Protein AF-L1JYY9-F1 (afdb_monomer_lite)

Organism: Guillardia theta (strain CCMP2712) (NCBI:txid905079)

Sequence (507 aa):
MNDFANEARKKISSIRTRRPNCAYSSVQPINVDEEREKFLKKAKEYECGSRKRRPEDPIFEYADSAECEMACPAVPCSCSRAKMWEEFGPADDRYIEQALKILNLYKDASTLDQIDVVADAQRLSPTSDPSGRCSDVHKIEEWVRKYLEEIGVEKSVEIVWMDKSKCRSASMISTIVNGEVKGKLHLVKDTIRCFFNFIFTSDVPGNQWTRLRFQSLMDHEIGTHFVRAHNNQKIVNMMGKWTREAKSPIVDLITEEGLASLNTLLKSRNKLMWSPALSYYSQCRARELGFTDLFLELKQYVSSPEARWSYCLRCKRGLRNSALPGSLGKDRAYLEGAIKILQRLNDLDFVLLHSMKVSLEDYNDAKIVLLRNSSLTRQLHIPSFLSNIADYKESLKEIARVNLIDVKEKKRARSFFSLTSVGAMRRSFEMRRSELMEKNLDKISSLARKHADLLLSSAKQNRKKTRQAVIARCVGSSKREENRNAILDECFKQRQKSNKLVNAKNT

InterPro domains:
  IPR012548 Microtubule-associated tyrosine carboxypeptidase [PTHR31817] (15-412)
  IPR012548 Microtubule-associated tyrosine carboxypeptidase [SM01154] (36-406)

Foldseek 3Di:
DVVVVVVVVVLLVVLVVQQFPAPPSQLDFSCLVVQLVQQLVQCVCCVVVVDVDFRAFGFGHGSCPVVQCVVDPDDPDPPPLVCLFPPVDAADVVLLVLLVLLLVLLLVVVVVHPPDPVCLVPVPDPPPDPAFFDLDPVVLVVLLCVQCVVLVNNVQEDEAEDECSNDVAWAWDWDADPLAIHIYTYDYNVDPHHPCCLQPDDPDPPHGDTPLQSQLVCCQHPQQPVLQARLASLVCVVVNPPPDPDDPPLLLLLQRLQSSLLSSCLSPPDLRSNRLSLLLNLLNVQQPAALRVSLVVCCSRYVHSVSSNSSSCQFQRSDSRRRDGGGSNSSNSHSSNNLVCQQALVVDDVLLNSSYSDGPVCRVVSVVVCVVVVVSSVVGGHRPCCVPVPSSSVSSVVSCVSSVRDHDDDPPPPPPPPVVVVVVVVVVVVVVVVVVVVVVVVVVVVVVVVVVVVVVVVVVVVVVVVVVVVVVVVVVVVVVVVVVVVVVVVVVVVVVVVVVVVVVVVD

pLDDT: mean 74.74, std 19.15, range [29.61, 97.81]

Structure (mmCIF, N/CA/C/O backbone):
data_AF-L1JYY9-F1
#
_entry.id   AF-L1JYY9-F1
#
loop_
_atom_site.group_PDB
_atom_site.id
_atom_site.type_symbol
_atom_site.label_atom_id
_atom_site.label_alt_id
_atom_site.label_comp_id
_atom_site.label_asym_id
_atom_site.label_entity_id
_atom_site.label_seq_id
_atom_site.pdbx_PDB_ins_code
_atom_site.Cartn_x
_atom_site.Cartn_y
_atom_site.Cartn_z
_atom_site.occupancy
_atom_site.B_iso_or_equiv
_atom_site.auth_seq_id
_atom_site.auth_comp_id
_atom_site.auth_asym_id
_atom_site.auth_atom_id
_atom_site.pdbx_PDB_model_num
ATOM 1 N N . MET A 1 1 ? 42.007 21.935 7.717 1.00 45.69 1 MET A N 1
ATOM 2 C CA . MET A 1 1 ? 40.946 21.103 8.343 1.00 45.69 1 MET A CA 1
ATOM 3 C C . MET A 1 1 ? 39.591 21.813 8.400 1.00 45.69 1 MET A C 1
ATOM 5 O O . MET A 1 1 ? 38.601 21.177 8.065 1.00 45.69 1 MET A O 1
ATOM 9 N N . ASN A 1 2 ? 39.521 23.107 8.751 1.00 50.12 2 ASN A N 1
ATOM 10 C CA . ASN A 1 2 ? 38.248 23.849 8.804 1.00 50.12 2 ASN A CA 1
ATOM 11 C C . ASN A 1 2 ? 37.576 24.075 7.435 1.00 50.12 2 ASN A C 1
ATOM 13 O O . ASN A 1 2 ? 36.351 24.015 7.361 1.00 50.12 2 ASN A O 1
ATOM 17 N N . ASP A 1 3 ? 38.338 24.244 6.349 1.00 50.03 3 ASP A N 1
ATOM 18 C CA . ASP A 1 3 ? 37.752 24.453 5.012 1.00 50.03 3 ASP A CA 1
ATOM 19 C C . ASP A 1 3 ? 37.089 23.196 4.446 1.00 50.03 3 ASP A C 1
ATOM 21 O O . ASP A 1 3 ? 35.960 23.259 3.970 1.00 50.03 3 ASP A O 1
ATOM 25 N N . PHE A 1 4 ? 37.711 22.028 4.628 1.00 47.16 4 PHE A N 1
ATOM 26 C CA . PHE A 1 4 ? 37.134 20.737 4.235 1.00 47.16 4 PHE A CA 1
ATOM 27 C C . PHE A 1 4 ? 35.829 20.435 4.989 1.00 47.16 4 PHE A C 1
ATOM 29 O O . PHE A 1 4 ? 34.857 19.957 4.408 1.00 47.16 4 PHE A O 1
ATOM 36 N N . ALA A 1 5 ? 35.776 20.758 6.287 1.00 48.47 5 ALA A N 1
ATOM 37 C CA . ALA A 1 5 ? 34.574 20.595 7.101 1.00 48.47 5 ALA A CA 1
ATOM 38 C C . ALA A 1 5 ? 33.461 21.581 6.702 1.00 48.47 5 ALA A C 1
ATOM 40 O O . ALA A 1 5 ? 32.282 21.224 6.715 1.00 48.47 5 ALA A O 1
ATOM 41 N N . ASN A 1 6 ? 33.814 22.810 6.318 1.00 50.88 6 ASN A N 1
ATOM 42 C CA . ASN A 1 6 ? 32.860 23.814 5.848 1.00 50.88 6 ASN A CA 1
ATOM 43 C C . ASN A 1 6 ? 32.315 23.492 4.453 1.00 50.88 6 ASN A C 1
ATOM 45 O O . ASN A 1 6 ? 31.120 23.665 4.207 1.00 50.88 6 ASN A O 1
ATOM 49 N N . GLU A 1 7 ? 33.150 22.972 3.559 1.00 51.84 7 GLU A N 1
ATOM 50 C CA . GLU A 1 7 ? 32.742 22.515 2.234 1.00 51.84 7 GLU A CA 1
ATOM 51 C C . GLU A 1 7 ? 31.863 21.260 2.320 1.00 51.84 7 GLU A C 1
ATOM 53 O O . GLU A 1 7 ? 30.788 21.215 1.717 1.00 51.84 7 GLU A O 1
ATOM 58 N N . ALA A 1 8 ? 32.221 20.304 3.185 1.00 50.00 8 ALA A N 1
ATOM 59 C CA . ALA A 1 8 ? 31.374 19.159 3.506 1.00 50.00 8 ALA A CA 1
ATOM 60 C C . ALA A 1 8 ? 30.020 19.591 4.094 1.00 50.00 8 ALA A C 1
ATOM 62 O O . ALA A 1 8 ? 28.984 19.088 3.669 1.00 50.00 8 ALA A O 1
ATOM 63 N N . ARG A 1 9 ? 29.982 20.571 5.009 1.00 53.88 9 ARG A N 1
ATOM 64 C CA . ARG A 1 9 ? 28.728 21.109 5.575 1.00 53.88 9 ARG A CA 1
ATOM 65 C C . ARG A 1 9 ? 27.867 21.834 4.542 1.00 53.88 9 ARG A C 1
ATOM 67 O O . ARG A 1 9 ? 26.653 21.644 4.542 1.00 53.88 9 ARG A O 1
ATOM 74 N N . LYS A 1 10 ? 28.462 22.628 3.645 1.00 56.88 10 LYS A N 1
ATOM 75 C CA . LYS A 1 10 ? 27.740 23.268 2.530 1.00 56.88 10 LYS A CA 1
ATOM 76 C C . LYS A 1 10 ? 27.163 22.223 1.574 1.00 56.88 10 LYS A C 1
ATOM 78 O O . LYS A 1 10 ? 26.005 22.343 1.179 1.00 56.88 10 LYS A O 1
ATOM 83 N N . LYS A 1 11 ? 27.926 21.168 1.276 1.00 54.75 11 LYS A N 1
ATOM 84 C CA . LYS A 1 11 ? 27.483 20.028 0.463 1.00 54.75 11 LYS A CA 1
ATOM 85 C C . LYS A 1 11 ? 26.359 19.246 1.155 1.00 54.75 11 LYS A C 1
ATOM 87 O O . LYS A 1 11 ? 25.339 18.994 0.535 1.00 54.75 11 LYS A O 1
ATOM 92 N N . ILE A 1 12 ? 26.466 18.955 2.453 1.00 53.03 12 ILE A N 1
ATOM 93 C CA . ILE A 1 12 ? 25.408 18.300 3.249 1.00 53.03 12 ILE A CA 1
ATOM 94 C C . ILE A 1 12 ? 24.137 19.162 3.306 1.00 53.03 12 ILE A C 1
ATOM 96 O O . ILE A 1 12 ? 23.032 18.641 3.167 1.00 53.03 12 ILE A O 1
ATOM 100 N N . SER A 1 13 ? 24.274 20.480 3.470 1.00 54.16 13 SER A N 1
ATOM 101 C CA . SER A 1 13 ? 23.148 21.421 3.460 1.00 54.16 13 SER A CA 1
ATOM 102 C C . SER A 1 13 ? 22.437 21.443 2.100 1.00 54.16 13 SER A C 1
ATOM 104 O O . SER A 1 13 ? 21.217 21.285 2.048 1.00 54.16 13 SER A O 1
ATOM 106 N N . SER A 1 14 ? 23.186 21.522 0.991 1.00 57.31 14 SER A N 1
ATOM 107 C CA . SER A 1 14 ? 22.612 21.469 -0.365 1.00 57.31 14 SER A CA 1
ATOM 108 C C . SER A 1 14 ? 22.037 20.093 -0.729 1.00 57.31 14 SER A C 1
ATOM 110 O O . SER A 1 14 ? 21.145 19.984 -1.565 1.00 57.31 14 SER A O 1
ATOM 112 N N . ILE A 1 15 ? 22.513 19.029 -0.082 1.00 54.31 15 ILE A N 1
ATOM 113 C CA . ILE A 1 15 ? 21.984 17.671 -0.216 1.00 54.31 15 ILE A CA 1
ATOM 114 C C . ILE A 1 15 ? 20.675 17.509 0.576 1.00 54.31 15 ILE A C 1
ATOM 116 O O . ILE A 1 15 ? 19.727 16.898 0.079 1.00 54.31 15 ILE A O 1
ATOM 120 N N . ARG A 1 16 ? 20.575 18.076 1.786 1.00 54.22 16 ARG A N 1
ATOM 121 C CA . ARG A 1 16 ? 19.338 18.049 2.589 1.00 54.22 16 ARG A CA 1
ATOM 122 C C . ARG A 1 16 ? 18.197 18.808 1.914 1.00 54.22 16 ARG A C 1
ATOM 124 O O . ARG A 1 16 ? 17.063 18.352 2.001 1.00 54.22 16 ARG A O 1
ATOM 131 N N . THR A 1 17 ? 18.479 19.891 1.189 1.00 56.81 17 THR A N 1
ATOM 132 C CA . THR A 1 17 ? 17.457 20.620 0.412 1.00 56.81 17 THR A CA 1
ATOM 133 C C . THR A 1 17 ? 16.961 19.853 -0.819 1.00 56.81 17 THR A C 1
ATOM 135 O O . THR A 1 17 ? 15.865 20.133 -1.302 1.00 56.81 17 THR A O 1
ATOM 138 N N . ARG A 1 18 ? 17.719 18.857 -1.305 1.00 56.19 18 ARG A N 1
ATOM 139 C CA . ARG A 1 18 ? 17.305 17.949 -2.391 1.00 56.19 18 ARG A CA 1
ATOM 140 C C . ARG A 1 18 ? 16.450 16.776 -1.911 1.00 56.19 18 ARG A C 1
ATOM 142 O O . ARG A 1 18 ? 15.858 16.091 -2.741 1.00 56.19 18 ARG A O 1
ATOM 149 N N . ARG A 1 19 ? 16.360 16.528 -0.598 1.00 58.50 19 ARG A N 1
ATOM 150 C CA . ARG A 1 19 ? 15.484 15.480 -0.062 1.00 58.50 19 ARG A CA 1
ATOM 151 C C . ARG A 1 19 ? 14.032 15.939 -0.100 1.00 58.50 19 ARG A C 1
ATOM 153 O O . ARG A 1 19 ? 13.707 16.959 0.508 1.00 58.50 19 ARG A O 1
ATOM 160 N N . PRO A 1 20 ? 13.134 15.187 -0.747 1.00 56.41 20 PRO A N 1
ATOM 161 C CA . PRO A 1 20 ? 11.723 15.508 -0.664 1.00 56.41 20 PRO A CA 1
ATOM 162 C C . PRO A 1 20 ? 11.213 15.282 0.762 1.00 56.41 20 PRO A C 1
ATOM 164 O O . PRO A 1 20 ? 11.624 14.351 1.445 1.00 56.41 20 PRO A O 1
ATOM 167 N N . ASN A 1 21 ? 10.308 16.125 1.249 1.00 60.84 21 ASN A N 1
ATOM 168 C CA . ASN A 1 21 ? 9.671 15.905 2.548 1.00 60.84 21 ASN A CA 1
ATOM 169 C C . ASN A 1 21 ? 8.416 15.034 2.375 1.00 60.84 21 ASN A C 1
ATOM 171 O O . ASN A 1 21 ? 7.308 15.472 2.651 1.00 60.84 21 ASN A O 1
ATOM 175 N N . CYS A 1 22 ? 8.590 13.834 1.816 1.00 58.25 22 CYS A N 1
ATOM 176 C CA . CYS A 1 22 ? 7.520 12.872 1.550 1.00 58.25 22 CYS A CA 1
ATOM 177 C C . CYS A 1 22 ? 7.871 11.492 2.131 1.00 58.25 22 CYS A C 1
ATOM 179 O O . CYS A 1 22 ? 9.009 11.248 2.544 1.00 58.25 22 CYS A O 1
ATOM 181 N N . ALA A 1 23 ? 6.912 10.562 2.140 1.00 56.34 23 ALA A N 1
ATOM 182 C CA . ALA A 1 23 ? 7.174 9.205 2.598 1.00 56.34 23 ALA A CA 1
ATOM 183 C C . ALA A 1 23 ? 8.327 8.581 1.782 1.00 56.34 23 ALA A C 1
ATOM 185 O O . ALA A 1 23 ? 8.394 8.734 0.562 1.00 56.34 23 ALA A O 1
ATOM 186 N N . TYR A 1 24 ? 9.238 7.879 2.465 1.00 60.47 24 TYR A N 1
ATOM 187 C CA . TYR A 1 24 ? 10.404 7.185 1.884 1.00 60.47 24 TYR A CA 1
ATOM 188 C C . TYR A 1 24 ? 11.477 8.066 1.231 1.00 60.47 24 TYR A C 1
ATOM 190 O O . TYR A 1 24 ? 12.357 7.539 0.550 1.00 60.47 24 TYR A O 1
ATOM 198 N N . SER A 1 25 ? 11.473 9.375 1.470 1.00 58.62 25 SER A N 1
ATOM 199 C CA . SER A 1 25 ? 12.504 10.265 0.929 1.00 58.62 25 SER A CA 1
ATOM 200 C C . SER A 1 25 ? 13.926 9.942 1.389 1.00 58.62 25 SER A C 1
ATOM 202 O O . SER A 1 25 ? 14.887 10.197 0.667 1.00 58.62 25 SER A O 1
ATOM 204 N N . SER A 1 26 ? 14.074 9.327 2.564 1.00 59.44 26 SER A N 1
ATOM 205 C CA . SER A 1 26 ? 15.360 8.880 3.108 1.00 59.44 26 SER A CA 1
ATOM 206 C C . SER A 1 26 ? 16.003 7.736 2.316 1.00 59.44 26 SER A C 1
ATOM 208 O O . SER A 1 26 ? 17.210 7.530 2.419 1.00 59.44 26 SER A O 1
ATOM 210 N N . VAL A 1 27 ? 15.222 6.997 1.522 1.00 69.19 27 VAL A N 1
ATOM 211 C CA . VAL A 1 27 ? 15.695 5.857 0.718 1.00 69.19 27 VAL A CA 1
ATOM 212 C C . VAL A 1 27 ? 15.574 6.094 -0.784 1.00 69.19 27 VAL A C 1
ATOM 214 O O . VAL A 1 27 ? 15.726 5.158 -1.565 1.00 69.19 27 VAL A O 1
ATOM 217 N N . GLN A 1 28 ? 15.310 7.329 -1.210 1.00 75.75 28 GLN A N 1
ATOM 218 C CA . GLN A 1 28 ? 15.294 7.696 -2.621 1.00 75.75 28 GLN A CA 1
ATOM 219 C C . GLN A 1 28 ? 16.707 8.098 -3.082 1.00 75.75 28 GLN A C 1
ATOM 221 O O . GLN A 1 28 ? 17.323 8.953 -2.437 1.00 75.75 28 GLN A O 1
ATOM 226 N N . PRO A 1 29 ? 17.235 7.513 -4.176 1.00 79.75 29 PRO A N 1
ATOM 227 C CA . PRO A 1 29 ? 18.512 7.943 -4.734 1.00 79.75 29 PRO A CA 1
ATOM 228 C C . PRO A 1 29 ? 18.447 9.380 -5.255 1.00 79.75 29 PRO A C 1
ATOM 230 O O . PRO A 1 29 ? 17.440 9.783 -5.838 1.00 79.75 29 PRO A O 1
ATOM 233 N N . ILE A 1 30 ? 19.530 10.140 -5.088 1.00 81.94 30 ILE A N 1
ATOM 234 C CA . ILE A 1 30 ? 19.613 11.539 -5.542 1.00 81.94 30 ILE A CA 1
ATOM 235 C C . ILE A 1 30 ? 19.843 11.657 -7.053 1.00 81.94 30 ILE A C 1
ATOM 237 O O . ILE A 1 30 ? 19.415 12.635 -7.652 1.00 81.94 30 ILE A O 1
ATOM 241 N N . ASN A 1 31 ? 20.475 10.654 -7.666 1.00 86.56 31 ASN A N 1
ATOM 242 C CA . ASN A 1 31 ? 20.777 10.580 -9.099 1.00 86.56 31 ASN A CA 1
ATOM 243 C C . ASN A 1 31 ? 19.768 9.700 -9.867 1.00 86.56 31 ASN A C 1
ATOM 245 O O . ASN A 1 31 ? 20.061 9.191 -10.946 1.00 86.56 31 ASN A O 1
ATOM 249 N N . VAL A 1 32 ? 18.580 9.472 -9.293 1.00 84.81 32 VAL A N 1
ATOM 250 C CA . VAL A 1 32 ? 17.587 8.527 -9.829 1.00 84.81 32 VAL A CA 1
ATOM 251 C C . VAL A 1 32 ? 17.118 8.878 -11.244 1.00 84.81 32 VAL A C 1
ATOM 253 O O . VAL A 1 32 ? 16.876 7.969 -12.032 1.00 84.81 32 VAL A O 1
ATOM 256 N N . ASP A 1 33 ? 16.979 10.165 -11.571 1.00 83.88 33 ASP A N 1
ATOM 257 C CA . ASP A 1 33 ? 16.543 10.615 -12.898 1.00 83.88 33 ASP A CA 1
ATOM 258 C C . ASP A 1 33 ? 17.621 10.407 -13.961 1.00 83.88 33 ASP A C 1
ATOM 260 O O . ASP A 1 33 ? 17.339 9.831 -15.010 1.00 83.88 33 ASP A O 1
ATOM 264 N N . GLU A 1 34 ? 18.862 10.780 -13.650 1.00 89.31 34 GLU A N 1
ATOM 265 C CA . GLU A 1 34 ? 20.015 10.601 -14.538 1.00 89.31 34 GLU A CA 1
ATOM 266 C C . GLU A 1 34 ? 20.236 9.116 -14.861 1.00 89.31 34 GLU A C 1
ATOM 268 O O . GLU A 1 34 ? 20.336 8.723 -16.028 1.00 89.31 34 GLU A O 1
ATOM 273 N N . GLU A 1 35 ? 20.240 8.261 -13.833 1.00 92.31 35 GLU A N 1
ATOM 274 C CA . GLU A 1 35 ? 20.398 6.819 -14.018 1.00 92.31 35 GLU A CA 1
ATOM 275 C C . GLU A 1 35 ? 19.198 6.201 -14.746 1.00 92.31 35 GLU A C 1
ATOM 277 O O . GLU A 1 35 ? 19.387 5.306 -15.573 1.00 92.31 35 GLU A O 1
ATOM 282 N N . ARG A 1 36 ? 17.976 6.705 -14.519 1.00 90.88 36 ARG A N 1
ATOM 283 C CA . ARG A 1 36 ? 16.778 6.269 -15.251 1.00 90.88 36 ARG A CA 1
ATOM 284 C C . ARG A 1 36 ? 16.909 6.538 -16.743 1.00 90.88 36 ARG A C 1
ATOM 286 O O . ARG A 1 36 ? 16.696 5.628 -17.540 1.00 90.88 36 ARG A O 1
ATOM 293 N N . GLU A 1 37 ? 17.210 7.773 -17.133 1.00 91.62 37 GLU A N 1
ATOM 294 C CA . GLU A 1 37 ? 17.295 8.159 -18.547 1.00 91.62 37 GLU A CA 1
ATOM 295 C C . GLU A 1 37 ? 18.389 7.374 -19.271 1.00 91.62 37 GLU A C 1
ATOM 297 O O . GLU A 1 37 ? 18.154 6.784 -20.332 1.00 91.62 37 GLU A O 1
ATOM 302 N N . LYS A 1 38 ? 19.565 7.284 -18.644 1.00 95.19 38 LYS A N 1
ATOM 303 C CA . LYS A 1 38 ? 20.704 6.503 -19.131 1.00 95.19 38 LYS A CA 1
ATOM 304 C C . LYS A 1 38 ? 20.359 5.023 -19.300 1.00 95.19 38 LYS A C 1
ATOM 306 O O . LYS A 1 38 ? 20.691 4.437 -20.334 1.00 95.19 38 LYS A O 1
ATOM 311 N N . PHE A 1 39 ? 19.706 4.413 -18.311 1.00 96.31 39 PHE A N 1
ATOM 312 C CA . PHE A 1 39 ? 19.334 3.002 -18.352 1.00 96.31 39 PHE A CA 1
ATOM 313 C C . PHE A 1 39 ? 18.271 2.728 -19.415 1.00 96.31 39 PHE A C 1
ATOM 315 O O . PHE A 1 39 ? 1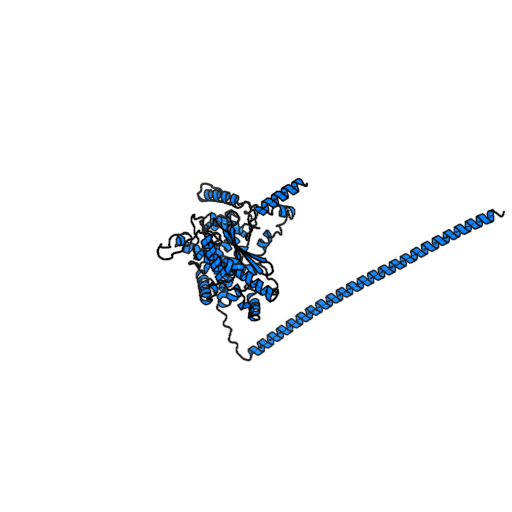8.451 1.837 -20.243 1.00 96.31 39 PHE A O 1
ATOM 322 N N . LEU A 1 40 ? 17.183 3.504 -19.432 1.00 92.88 40 LEU A N 1
ATOM 323 C CA . LEU A 1 40 ? 16.062 3.288 -20.349 1.00 92.88 40 LEU A CA 1
ATOM 324 C C . LEU A 1 40 ? 16.467 3.465 -21.813 1.00 92.88 40 LEU A C 1
ATOM 326 O O . LEU A 1 40 ? 16.028 2.685 -22.657 1.00 92.88 40 LEU A O 1
ATOM 330 N N . LYS A 1 41 ? 17.355 4.421 -22.117 1.00 95.19 41 LYS A N 1
ATOM 331 C CA . LYS A 1 41 ? 17.926 4.571 -23.463 1.00 95.19 41 LYS A CA 1
ATOM 332 C C . LYS A 1 41 ? 18.635 3.288 -23.911 1.00 95.19 41 LYS A C 1
ATOM 334 O O . LYS A 1 41 ? 18.313 2.737 -24.962 1.00 95.19 41 LYS A O 1
ATOM 339 N N . LYS A 1 42 ? 19.539 2.765 -23.079 1.00 96.12 42 LYS A N 1
ATOM 340 C CA . LYS A 1 42 ? 20.293 1.533 -23.364 1.00 96.12 42 LYS A CA 1
ATOM 341 C C . LYS A 1 42 ? 19.411 0.286 -23.398 1.00 96.12 42 LYS A C 1
ATOM 343 O O . LYS A 1 42 ? 19.668 -0.622 -24.185 1.00 96.12 42 LYS A O 1
ATOM 348 N N . ALA A 1 43 ? 18.394 0.224 -22.542 1.00 94.38 43 ALA A N 1
ATOM 349 C CA . ALA A 1 43 ? 17.423 -0.861 -22.527 1.00 94.38 43 ALA A CA 1
ATOM 350 C C . ALA A 1 43 ? 16.618 -0.881 -23.831 1.00 94.38 43 ALA A C 1
ATOM 352 O O . ALA A 1 43 ? 16.478 -1.940 -24.433 1.00 94.38 43 ALA A O 1
ATOM 353 N N . LYS A 1 44 ? 16.177 0.286 -24.318 1.00 93.62 44 LYS A N 1
ATOM 354 C CA . LYS A 1 44 ? 15.492 0.413 -25.609 1.00 93.62 44 LYS A CA 1
ATOM 355 C C . LYS A 1 44 ? 16.372 -0.066 -26.766 1.00 93.62 44 LYS A C 1
ATOM 357 O O . LYS A 1 44 ? 15.914 -0.872 -27.566 1.00 93.62 44 LYS A O 1
ATOM 362 N N . GLU A 1 45 ? 17.630 0.375 -26.815 1.00 94.94 45 GLU A N 1
ATOM 363 C CA . GLU A 1 45 ? 18.608 -0.057 -27.828 1.00 94.94 45 GLU A CA 1
ATOM 364 C C . GLU A 1 45 ? 18.863 -1.576 -27.794 1.00 94.94 45 GLU A C 1
ATOM 366 O O . GLU A 1 45 ? 19.035 -2.204 -28.840 1.00 94.94 45 GLU A O 1
ATOM 371 N N . TYR A 1 46 ? 18.886 -2.174 -26.599 1.00 95.19 46 TYR A N 1
ATOM 372 C CA . TYR A 1 46 ? 19.027 -3.620 -26.423 1.00 95.19 46 TYR A CA 1
ATOM 373 C C . TYR A 1 46 ? 17.780 -4.376 -26.898 1.00 95.19 46 TYR A C 1
ATOM 375 O O . TYR A 1 46 ? 17.885 -5.344 -27.648 1.00 95.19 46 TYR A O 1
ATOM 383 N N . GLU A 1 47 ? 16.588 -3.920 -26.509 1.00 91.56 47 GLU A N 1
ATOM 384 C CA . GLU A 1 47 ? 15.327 -4.576 -26.861 1.00 91.56 47 GLU A CA 1
ATOM 385 C C . GLU A 1 47 ? 14.979 -4.468 -28.353 1.00 91.56 47 GLU A C 1
ATOM 387 O O . GLU A 1 47 ? 14.333 -5.375 -28.872 1.00 91.56 47 GLU A O 1
ATOM 392 N N . CYS A 1 48 ? 15.421 -3.415 -29.054 1.00 92.56 48 CYS A N 1
ATOM 393 C CA . CYS A 1 48 ? 15.264 -3.290 -30.509 1.00 92.56 48 CYS A CA 1
ATOM 394 C C . CYS A 1 48 ? 16.400 -3.942 -31.318 1.00 92.56 48 CYS A C 1
ATOM 396 O O . CYS A 1 48 ? 16.419 -3.836 -32.542 1.00 92.56 48 CYS A O 1
ATOM 398 N N . GLY A 1 49 ? 17.365 -4.589 -30.657 1.00 93.00 49 GLY A N 1
ATOM 399 C CA . GLY A 1 49 ? 18.473 -5.293 -31.306 1.00 93.00 49 GLY A CA 1
ATOM 400 C C . GLY A 1 49 ? 19.596 -4.399 -31.844 1.00 93.00 49 GLY A C 1
ATOM 401 O O . GLY A 1 49 ? 20.611 -4.917 -32.309 1.00 93.00 49 GLY A O 1
ATOM 402 N N . SER A 1 50 ? 19.478 -3.072 -31.736 1.00 92.62 50 SER A N 1
ATOM 403 C CA . SER A 1 50 ? 20.530 -2.119 -32.126 1.00 92.62 50 SER A CA 1
ATOM 404 C C . SER A 1 50 ? 21.781 -2.223 -31.246 1.00 92.62 50 SER A C 1
ATOM 406 O O . SER A 1 50 ? 22.869 -1.825 -31.657 1.00 92.62 50 SER A O 1
ATOM 408 N N . ARG A 1 51 ? 21.650 -2.795 -30.044 1.00 93.06 51 ARG A N 1
ATOM 409 C CA . ARG A 1 51 ? 22.748 -3.069 -29.115 1.00 93.06 51 ARG A CA 1
ATOM 410 C C . ARG A 1 51 ? 22.749 -4.543 -28.710 1.00 93.06 51 ARG A C 1
ATOM 412 O O . ARG A 1 51 ? 21.782 -5.033 -28.144 1.00 93.06 51 ARG A O 1
ATOM 419 N N . LYS A 1 52 ? 23.873 -5.246 -28.903 1.00 91.12 52 LYS A N 1
ATOM 420 C CA . LYS A 1 52 ? 24.030 -6.654 -28.467 1.00 91.12 52 LYS A CA 1
ATOM 421 C C . LYS A 1 52 ? 24.205 -6.810 -26.951 1.00 91.12 52 LYS A C 1
ATOM 423 O O . LYS A 1 52 ? 23.871 -7.847 -26.387 1.00 91.12 52 LYS A O 1
ATOM 428 N N . ARG A 1 53 ? 24.764 -5.794 -26.284 1.00 93.81 53 ARG A N 1
ATOM 429 C CA . ARG A 1 53 ? 25.063 -5.820 -24.844 1.00 93.81 53 ARG A CA 1
ATOM 430 C C . ARG A 1 53 ? 23.872 -5.321 -24.023 1.00 93.81 53 ARG A C 1
ATOM 432 O O . ARG A 1 53 ? 23.301 -4.277 -24.336 1.00 93.81 53 ARG A O 1
ATOM 439 N N . ARG A 1 54 ? 23.553 -6.036 -22.941 1.00 94.50 54 ARG A N 1
ATOM 440 C CA . ARG A 1 54 ? 22.527 -5.647 -21.958 1.00 94.50 54 ARG A CA 1
ATOM 441 C C . ARG A 1 54 ? 22.838 -4.276 -21.326 1.00 94.50 54 ARG A C 1
ATOM 443 O O . ARG A 1 54 ? 24.012 -3.886 -21.281 1.00 94.50 54 ARG A O 1
ATOM 450 N N . PRO A 1 55 ? 21.828 -3.515 -20.862 1.00 95.12 55 PRO A N 1
ATOM 451 C CA . PRO A 1 55 ? 22.068 -2.317 -20.056 1.00 95.12 55 PRO A CA 1
ATOM 452 C C . PRO A 1 55 ? 22.853 -2.676 -18.790 1.00 95.12 55 PRO A C 1
ATOM 454 O O . PRO A 1 55 ? 22.636 -3.728 -18.192 1.00 95.12 55 PRO A O 1
ATOM 457 N N . GLU A 1 56 ? 23.806 -1.828 -18.413 1.00 95.31 56 GLU A N 1
ATOM 458 C CA . GLU A 1 56 ? 24.507 -1.986 -17.140 1.00 95.31 56 GLU A CA 1
ATOM 459 C C . GLU A 1 56 ? 23.567 -1.658 -15.975 1.00 95.31 56 GLU A C 1
ATOM 461 O O . GLU A 1 56 ? 22.705 -0.786 -16.106 1.00 95.31 56 GLU A O 1
ATOM 466 N N . ASP A 1 57 ? 23.749 -2.337 -14.842 1.00 94.81 57 ASP A N 1
ATOM 467 C CA . ASP A 1 57 ? 22.996 -2.047 -13.624 1.00 94.81 57 ASP A CA 1
ATOM 468 C C . ASP A 1 57 ? 23.222 -0.595 -13.161 1.00 94.81 57 ASP A C 1
ATOM 470 O O . ASP A 1 57 ? 24.369 -0.128 -13.133 1.00 94.81 57 ASP A O 1
ATOM 474 N N . PRO A 1 58 ? 22.158 0.126 -12.765 1.00 93.69 58 PRO A N 1
ATOM 475 C CA . PRO A 1 58 ? 22.275 1.471 -12.220 1.00 93.69 58 PRO A CA 1
ATOM 476 C C . PRO A 1 58 ? 23.141 1.544 -10.962 1.00 93.69 58 PRO A C 1
ATOM 478 O O . PRO A 1 58 ? 23.092 0.663 -10.095 1.00 93.69 58 PRO A O 1
ATOM 481 N N . ILE A 1 59 ? 23.869 2.645 -10.803 1.00 90.12 59 ILE A N 1
ATOM 482 C CA . ILE A 1 59 ? 24.611 2.938 -9.572 1.00 90.12 59 ILE A CA 1
ATOM 483 C C . ILE A 1 59 ? 23.902 4.073 -8.844 1.00 90.12 59 ILE A C 1
ATOM 485 O O . ILE A 1 59 ? 23.899 5.216 -9.293 1.00 90.12 59 ILE A O 1
ATOM 489 N N . PHE A 1 60 ? 23.295 3.758 -7.702 1.00 86.69 60 PHE A N 1
ATOM 490 C CA . PHE A 1 60 ? 22.496 4.719 -6.951 1.00 86.69 60 PHE A CA 1
ATOM 491 C C . PHE A 1 60 ? 23.330 5.475 -5.926 1.00 86.69 60 PHE A C 1
ATOM 493 O O . PHE A 1 60 ? 23.989 4.890 -5.064 1.00 86.69 60 PHE A O 1
ATOM 500 N N . GLU A 1 61 ? 23.226 6.795 -5.968 1.00 83.75 61 GLU A N 1
ATOM 501 C CA . GLU A 1 61 ? 23.820 7.694 -4.994 1.00 83.75 61 GLU A CA 1
ATOM 502 C C . GLU A 1 61 ? 22.781 8.123 -3.964 1.00 83.75 61 GLU A C 1
ATOM 504 O O . GLU A 1 61 ? 21.617 8.366 -4.285 1.00 83.75 61 GLU A O 1
ATOM 509 N N . TYR A 1 62 ? 23.201 8.247 -2.707 1.00 77.50 62 TYR A N 1
ATOM 510 C CA . TYR A 1 62 ? 22.326 8.659 -1.614 1.00 77.50 62 TYR A CA 1
ATOM 511 C C . TYR A 1 62 ? 22.959 9.792 -0.830 1.00 77.50 62 TYR A C 1
ATOM 513 O O . TYR A 1 62 ? 24.164 9.823 -0.604 1.00 77.50 62 TYR A O 1
ATOM 521 N N . ALA A 1 63 ? 22.097 10.666 -0.339 1.00 66.81 63 ALA A N 1
ATOM 522 C CA . ALA A 1 63 ? 22.445 11.842 0.434 1.00 66.81 63 ALA A CA 1
ATOM 523 C C . ALA A 1 63 ? 23.200 11.548 1.758 1.00 66.81 63 ALA A C 1
ATOM 525 O O . ALA A 1 63 ? 24.003 12.371 2.182 1.00 66.81 63 ALA A O 1
ATOM 526 N N . ASP A 1 64 ? 22.990 10.383 2.391 1.00 63.47 64 ASP A N 1
ATOM 527 C CA . ASP A 1 64 ? 23.674 9.982 3.644 1.00 63.47 64 ASP A CA 1
ATOM 528 C C . ASP A 1 64 ? 25.035 9.291 3.418 1.00 63.47 64 ASP A C 1
ATOM 530 O O . ASP A 1 64 ? 25.603 8.737 4.359 1.00 63.47 64 ASP A O 1
ATOM 534 N N . SER A 1 65 ? 25.559 9.233 2.186 1.00 53.97 65 SER A N 1
ATOM 535 C CA . SER A 1 65 ? 26.801 8.495 1.893 1.00 53.97 65 SER A CA 1
ATOM 536 C C . SER A 1 65 ? 28.000 8.994 2.707 1.00 53.97 65 SER A C 1
ATOM 538 O O . SER A 1 65 ? 28.741 8.168 3.227 1.00 53.97 65 SER A O 1
ATOM 540 N N . ALA A 1 66 ? 28.124 10.307 2.926 1.00 49.03 66 ALA A N 1
ATOM 541 C CA . ALA A 1 66 ? 29.212 10.889 3.716 1.00 49.03 66 ALA A CA 1
ATOM 542 C C . ALA A 1 66 ? 29.107 10.595 5.230 1.00 49.03 66 ALA A C 1
ATOM 544 O O . ALA A 1 66 ? 30.122 10.362 5.882 1.00 49.03 66 ALA A O 1
ATOM 545 N N . GLU A 1 67 ? 27.894 10.562 5.798 1.00 44.25 67 GLU A N 1
ATOM 546 C CA . GLU A 1 67 ? 27.676 10.221 7.218 1.00 44.25 67 GLU A CA 1
ATOM 547 C C . GLU A 1 67 ? 27.865 8.709 7.470 1.00 44.25 67 GLU A C 1
ATOM 549 O O . GLU A 1 67 ? 28.363 8.312 8.522 1.00 44.25 67 GLU A O 1
ATOM 554 N N . CYS A 1 68 ? 27.534 7.854 6.493 1.00 43.47 68 CYS A N 1
ATOM 555 C CA . CYS A 1 68 ? 27.767 6.408 6.575 1.00 43.47 68 CYS A CA 1
ATOM 556 C C . CYS A 1 68 ? 29.232 5.999 6.343 1.00 43.47 68 CYS A C 1
ATOM 558 O O . CYS A 1 68 ? 29.697 5.078 7.013 1.00 43.47 68 CYS A O 1
ATOM 560 N N . GLU A 1 69 ? 29.961 6.660 5.435 1.00 43.12 69 GLU A N 1
ATOM 561 C CA . GLU A 1 69 ? 31.377 6.359 5.152 1.00 43.12 69 GLU A CA 1
ATOM 562 C C . GLU A 1 69 ? 32.288 6.649 6.358 1.00 43.12 69 GLU A C 1
ATOM 564 O O . GLU A 1 69 ? 33.224 5.893 6.607 1.00 43.12 69 GLU A O 1
ATOM 569 N N . MET A 1 70 ? 31.973 7.662 7.177 1.00 40.78 70 MET A N 1
ATOM 570 C CA . MET A 1 70 ? 32.679 7.900 8.446 1.00 40.78 70 MET A CA 1
ATOM 571 C C . MET A 1 70 ? 32.331 6.888 9.551 1.00 40.78 70 MET A C 1
ATOM 573 O O . MET A 1 70 ? 33.110 6.730 10.488 1.00 40.78 70 MET A O 1
ATOM 577 N N . ALA A 1 71 ? 31.174 6.223 9.478 1.00 36.41 71 ALA A N 1
ATOM 578 C CA . ALA A 1 71 ? 30.668 5.388 10.568 1.00 36.41 71 ALA A CA 1
ATOM 579 C C . ALA A 1 71 ? 30.994 3.890 10.423 1.00 36.41 71 ALA A C 1
ATOM 581 O O . ALA A 1 71 ? 31.113 3.211 11.441 1.00 36.41 71 ALA A O 1
ATOM 582 N N . CYS A 1 72 ? 31.125 3.348 9.203 1.00 34.50 72 CYS A N 1
ATOM 583 C CA . CYS A 1 72 ? 31.445 1.925 8.997 1.00 34.50 72 CYS A CA 1
ATOM 584 C C . CYS A 1 72 ? 32.002 1.634 7.588 1.00 34.50 72 CYS A C 1
ATOM 586 O O . CYS A 1 72 ? 31.223 1.412 6.661 1.00 34.50 72 CYS A O 1
ATOM 588 N N . PRO A 1 73 ? 33.335 1.541 7.418 1.00 36.91 73 PRO A N 1
ATOM 589 C CA . PRO A 1 73 ? 33.953 1.177 6.139 1.00 36.91 73 PRO A CA 1
ATOM 590 C C . PRO A 1 73 ? 33.868 -0.323 5.786 1.00 36.91 73 PRO A C 1
ATOM 592 O O . PRO A 1 73 ? 34.153 -0.685 4.650 1.00 36.91 73 PRO A O 1
ATOM 595 N N . ALA A 1 74 ? 33.515 -1.203 6.737 1.00 33.47 74 ALA A N 1
ATOM 596 C CA . ALA A 1 74 ? 33.732 -2.655 6.607 1.00 33.47 74 ALA A CA 1
ATOM 597 C C . ALA A 1 74 ? 32.563 -3.564 7.059 1.00 33.47 74 ALA A C 1
ATOM 599 O O . ALA A 1 74 ? 32.745 -4.771 7.184 1.00 33.47 74 ALA A O 1
ATOM 600 N N . VAL A 1 75 ? 31.362 -3.027 7.305 1.00 34.22 75 VAL A N 1
ATOM 601 C CA . VAL A 1 75 ? 30.186 -3.809 7.748 1.00 34.22 75 VAL A CA 1
ATOM 602 C C . VAL A 1 75 ? 28.942 -3.302 7.009 1.00 34.22 75 VAL A C 1
ATOM 604 O O . VAL A 1 75 ? 28.843 -2.086 6.818 1.00 34.22 75 VAL A O 1
ATOM 607 N N . PRO A 1 76 ? 27.978 -4.159 6.601 1.00 37.09 76 PRO A N 1
ATOM 608 C CA . PRO A 1 76 ? 26.672 -3.700 6.134 1.00 37.09 76 PRO A CA 1
ATOM 609 C C . PRO A 1 76 ? 26.051 -2.797 7.208 1.00 37.09 76 PRO A C 1
ATOM 611 O O . PRO A 1 76 ? 25.682 -3.228 8.295 1.00 37.09 76 PRO A O 1
ATOM 614 N N . CYS A 1 77 ? 26.067 -1.500 6.930 1.00 35.28 77 CYS A N 1
ATOM 615 C CA . CYS A 1 77 ? 25.765 -0.413 7.850 1.00 35.28 77 CYS A CA 1
ATOM 616 C C . CYS A 1 77 ? 24.434 -0.602 8.596 1.00 35.28 77 CYS A C 1
ATOM 618 O O . CYS A 1 77 ? 23.394 -0.756 7.969 1.00 35.28 77 CYS A O 1
ATOM 620 N N . SER A 1 78 ? 24.435 -0.428 9.922 1.00 36.03 78 SER A N 1
ATOM 621 C CA . SER A 1 78 ? 23.258 -0.375 10.816 1.00 36.03 78 SER A CA 1
ATOM 622 C C . SER A 1 78 ? 22.332 0.836 10.596 1.00 36.03 78 SER A C 1
ATOM 624 O O . SER A 1 78 ? 21.492 1.163 11.442 1.00 36.03 78 SER A O 1
ATOM 626 N N . CYS A 1 79 ? 22.464 1.516 9.457 1.00 43.62 79 CYS A N 1
ATOM 627 C CA . CYS A 1 79 ? 21.550 2.554 9.025 1.00 43.62 79 CYS A CA 1
ATOM 628 C C . CYS A 1 79 ? 20.153 1.962 8.828 1.00 43.62 79 CYS A C 1
ATOM 630 O O . CYS A 1 79 ? 19.980 0.808 8.437 1.00 43.62 79 CYS A O 1
ATOM 632 N N . SER A 1 80 ? 19.136 2.796 9.030 1.00 43.38 80 SER A N 1
ATOM 633 C CA . SER A 1 80 ? 17.722 2.515 8.734 1.00 43.38 80 SER A CA 1
ATOM 634 C C . SER A 1 80 ? 17.492 1.883 7.348 1.00 43.38 80 SER A C 1
ATOM 636 O O . SER A 1 80 ? 16.494 1.198 7.148 1.00 43.38 80 SER A O 1
ATOM 638 N N . ARG A 1 81 ? 18.447 2.051 6.420 1.00 52.56 81 ARG A N 1
ATOM 639 C CA . ARG A 1 81 ? 18.524 1.376 5.119 1.00 52.56 81 ARG A CA 1
ATOM 640 C C . ARG A 1 81 ? 18.724 -0.140 5.213 1.00 52.56 81 ARG A C 1
ATOM 642 O O . ARG A 1 81 ? 17.935 -0.835 4.598 1.00 52.56 81 ARG A O 1
ATOM 649 N N . ALA A 1 82 ? 19.698 -0.660 5.964 1.00 46.25 82 ALA A N 1
ATOM 650 C CA . ALA A 1 82 ? 19.916 -2.111 6.066 1.00 46.25 82 ALA A CA 1
ATOM 651 C C . ALA A 1 82 ? 18.891 -2.796 6.985 1.00 46.25 82 ALA A C 1
ATOM 653 O O . ALA A 1 82 ? 18.434 -3.895 6.686 1.00 46.25 82 ALA A O 1
ATOM 654 N N . LYS A 1 83 ? 18.436 -2.115 8.048 1.00 48.06 83 LYS A N 1
ATOM 655 C CA . LYS A 1 83 ? 17.405 -2.661 8.953 1.00 48.06 83 LYS A CA 1
ATOM 656 C C . LYS A 1 83 ? 16.100 -3.009 8.228 1.00 48.06 83 LYS A C 1
ATOM 658 O O . LYS A 1 83 ? 15.569 -4.098 8.411 1.00 48.06 83 LYS A O 1
ATOM 663 N N . MET A 1 84 ? 15.628 -2.149 7.318 1.00 52.91 84 MET A N 1
ATOM 664 C CA . MET A 1 84 ? 14.415 -2.438 6.532 1.00 52.91 84 MET A CA 1
ATOM 665 C C . MET A 1 84 ? 14.555 -3.641 5.577 1.00 52.91 84 MET A C 1
ATOM 667 O O . MET A 1 84 ? 13.546 -4.136 5.074 1.00 52.91 84 MET A O 1
ATOM 671 N N . TRP A 1 85 ? 15.777 -4.100 5.292 1.00 58.62 85 TRP A N 1
ATOM 672 C CA . TRP A 1 85 ? 16.037 -5.229 4.395 1.00 58.62 85 TRP A CA 1
ATOM 673 C C . TRP A 1 85 ? 15.978 -6.575 5.125 1.00 58.62 85 TRP A C 1
ATOM 675 O O . TRP A 1 85 ? 15.463 -7.549 4.570 1.00 58.62 85 TRP A O 1
ATOM 685 N N . GLU A 1 86 ? 16.457 -6.614 6.369 1.00 57.75 86 GLU A N 1
ATOM 686 C CA . GLU A 1 86 ? 16.564 -7.834 7.178 1.00 57.75 86 GLU A CA 1
ATOM 687 C C . GLU A 1 86 ? 15.263 -8.178 7.921 1.00 57.75 86 GLU A C 1
ATOM 689 O O . GLU A 1 86 ? 14.912 -9.351 8.048 1.00 57.75 86 GLU A O 1
ATOM 694 N N . GLU A 1 87 ? 14.498 -7.175 8.362 1.00 64.25 87 GLU A N 1
ATOM 695 C CA . GLU A 1 87 ? 13.380 -7.385 9.292 1.00 64.25 87 GLU A CA 1
ATOM 696 C C . GLU A 1 87 ? 12.178 -8.165 8.701 1.00 64.25 87 GLU A C 1
ATOM 698 O O . GLU A 1 87 ? 11.410 -8.761 9.455 1.00 64.25 87 GLU A O 1
ATOM 703 N N . PHE A 1 88 ? 12.008 -8.220 7.371 1.00 67.81 88 PHE A N 1
ATOM 704 C CA . PHE A 1 88 ? 10.907 -8.964 6.724 1.00 67.81 88 PHE A CA 1
ATOM 705 C C . PHE A 1 88 ? 11.146 -10.480 6.602 1.00 67.81 88 PHE A C 1
ATOM 707 O O . PHE A 1 88 ? 10.259 -11.186 6.125 1.00 67.81 88 PHE A O 1
ATOM 714 N N . GLY A 1 89 ? 12.322 -10.992 6.990 1.00 69.06 89 GLY A N 1
ATOM 715 C CA . GLY A 1 89 ? 12.637 -12.425 6.913 1.00 69.06 89 GLY A CA 1
ATOM 716 C C . GLY A 1 89 ? 12.631 -12.992 5.481 1.00 69.06 89 GLY A C 1
ATOM 717 O O . GLY A 1 89 ? 12.563 -12.225 4.510 1.00 69.06 89 GLY A O 1
ATOM 718 N N . PRO A 1 90 ? 12.760 -14.319 5.288 1.00 72.31 90 PRO A N 1
ATOM 719 C CA . PRO A 1 90 ? 12.617 -14.959 3.975 1.00 72.31 90 PRO A CA 1
ATOM 720 C C . PRO A 1 90 ? 11.214 -14.730 3.393 1.00 72.31 90 PRO A C 1
ATOM 722 O O . PRO A 1 90 ? 10.273 -14.418 4.116 1.00 72.31 90 PRO A O 1
ATOM 725 N N . ALA A 1 91 ? 11.085 -14.801 2.066 1.00 73.50 91 ALA A N 1
ATOM 726 C CA . ALA A 1 91 ? 9.754 -14.813 1.463 1.00 73.50 91 ALA A CA 1
ATOM 727 C C . ALA A 1 91 ? 9.050 -16.129 1.825 1.00 73.50 91 ALA A C 1
ATOM 729 O O . ALA A 1 91 ? 9.715 -17.146 1.995 1.00 73.50 91 ALA A O 1
ATOM 730 N N . ASP A 1 92 ? 7.731 -16.091 1.968 1.00 84.81 92 ASP A N 1
ATOM 731 C CA . ASP A 1 92 ? 6.930 -17.280 2.254 1.00 84.81 92 ASP A CA 1
ATOM 732 C C . ASP A 1 92 ? 6.384 -17.820 0.933 1.00 84.81 92 ASP A C 1
ATOM 734 O O . ASP A 1 92 ? 5.661 -17.113 0.218 1.00 84.81 92 ASP A O 1
ATOM 738 N N . ASP A 1 93 ? 6.741 -19.065 0.619 1.00 87.25 93 ASP A N 1
ATOM 739 C CA . ASP A 1 93 ? 6.421 -19.717 -0.652 1.00 87.25 93 ASP A CA 1
ATOM 740 C C . ASP A 1 93 ? 4.921 -19.676 -0.961 1.00 87.25 93 ASP A C 1
ATOM 742 O O . ASP A 1 93 ? 4.530 -19.470 -2.108 1.00 87.25 93 ASP A O 1
ATOM 746 N N . ARG A 1 94 ? 4.059 -19.716 0.065 1.00 92.19 94 ARG A N 1
ATOM 747 C CA . ARG A 1 94 ? 2.597 -19.664 -0.100 1.00 92.19 94 ARG A CA 1
ATOM 748 C C . ARG A 1 94 ? 2.130 -18.375 -0.773 1.00 92.19 94 ARG A C 1
ATOM 750 O O . ARG A 1 94 ? 1.209 -18.394 -1.589 1.00 92.19 94 ARG A O 1
ATOM 757 N N . TYR A 1 95 ? 2.740 -17.239 -0.433 1.00 93.75 95 TYR A N 1
ATOM 758 C CA . TYR A 1 95 ? 2.380 -15.954 -1.036 1.00 93.75 95 TYR A CA 1
ATOM 759 C C . TYR A 1 95 ? 3.041 -15.762 -2.402 1.00 93.75 95 TYR A C 1
ATOM 761 O O . TYR A 1 95 ? 2.448 -15.103 -3.253 1.00 93.75 95 TYR A O 1
ATOM 769 N N . ILE A 1 96 ? 4.218 -16.356 -2.641 1.00 93.44 96 ILE A N 1
ATOM 770 C CA . ILE A 1 96 ? 4.834 -16.386 -3.977 1.00 93.44 96 ILE A CA 1
ATOM 771 C C . ILE A 1 96 ? 3.949 -17.185 -4.936 1.00 93.44 96 ILE A C 1
ATOM 773 O O . ILE A 1 96 ? 3.620 -16.695 -6.014 1.00 93.44 96 ILE A O 1
ATOM 777 N N . GLU A 1 97 ? 3.520 -18.380 -4.535 1.00 95.38 97 GLU A N 1
ATOM 778 C CA . GLU A 1 97 ? 2.615 -19.221 -5.319 1.00 95.38 97 GLU A CA 1
ATOM 779 C C . GLU A 1 97 ? 1.301 -18.498 -5.617 1.00 95.38 97 GLU A C 1
ATOM 781 O O . GLU A 1 97 ? 0.849 -18.477 -6.763 1.00 95.38 97 GLU A O 1
ATOM 786 N N . GLN A 1 98 ? 0.702 -17.849 -4.612 1.00 96.69 98 GLN A N 1
ATOM 787 C CA . GLN A 1 98 ? -0.515 -17.069 -4.828 1.00 96.69 98 GLN A CA 1
ATOM 788 C C . GLN A 1 98 ? -0.275 -15.874 -5.761 1.00 96.69 98 GLN A C 1
ATOM 790 O O . GLN A 1 98 ? -1.104 -15.606 -6.631 1.00 96.69 98 GLN A O 1
ATOM 795 N N . ALA A 1 99 ? 0.854 -15.171 -5.622 1.00 95.88 99 ALA A N 1
ATOM 796 C CA . ALA A 1 99 ? 1.220 -14.082 -6.520 1.00 95.88 99 ALA A CA 1
ATOM 797 C C . ALA A 1 99 ? 1.339 -14.579 -7.966 1.00 95.88 99 ALA A C 1
ATOM 799 O O . ALA A 1 99 ? 0.770 -13.968 -8.865 1.00 95.88 99 ALA A O 1
ATOM 800 N N . LEU A 1 100 ? 2.008 -15.713 -8.191 1.00 95.56 100 LEU A N 1
ATOM 801 C CA . LEU A 1 100 ? 2.141 -16.324 -9.514 1.00 95.56 100 LEU A CA 1
ATOM 802 C C . LEU A 1 100 ? 0.786 -16.727 -10.105 1.00 95.56 100 LEU A C 1
ATOM 804 O O . LEU A 1 100 ? 0.549 -16.458 -11.278 1.00 95.56 100 LEU A O 1
ATOM 808 N N . LYS A 1 101 ? -0.131 -17.294 -9.308 1.00 95.31 101 LYS A N 1
ATOM 809 C CA . LYS A 1 101 ? -1.507 -17.583 -9.758 1.00 95.31 101 LYS A CA 1
ATOM 810 C C . LYS A 1 101 ? -2.213 -16.318 -10.243 1.00 95.31 101 LYS A C 1
ATOM 812 O O . LYS A 1 101 ? -2.733 -16.301 -11.353 1.00 95.31 101 LYS A O 1
ATOM 817 N N . ILE A 1 102 ? -2.186 -15.247 -9.447 1.00 93.62 102 ILE A N 1
ATOM 818 C CA . ILE A 1 102 ? -2.805 -13.959 -9.802 1.00 93.62 102 ILE A CA 1
ATOM 819 C C . ILE A 1 102 ? -2.145 -13.357 -11.052 1.00 93.62 102 ILE A C 1
ATOM 821 O O . ILE A 1 102 ? -2.834 -12.828 -11.920 1.00 93.62 102 ILE A O 1
ATOM 825 N N . LEU A 1 103 ? -0.819 -13.447 -11.172 1.00 91.69 103 LEU A N 1
ATOM 826 C CA . LEU A 1 103 ? -0.085 -12.936 -12.328 1.00 91.69 103 LEU A CA 1
ATOM 827 C C . LEU A 1 103 ? -0.327 -13.753 -13.602 1.00 91.69 103 LEU A C 1
ATOM 829 O O . LEU A 1 103 ? -0.332 -13.181 -14.688 1.00 91.69 103 LEU A O 1
ATOM 833 N N . ASN A 1 104 ? -0.551 -15.061 -13.486 1.00 91.12 104 ASN A N 1
ATOM 834 C CA . ASN A 1 104 ? -0.954 -15.897 -14.613 1.00 91.12 104 ASN A CA 1
ATOM 835 C C . ASN A 1 104 ? -2.386 -15.574 -15.044 1.00 91.12 104 ASN A C 1
ATOM 837 O O . ASN A 1 104 ? -2.603 -15.350 -16.225 1.00 91.12 104 ASN A O 1
ATOM 841 N N . LEU A 1 105 ? -3.323 -15.391 -14.103 1.00 88.94 105 LEU A N 1
ATOM 842 C CA . LEU A 1 105 ? -4.659 -14.870 -14.425 1.00 88.94 105 LEU A CA 1
ATOM 843 C C . LEU A 1 105 ? -4.585 -13.510 -15.124 1.00 88.94 105 LEU A C 1
ATOM 845 O O . LEU A 1 105 ? -5.330 -13.258 -16.061 1.00 88.94 105 LEU A O 1
ATOM 849 N N . TYR A 1 106 ? -3.676 -12.635 -14.686 1.00 84.94 106 TYR A N 1
ATOM 850 C CA . TYR A 1 106 ? -3.438 -11.352 -15.341 1.00 84.94 106 TYR A CA 1
ATOM 851 C C . TYR A 1 106 ? -2.885 -11.530 -16.762 1.00 84.94 106 TYR A C 1
ATOM 853 O O . TYR A 1 106 ? -3.359 -10.862 -17.675 1.00 84.94 106 TYR A O 1
ATOM 861 N N . LYS A 1 107 ? -1.937 -12.454 -16.975 1.00 81.94 107 LYS A N 1
ATOM 862 C CA . LYS A 1 107 ? -1.414 -12.798 -18.308 1.00 81.94 107 LYS A CA 1
ATOM 863 C C . LYS A 1 107 ? -2.504 -13.358 -19.227 1.00 81.94 107 LYS A C 1
ATOM 865 O O . LYS A 1 107 ? -2.625 -12.899 -20.360 1.00 81.94 107 LYS A O 1
ATOM 870 N N . ASP A 1 108 ? -3.321 -14.276 -18.730 1.00 75.25 108 ASP A N 1
ATOM 871 C CA . ASP A 1 108 ? -4.403 -14.914 -19.486 1.00 75.25 108 ASP A CA 1
ATOM 872 C C . ASP A 1 108 ? -5.561 -13.942 -19.755 1.00 75.25 108 ASP A C 1
ATOM 874 O O . ASP A 1 108 ? -6.188 -13.978 -20.805 1.00 75.25 108 ASP A O 1
ATOM 878 N N . ALA A 1 109 ? -5.826 -13.006 -18.842 1.00 64.88 109 ALA A N 1
ATOM 879 C CA . ALA A 1 109 ? -6.743 -11.901 -19.101 1.00 64.88 109 ALA A CA 1
ATOM 880 C C . ALA A 1 109 ? -6.145 -10.888 -20.095 1.00 64.88 109 ALA A C 1
ATOM 882 O O . ALA A 1 109 ? -6.876 -10.267 -20.863 1.00 64.88 109 ALA A O 1
ATOM 883 N N . SER A 1 110 ? -4.815 -10.740 -20.123 1.00 54.59 110 SER A N 1
ATOM 884 C CA . SER A 1 110 ? -4.109 -9.829 -21.030 1.00 54.59 110 SER A CA 1
ATOM 885 C C . SER A 1 110 ? -3.983 -10.337 -22.472 1.00 54.59 110 SER A C 1
ATOM 887 O O . SER A 1 110 ? -3.673 -9.540 -23.357 1.00 54.59 110 SER A O 1
ATOM 889 N N . THR A 1 111 ? -4.287 -11.616 -22.746 1.00 45.62 111 THR A N 1
ATOM 890 C CA . THR A 1 111 ? -4.573 -12.090 -24.116 1.00 45.62 111 THR A CA 1
ATOM 891 C C . THR A 1 111 ? -5.994 -11.734 -24.571 1.00 45.62 111 THR A C 1
ATOM 893 O O . THR A 1 111 ? -6.270 -11.802 -25.766 1.00 45.62 111 THR A O 1
ATOM 896 N N . LEU A 1 112 ? -6.868 -11.294 -23.654 1.00 36.44 112 LEU A N 1
ATOM 897 C CA . LEU A 1 112 ? -8.250 -10.882 -23.929 1.00 36.44 112 LEU A CA 1
ATOM 898 C C . LEU A 1 112 ? -8.473 -9.366 -23.989 1.00 36.44 112 LEU A C 1
ATOM 900 O O . LEU A 1 112 ? -9.477 -8.952 -24.553 1.00 36.44 112 LEU A O 1
ATOM 904 N N . ASP A 1 113 ? -7.571 -8.540 -23.461 1.00 33.56 113 ASP A N 1
ATOM 905 C CA . ASP A 1 113 ? -7.400 -7.130 -23.834 1.00 33.56 113 ASP A CA 1
ATOM 906 C C . ASP A 1 113 ? -6.329 -6.507 -22.924 1.00 33.56 113 ASP A C 1
ATOM 908 O O . ASP A 1 113 ? -6.086 -6.927 -21.793 1.00 33.56 113 ASP A O 1
ATOM 912 N N . GLN A 1 114 ? -5.735 -5.414 -23.379 1.00 41.41 114 GLN A N 1
ATOM 913 C CA . GLN A 1 114 ? -4.917 -4.493 -22.590 1.00 41.41 114 GLN A CA 1
ATOM 914 C C . GLN A 1 114 ? -5.794 -3.694 -21.584 1.00 41.41 114 GLN A C 1
ATOM 916 O O . GLN A 1 114 ? -5.855 -2.460 -21.615 1.00 41.41 114 GLN A O 1
ATOM 921 N N . ILE A 1 115 ? -6.520 -4.414 -20.720 1.00 39.44 115 ILE A N 1
ATOM 922 C CA . ILE A 1 115 ? -7.474 -3.946 -19.700 1.00 39.44 115 ILE A CA 1
ATOM 923 C C . ILE A 1 115 ? -6.662 -3.520 -18.467 1.00 39.44 115 ILE A C 1
ATOM 925 O O . ILE A 1 115 ? -6.296 -4.334 -17.635 1.00 39.44 115 ILE A O 1
ATOM 929 N N . ASP A 1 116 ? -6.098 -2.320 -18.404 1.00 39.00 116 ASP A N 1
ATOM 930 C CA . ASP A 1 116 ? -6.710 -1.219 -17.641 1.00 39.00 116 ASP A CA 1
ATOM 931 C C . ASP A 1 116 ? -6.131 0.156 -18.055 1.00 39.00 116 ASP A C 1
ATOM 933 O O . ASP A 1 116 ? -6.500 1.208 -17.522 1.00 39.00 116 ASP A O 1
ATOM 937 N N . VAL A 1 117 ? -5.207 0.172 -19.023 1.00 37.84 117 VAL A N 1
ATOM 938 C CA . VAL A 1 117 ? -4.526 1.406 -19.468 1.00 37.84 117 VAL A CA 1
ATOM 939 C C . VAL A 1 117 ? -5.279 2.066 -20.610 1.00 37.84 117 VAL A C 1
ATOM 941 O O . VAL A 1 117 ? -5.372 3.289 -20.675 1.00 37.84 117 VAL A O 1
ATOM 944 N N . VAL A 1 118 ? -5.829 1.241 -21.501 1.00 32.44 118 VAL A N 1
ATOM 945 C CA . VAL A 1 118 ? -6.471 1.687 -22.736 1.00 32.44 118 VAL A CA 1
ATOM 946 C C . VAL A 1 118 ? -7.993 1.589 -22.622 1.00 32.44 118 VAL A C 1
ATOM 948 O O . VAL A 1 118 ? -8.690 2.513 -23.029 1.00 32.44 118 VAL A O 1
ATOM 951 N N . ALA A 1 119 ? -8.528 0.546 -21.978 1.00 33.03 119 ALA A N 1
ATOM 952 C CA . ALA A 1 119 ? -9.976 0.342 -21.868 1.00 33.03 119 ALA A CA 1
ATOM 953 C C . ALA A 1 119 ? -10.691 1.424 -21.028 1.00 33.03 119 ALA A C 1
ATOM 955 O O . ALA A 1 119 ? -11.742 1.911 -21.439 1.00 33.03 119 ALA A O 1
ATOM 956 N N . ASP A 1 120 ? -10.099 1.881 -19.918 1.00 36.28 120 ASP A N 1
ATOM 957 C CA . ASP A 1 120 ? -10.638 3.008 -19.131 1.00 36.28 120 ASP A CA 1
ATOM 958 C C . ASP A 1 120 ? -10.524 4.352 -19.879 1.00 36.28 120 ASP A C 1
ATOM 960 O O . ASP A 1 120 ? -11.322 5.263 -19.664 1.00 36.28 120 ASP A O 1
ATOM 964 N N . ALA A 1 121 ? -9.540 4.486 -20.776 1.00 36.09 121 ALA A N 1
ATOM 965 C CA . ALA A 1 121 ? -9.311 5.705 -21.546 1.00 36.09 121 ALA A CA 1
ATOM 966 C C . ALA A 1 121 ? -10.150 5.782 -22.836 1.00 36.09 121 ALA A C 1
ATOM 968 O O . ALA A 1 121 ? -10.435 6.896 -23.287 1.00 36.09 121 ALA A O 1
ATOM 969 N N . GLN A 1 122 ? -10.531 4.631 -23.410 1.00 33.94 122 GLN A N 1
ATOM 970 C CA . GLN A 1 122 ? -11.166 4.517 -24.731 1.00 33.94 122 GLN A CA 1
ATOM 971 C C . GLN A 1 122 ? -12.597 3.942 -24.724 1.00 33.94 122 GLN A C 1
ATOM 973 O O . GLN A 1 122 ? -13.308 4.156 -25.700 1.00 33.94 122 GLN A O 1
ATOM 978 N N . ARG A 1 123 ? -13.073 3.265 -23.661 1.00 36.00 123 ARG A N 1
ATOM 979 C CA . ARG A 1 123 ? -14.452 2.709 -23.581 1.00 36.00 123 ARG A CA 1
ATOM 980 C C . ARG A 1 123 ? -15.382 3.456 -22.620 1.00 36.00 123 ARG A C 1
ATOM 982 O O . ARG A 1 123 ? -16.326 2.882 -22.082 1.00 36.00 123 ARG A O 1
ATOM 989 N N . LEU A 1 124 ? -15.150 4.749 -22.416 1.00 36.25 124 LEU A N 1
ATOM 990 C CA . LEU A 1 124 ? -16.224 5.654 -22.013 1.00 36.25 124 LEU A CA 1
ATOM 991 C C . LEU A 1 124 ? -16.850 6.189 -23.301 1.00 36.25 124 LEU A C 1
ATOM 993 O O . LEU A 1 124 ? -16.312 7.100 -23.928 1.00 36.25 124 LEU A O 1
ATOM 997 N N . SER A 1 125 ? -17.971 5.594 -23.712 1.00 29.61 125 SER A N 1
ATOM 998 C CA . SER A 1 125 ? -18.884 6.249 -24.648 1.00 29.61 125 SER A CA 1
ATOM 999 C C . SER A 1 125 ? -19.183 7.663 -24.124 1.00 29.61 125 SER A C 1
ATOM 1001 O O . SER A 1 125 ? -19.414 7.800 -22.918 1.00 29.61 125 SER A O 1
ATOM 1003 N N . PRO A 1 126 ? -19.217 8.711 -24.969 1.00 33.78 126 PRO A N 1
ATOM 1004 C CA . PRO A 1 126 ? -19.361 10.104 -24.525 1.00 33.78 126 PRO A CA 1
ATOM 1005 C C . PRO A 1 126 ? -20.664 10.445 -23.780 1.00 33.78 126 PRO A C 1
ATOM 1007 O O . PRO A 1 126 ? -20.890 11.607 -23.467 1.00 33.78 126 PRO A O 1
ATOM 1010 N N . THR A 1 127 ? -21.559 9.488 -23.538 1.00 33.12 127 THR A N 1
ATOM 1011 C CA . THR A 1 127 ? -22.984 9.779 -23.368 1.00 33.12 127 THR A CA 1
ATOM 1012 C C . THR A 1 127 ? -23.612 9.342 -22.043 1.00 33.12 127 THR A C 1
ATOM 1014 O O . THR A 1 127 ? -24.834 9.403 -21.948 1.00 33.12 127 THR A O 1
ATOM 1017 N N . SER A 1 128 ? -22.864 8.958 -20.994 1.00 35.72 128 SER A N 1
ATOM 1018 C CA . SER A 1 128 ? -23.533 8.676 -19.700 1.00 35.72 128 SER A CA 1
ATOM 1019 C C . SER A 1 128 ? -22.763 8.873 -18.381 1.00 35.72 128 SER A C 1
ATOM 1021 O O . SER A 1 128 ? -23.326 8.560 -17.336 1.00 35.72 128 SER A O 1
ATOM 1023 N N . ASP A 1 129 ? -21.542 9.424 -18.355 1.00 40.31 129 ASP A N 1
ATOM 1024 C CA . ASP A 1 129 ? -20.939 9.939 -17.103 1.00 40.31 129 ASP A CA 1
ATOM 1025 C C . ASP A 1 129 ? -20.462 11.387 -17.317 1.00 40.31 129 ASP A C 1
ATOM 1027 O O . ASP A 1 129 ? -19.469 11.597 -18.019 1.00 40.31 129 ASP A O 1
ATOM 1031 N N . PRO A 1 130 ? -21.127 12.405 -16.735 1.00 35.28 130 PRO A N 1
ATOM 1032 C CA . PRO A 1 130 ? -20.824 13.811 -17.010 1.00 35.28 130 PRO A CA 1
ATOM 1033 C C . PRO A 1 130 ? -19.479 14.314 -16.448 1.00 35.28 130 PRO A C 1
ATOM 1035 O O . PRO A 1 130 ? -19.222 15.515 -16.497 1.00 35.28 130 PRO A O 1
ATOM 1038 N N . SER A 1 131 ? -18.628 13.466 -15.847 1.00 51.38 131 SER A N 1
ATOM 1039 C CA . SER A 1 131 ? -17.542 13.947 -14.968 1.00 51.38 131 SER A CA 1
ATOM 1040 C C . SER A 1 131 ? -16.159 13.294 -15.120 1.00 51.38 131 SER A C 1
ATOM 1042 O O . SER A 1 131 ? -15.238 13.634 -14.375 1.00 51.38 131 SER A O 1
ATOM 1044 N N . GLY A 1 132 ? -15.980 12.372 -16.065 1.00 54.94 132 GLY A N 1
ATOM 1045 C CA . GLY A 1 132 ? -15.031 11.263 -15.911 1.00 54.94 132 GLY A CA 1
ATOM 1046 C C . GLY A 1 132 ? -13.524 11.548 -15.932 1.00 54.94 132 GLY A C 1
ATOM 1047 O O . GLY A 1 132 ? -12.767 10.635 -15.623 1.00 54.94 132 GLY A O 1
ATOM 1048 N N . ARG A 1 133 ? -13.047 12.747 -16.277 1.00 56.03 133 ARG A N 1
ATOM 1049 C CA . ARG A 1 133 ? -11.607 13.049 -16.347 1.00 56.03 133 ARG A CA 1
ATOM 1050 C C . ARG A 1 133 ? -11.317 14.474 -15.857 1.00 56.03 133 ARG A C 1
ATOM 1052 O O . ARG A 1 133 ? -11.984 15.416 -16.275 1.00 56.03 133 ARG A O 1
ATOM 1059 N N . CYS A 1 134 ? -10.375 14.621 -14.921 1.00 56.31 134 CYS A N 1
ATOM 1060 C CA . CYS A 1 134 ? -10.015 15.907 -14.322 1.00 56.31 134 CYS A CA 1
ATOM 1061 C C . CYS A 1 134 ? -8.495 16.082 -14.189 1.00 56.31 134 CYS A C 1
ATOM 1063 O O . CYS A 1 134 ? -7.807 15.236 -13.612 1.00 56.31 134 CYS A O 1
ATOM 1065 N N . SER A 1 135 ? -7.987 17.201 -14.708 1.00 63.00 135 SER A N 1
ATOM 1066 C CA . SER A 1 135 ? -6.622 17.709 -14.501 1.00 63.00 135 SER A CA 1
ATOM 1067 C C . SER A 1 135 ? -6.587 18.994 -13.669 1.00 63.00 135 SER A C 1
ATOM 1069 O O . SER A 1 135 ? -5.510 19.492 -13.357 1.00 63.00 135 SER A O 1
ATOM 1071 N N . ASP A 1 136 ? -7.755 19.544 -13.337 1.00 73.00 136 ASP A N 1
ATOM 1072 C CA . ASP A 1 136 ? -7.885 20.780 -12.578 1.00 73.00 136 ASP A CA 1
ATOM 1073 C C . ASP A 1 136 ? -7.582 20.531 -11.095 1.00 73.00 136 ASP A C 1
ATOM 1075 O O . ASP A 1 136 ? -8.286 19.786 -10.407 1.00 73.00 136 ASP A O 1
ATOM 1079 N N . VAL A 1 137 ? -6.514 21.173 -10.621 1.00 77.50 137 VAL A N 1
ATOM 1080 C CA . VAL A 1 137 ? -6.047 21.132 -9.233 1.00 77.50 137 VAL A CA 1
ATOM 1081 C C . VAL A 1 137 ? -7.138 21.581 -8.261 1.00 77.50 137 VAL A C 1
ATOM 1083 O O . VAL A 1 137 ? -7.313 20.939 -7.228 1.00 77.50 137 VAL A O 1
ATOM 1086 N N . HIS A 1 138 ? -7.915 22.615 -8.593 1.00 82.25 138 HIS A N 1
ATOM 1087 C CA . HIS A 1 138 ? -8.957 23.139 -7.708 1.00 82.25 138 HIS A CA 1
ATOM 1088 C C . HIS A 1 138 ? -10.103 22.148 -7.529 1.00 82.25 138 HIS A C 1
ATOM 1090 O O . HIS A 1 138 ? -10.548 21.905 -6.409 1.00 82.25 138 HIS A O 1
ATOM 1096 N N . LYS A 1 139 ? -10.530 21.509 -8.618 1.00 82.25 139 LYS A N 1
ATOM 1097 C CA . LYS A 1 139 ? -11.576 20.482 -8.580 1.00 82.25 139 LYS A CA 1
ATOM 1098 C C . LYS A 1 139 ? -11.118 19.221 -7.843 1.00 82.25 139 LYS A C 1
ATOM 1100 O O . LYS A 1 139 ? -11.901 18.596 -7.134 1.00 82.25 139 LYS A O 1
ATOM 1105 N N . ILE A 1 140 ? -9.841 18.855 -7.973 1.00 82.19 140 ILE A N 1
ATOM 1106 C CA . ILE A 1 140 ? -9.256 17.759 -7.191 1.00 82.19 140 ILE A CA 1
ATOM 1107 C C . ILE A 1 140 ? -9.237 18.117 -5.701 1.00 82.19 140 ILE A C 1
ATOM 1109 O O . ILE A 1 140 ? -9.638 17.298 -4.878 1.00 82.19 140 ILE A O 1
ATOM 1113 N N . GLU A 1 141 ? -8.816 19.333 -5.342 1.00 88.44 141 GLU A N 1
ATOM 1114 C CA . GLU A 1 141 ? -8.874 19.795 -3.952 1.00 88.44 141 GLU A CA 1
ATOM 1115 C C . GLU A 1 141 ? -10.298 19.788 -3.394 1.00 88.44 141 GLU A C 1
ATOM 1117 O O . GLU A 1 141 ? -10.490 19.361 -2.258 1.00 88.44 141 GLU A O 1
ATOM 1122 N N . GLU A 1 142 ? -11.296 20.203 -4.177 1.00 89.06 142 GLU A N 1
ATOM 1123 C CA . GLU A 1 142 ? -12.710 20.143 -3.791 1.00 89.06 142 GLU A CA 1
ATOM 1124 C C . GLU A 1 142 ? -13.133 18.707 -3.452 1.00 89.06 142 GLU A C 1
ATOM 1126 O O . GLU A 1 142 ? -13.742 18.465 -2.409 1.00 89.06 142 GLU A O 1
ATOM 1131 N N . TRP A 1 143 ? -12.747 17.729 -4.278 1.00 88.12 143 TRP A N 1
ATOM 1132 C CA . TRP A 1 143 ? -13.021 16.315 -4.008 1.00 88.12 143 TRP A CA 1
ATOM 1133 C C . TRP A 1 143 ? -12.363 15.829 -2.715 1.00 88.12 143 TRP A C 1
ATOM 1135 O O . TRP A 1 143 ? -13.003 15.112 -1.946 1.00 88.12 143 TRP A O 1
ATOM 1145 N N . VAL A 1 144 ? -11.112 16.228 -2.449 1.00 90.25 144 VAL A N 1
ATOM 1146 C CA . VAL A 1 144 ? -10.428 15.884 -1.191 1.00 90.25 144 VAL A CA 1
ATOM 1147 C C . VAL A 1 144 ? -11.142 16.510 -0.001 1.00 90.25 144 VAL A C 1
ATOM 1149 O O . VAL A 1 144 ? -11.392 15.820 0.982 1.00 90.25 144 VAL A O 1
ATOM 1152 N N . ARG A 1 145 ? -11.473 17.803 -0.074 1.00 93.31 145 ARG A N 1
ATOM 1153 C CA . ARG A 1 145 ? -12.138 18.526 1.020 1.00 93.31 145 ARG A CA 1
ATOM 1154 C C . ARG A 1 145 ? -13.479 17.897 1.351 1.00 93.31 145 ARG A C 1
ATOM 1156 O O . ARG A 1 145 ? -13.712 17.579 2.510 1.00 93.31 145 ARG A O 1
ATOM 1163 N N . LYS A 1 146 ? -14.279 17.588 0.330 1.00 93.00 146 LYS A N 1
ATOM 1164 C CA . LYS A 1 146 ? -15.537 16.866 0.507 1.00 93.00 146 LYS A CA 1
ATOM 1165 C C . LYS A 1 146 ? -15.333 15.508 1.188 1.00 93.00 146 LYS A C 1
ATOM 1167 O O . LYS A 1 146 ? -16.044 15.186 2.131 1.00 93.00 146 LYS A O 1
ATOM 1172 N N . TYR A 1 147 ? -14.344 14.724 0.755 1.00 93.06 147 TYR A N 1
ATOM 1173 C CA . TYR A 1 147 ? -14.046 13.429 1.377 1.00 93.06 147 TYR A CA 1
ATOM 1174 C C . TYR A 1 147 ? -13.607 13.572 2.848 1.00 93.06 147 TYR A C 1
ATOM 1176 O O . TYR A 1 147 ? -13.980 12.765 3.699 1.00 93.06 147 TYR A O 1
ATOM 1184 N N . LEU A 1 148 ? -12.824 14.606 3.169 1.00 94.81 148 LEU A N 1
ATOM 1185 C CA . LEU A 1 148 ? -12.409 14.900 4.541 1.00 94.81 148 LEU A CA 1
ATOM 1186 C C . LEU A 1 148 ? -13.589 15.324 5.427 1.00 94.81 148 LEU A C 1
ATOM 1188 O O . LEU A 1 148 ? -13.657 14.883 6.574 1.00 94.81 148 LEU A O 1
ATOM 1192 N N . GLU A 1 149 ? -14.504 16.139 4.901 1.00 94.69 149 GLU A N 1
ATOM 1193 C CA . GLU A 1 149 ? -15.730 16.573 5.581 1.00 94.69 149 GLU A CA 1
ATOM 1194 C C . GLU A 1 149 ? -16.676 15.396 5.849 1.00 94.69 149 GLU A C 1
ATOM 1196 O O . GLU A 1 149 ? -17.193 15.269 6.955 1.00 94.69 149 GLU A O 1
ATOM 1201 N N . GLU A 1 150 ? -16.844 14.485 4.883 1.00 92.81 150 GLU A N 1
ATOM 1202 C CA . GLU A 1 150 ? -17.656 13.267 5.041 1.00 92.81 150 GLU A CA 1
ATOM 1203 C C . GLU A 1 150 ? -17.172 12.381 6.204 1.00 92.81 150 GLU A C 1
ATOM 1205 O O . GLU A 1 150 ? -17.978 11.722 6.860 1.00 92.81 150 GLU A O 1
ATOM 1210 N N . ILE A 1 151 ? -15.864 12.371 6.481 1.00 92.44 151 ILE A N 1
ATOM 1211 C CA . ILE A 1 151 ? -15.262 11.636 7.606 1.00 92.44 151 ILE A CA 1
ATOM 1212 C C . ILE A 1 151 ? -15.213 12.495 8.888 1.00 92.44 151 ILE A C 1
ATOM 1214 O O . ILE A 1 151 ? -15.147 11.954 9.998 1.00 92.44 151 ILE A O 1
ATOM 1218 N N . GLY A 1 152 ? -15.246 13.824 8.758 1.00 92.81 152 GLY A N 1
ATOM 1219 C CA . GLY A 1 152 ? -15.122 14.793 9.850 1.00 92.81 152 GLY A CA 1
ATOM 1220 C C . GLY A 1 152 ? -13.680 15.019 10.319 1.00 92.81 152 GLY A C 1
ATOM 1221 O O . GLY A 1 152 ? -13.431 15.097 11.522 1.00 92.81 152 GLY A O 1
ATOM 1222 N N . VAL A 1 153 ? -12.713 15.037 9.393 1.00 92.94 153 VAL A N 1
ATOM 1223 C CA . VAL A 1 153 ? -11.272 15.211 9.685 1.00 92.94 153 VAL A CA 1
ATOM 1224 C C . VAL A 1 153 ? -10.607 16.331 8.872 1.00 92.94 153 VAL A C 1
ATOM 1226 O O . VAL A 1 153 ? -9.380 16.401 8.766 1.00 92.94 153 VAL A O 1
ATOM 1229 N N . GLU A 1 154 ? -11.397 17.245 8.319 1.00 93.81 154 GLU A N 1
ATOM 1230 C CA . GLU A 1 154 ? -10.965 18.342 7.447 1.00 93.81 154 GLU A CA 1
ATOM 1231 C C . GLU A 1 154 ? -9.959 19.296 8.103 1.00 93.81 154 GLU A C 1
ATOM 1233 O O . GLU A 1 154 ? -9.057 19.805 7.441 1.00 93.81 154 GLU A O 1
ATOM 1238 N N . LYS A 1 155 ? -10.036 19.474 9.426 1.00 93.00 155 LYS A N 1
ATOM 1239 C CA . LYS A 1 155 ? -9.096 20.312 10.197 1.00 93.00 155 LYS A CA 1
ATOM 1240 C C . LYS A 1 155 ? -7.789 19.603 10.549 1.00 93.00 155 LYS A C 1
ATOM 1242 O O . LYS A 1 155 ? -6.882 20.211 11.125 1.00 93.00 155 LYS A O 1
ATOM 1247 N N . SER A 1 156 ? -7.699 18.305 10.277 1.00 93.81 156 SER A N 1
ATOM 1248 C CA . SER A 1 156 ? -6.560 17.480 10.665 1.00 93.81 156 SER A CA 1
ATOM 1249 C C . SER A 1 156 ? -5.668 17.100 9.490 1.00 93.81 156 SER A C 1
ATOM 1251 O O . SER A 1 156 ? -4.574 16.607 9.746 1.00 93.81 156 SER A O 1
ATOM 1253 N N . VAL A 1 157 ? -6.082 17.333 8.241 1.00 95.19 157 VAL A N 1
ATOM 1254 C CA . VAL A 1 157 ? -5.312 16.967 7.044 1.00 95.19 157 VAL A CA 1
ATOM 1255 C C . VAL A 1 157 ? -5.010 18.197 6.191 1.00 95.19 157 VAL A C 1
ATOM 1257 O O . VAL A 1 157 ? -5.907 18.908 5.752 1.00 95.19 157 VAL A O 1
ATOM 1260 N N . GLU A 1 158 ? -3.729 18.419 5.920 1.00 94.19 158 GLU A N 1
ATOM 1261 C CA . GLU A 1 158 ? -3.230 19.428 4.990 1.00 94.19 158 GLU A CA 1
ATOM 1262 C C . GLU A 1 158 ? -2.996 18.798 3.607 1.00 94.19 158 GLU A C 1
ATOM 1264 O O . GLU A 1 158 ? -2.383 17.733 3.504 1.00 94.19 158 GLU A O 1
ATOM 1269 N N . ILE A 1 159 ? -3.450 19.462 2.540 1.00 91.88 159 ILE A N 1
ATOM 1270 C CA . ILE A 1 159 ? -3.164 19.065 1.154 1.00 91.88 159 ILE A CA 1
ATOM 1271 C C . ILE A 1 159 ? -1.869 19.750 0.719 1.00 91.88 159 ILE A C 1
ATOM 1273 O O . ILE A 1 159 ? -1.778 20.975 0.728 1.00 91.88 159 ILE A O 1
ATOM 1277 N N . VAL A 1 160 ? -0.870 18.964 0.320 1.00 89.38 160 VAL A N 1
ATOM 1278 C CA . VAL A 1 160 ? 0.444 19.462 -0.096 1.00 89.38 160 VAL A CA 1
ATOM 1279 C C . VAL A 1 160 ? 0.709 19.051 -1.537 1.00 89.38 160 VAL A C 1
ATOM 1281 O O . VAL A 1 160 ? 0.914 17.876 -1.838 1.00 89.38 160 VAL A O 1
ATOM 1284 N N . TRP A 1 161 ? 0.756 20.029 -2.436 1.00 84.62 161 TRP A N 1
ATOM 1285 C CA . TRP A 1 161 ? 1.091 19.781 -3.832 1.00 84.62 161 TRP A CA 1
ATOM 1286 C C . TRP A 1 161 ? 2.601 19.768 -4.061 1.00 84.62 161 TRP A C 1
ATOM 1288 O O . TRP A 1 161 ? 3.297 20.760 -3.845 1.00 84.62 161 TRP A O 1
ATOM 1298 N N . MET A 1 162 ? 3.089 18.640 -4.555 1.00 77.12 162 MET A N 1
ATOM 1299 C CA . MET A 1 162 ? 4.486 18.347 -4.822 1.00 77.12 162 MET A CA 1
ATOM 1300 C C . MET A 1 162 ? 4.784 18.416 -6.319 1.00 77.12 162 MET A C 1
ATOM 1302 O O . MET A 1 162 ? 3.955 18.088 -7.169 1.00 77.12 162 MET A O 1
ATOM 1306 N N . ASP A 1 163 ? 6.013 18.812 -6.625 1.00 70.81 163 ASP A N 1
ATOM 1307 C CA . ASP A 1 163 ? 6.601 18.686 -7.956 1.00 70.81 163 ASP A CA 1
ATOM 1308 C C . ASP A 1 163 ? 7.007 17.222 -8.206 1.00 70.81 163 ASP A C 1
ATOM 1310 O O . ASP A 1 163 ? 7.483 16.540 -7.288 1.00 70.81 163 ASP A O 1
ATOM 1314 N N . LYS A 1 164 ? 6.850 16.745 -9.445 1.00 63.56 164 LYS A N 1
ATOM 1315 C CA . LYS A 1 164 ? 7.216 15.385 -9.872 1.00 63.56 164 LYS A CA 1
ATOM 1316 C C . LYS A 1 164 ? 8.695 15.060 -9.627 1.00 63.56 164 LYS A C 1
ATOM 1318 O O . LYS A 1 164 ? 9.032 13.914 -9.328 1.00 63.56 164 LYS A O 1
ATOM 1323 N N . SER A 1 165 ? 9.570 16.059 -9.731 1.00 59.56 165 SER A N 1
ATOM 1324 C CA . SER A 1 165 ? 11.004 15.940 -9.431 1.00 59.56 165 SER A CA 1
ATOM 1325 C C . SER A 1 165 ? 11.271 15.614 -7.957 1.00 59.56 165 SER A C 1
ATOM 1327 O O . SER A 1 165 ? 12.267 14.974 -7.627 1.00 59.56 165 SER A O 1
ATOM 1329 N N . LYS A 1 166 ? 10.359 16.011 -7.061 1.00 59.16 166 LYS A N 1
ATOM 1330 C CA . LYS A 1 166 ? 10.471 15.800 -5.614 1.00 59.16 166 LYS A CA 1
ATOM 1331 C C . LYS A 1 166 ? 9.719 14.552 -5.173 1.00 59.16 166 LYS A C 1
ATOM 1333 O O . LYS A 1 166 ? 10.247 13.771 -4.398 1.00 59.16 166 LYS A O 1
ATOM 1338 N N . CYS A 1 167 ? 8.503 14.323 -5.649 1.00 61.84 167 CYS A N 1
ATOM 1339 C CA . CYS A 1 167 ? 7.721 13.161 -5.244 1.00 61.84 167 CYS A CA 1
ATOM 1340 C C . CYS A 1 167 ? 7.028 12.536 -6.450 1.00 61.84 167 CYS A C 1
ATOM 1342 O O . CYS A 1 167 ? 6.406 13.235 -7.242 1.00 61.84 167 CYS A O 1
ATOM 1344 N N . ARG A 1 168 ? 7.128 11.210 -6.586 1.00 61.66 168 ARG A N 1
ATOM 1345 C CA . ARG A 1 168 ? 6.569 10.474 -7.735 1.00 61.66 168 ARG A CA 1
ATOM 1346 C C . ARG A 1 168 ? 5.224 9.814 -7.459 1.00 61.66 168 ARG A C 1
ATOM 1348 O O . ARG A 1 168 ? 4.624 9.282 -8.386 1.00 61.66 168 ARG A O 1
ATOM 1355 N N . SER A 1 169 ? 4.773 9.840 -6.208 1.00 67.12 169 SER A N 1
ATOM 1356 C CA . SER A 1 169 ? 3.559 9.159 -5.770 1.00 67.12 169 SER A CA 1
ATOM 1357 C C . SER A 1 169 ? 2.840 9.995 -4.728 1.00 67.12 169 SER A C 1
ATOM 1359 O O . SER A 1 169 ? 3.476 10.620 -3.882 1.00 67.12 169 SER A O 1
ATOM 1361 N N . ALA A 1 170 ? 1.511 9.959 -4.751 1.00 77.00 170 ALA A N 1
ATOM 1362 C CA . ALA A 1 170 ? 0.748 10.444 -3.612 1.00 77.00 170 ALA A CA 1
ATOM 1363 C C . ALA A 1 170 ? 1.113 9.649 -2.350 1.00 77.00 170 ALA A C 1
ATOM 1365 O O . ALA A 1 170 ? 1.492 8.484 -2.452 1.00 77.00 170 ALA A O 1
ATOM 1366 N N . SER A 1 171 ? 1.066 10.295 -1.189 1.00 82.12 171 SER A N 1
ATOM 1367 C CA . SER A 1 171 ? 1.306 9.622 0.090 1.00 82.12 171 SER A CA 1
ATOM 1368 C C . SER A 1 171 ? 0.733 10.420 1.249 1.00 82.12 171 SER A C 1
ATOM 1370 O O . SER A 1 171 ? 0.797 11.653 1.260 1.00 82.12 171 SER A O 1
ATOM 1372 N N . MET A 1 172 ? 0.242 9.714 2.257 1.00 88.62 172 MET A N 1
ATOM 1373 C CA . MET A 1 172 ? -0.130 10.281 3.541 1.00 88.62 172 MET A CA 1
ATOM 1374 C C . MET A 1 172 ? 1.031 10.184 4.535 1.00 88.62 172 MET A C 1
ATOM 1376 O O . MET A 1 172 ? 1.587 9.114 4.781 1.00 88.62 172 MET A O 1
ATOM 1380 N N . ILE A 1 173 ? 1.367 11.306 5.172 1.00 87.81 173 ILE A N 1
ATOM 1381 C CA . ILE A 1 173 ? 2.236 11.328 6.356 1.00 87.81 173 ILE A CA 1
ATOM 1382 C C . ILE A 1 173 ? 1.418 11.808 7.538 1.00 87.81 173 ILE A C 1
ATOM 1384 O O . ILE A 1 173 ? 0.777 12.847 7.466 1.00 87.81 173 ILE A O 1
ATOM 1388 N N . SER A 1 174 ? 1.472 11.071 8.641 1.00 89.94 174 SER A N 1
ATOM 1389 C CA . SER A 1 174 ? 0.836 11.456 9.898 1.00 89.94 174 SER A CA 1
ATOM 1390 C C . SER A 1 174 ? 1.899 11.779 10.940 1.00 89.94 174 SER A C 1
ATOM 1392 O O . SER A 1 174 ? 2.784 10.963 11.196 1.00 89.94 174 SER A O 1
ATOM 1394 N N . THR A 1 175 ? 1.804 12.951 11.558 1.00 89.88 175 THR A N 1
ATOM 1395 C CA . THR A 1 175 ? 2.643 13.369 12.686 1.00 89.88 175 THR A CA 1
ATOM 1396 C C . THR A 1 175 ? 1.769 13.690 13.890 1.00 89.88 175 THR A C 1
ATOM 1398 O O . THR A 1 175 ? 0.597 14.030 13.747 1.00 89.88 175 THR A O 1
ATOM 1401 N N . ILE A 1 176 ? 2.323 13.557 15.094 1.00 88.44 176 ILE A N 1
ATOM 1402 C CA . ILE A 1 176 ? 1.623 13.927 16.326 1.00 88.44 176 ILE A CA 1
ATOM 1403 C C . ILE A 1 176 ? 2.103 15.317 16.738 1.00 88.44 176 ILE A C 1
ATOM 1405 O O . ILE A 1 176 ? 3.298 15.520 16.946 1.00 88.44 176 ILE A O 1
ATOM 1409 N N . VAL A 1 177 ? 1.174 16.262 16.864 1.00 89.12 177 VAL A N 1
ATOM 1410 C CA . VAL A 1 177 ? 1.417 17.636 17.314 1.00 89.12 177 VAL A CA 1
ATOM 1411 C C . VAL A 1 177 ? 0.442 17.923 18.448 1.00 89.12 177 VAL A C 1
ATOM 1413 O O . VAL A 1 177 ? -0.764 17.793 18.270 1.00 89.12 177 VAL A O 1
ATOM 1416 N N . ASN A 1 178 ? 0.958 18.279 19.627 1.00 87.50 178 ASN A N 1
ATOM 1417 C CA . ASN A 1 178 ? 0.154 18.557 20.826 1.00 87.50 178 ASN A CA 1
ATOM 1418 C C . ASN A 1 178 ? -0.834 17.429 21.194 1.00 87.50 178 ASN A C 1
ATOM 1420 O O . ASN A 1 178 ? -1.951 17.685 21.626 1.00 87.50 178 ASN A O 1
ATOM 1424 N N . GLY A 1 179 ? -0.434 16.168 20.997 1.00 84.38 179 GLY A N 1
ATOM 1425 C CA . GLY A 1 179 ? -1.280 15.003 21.281 1.00 84.38 179 GLY A CA 1
ATOM 1426 C C . GLY A 1 179 ? -2.346 14.706 20.220 1.00 84.38 179 GLY A C 1
ATOM 1427 O O . GLY A 1 179 ? -3.052 13.709 20.350 1.00 84.38 179 GLY A O 1
ATOM 1428 N N . GLU A 1 180 ? -2.441 15.497 19.152 1.00 88.56 180 GLU A N 1
ATOM 1429 C CA . GLU A 1 180 ? -3.330 15.250 18.015 1.00 88.56 180 GLU A CA 1
ATOM 1430 C C . GLU A 1 180 ? -2.557 14.783 16.784 1.00 88.56 180 GLU A C 1
ATOM 1432 O O . GLU A 1 180 ? -1.424 15.199 16.549 1.00 88.56 180 GLU A O 1
ATOM 1437 N N . VAL A 1 181 ? -3.189 13.958 15.948 1.00 92.06 181 VAL A N 1
ATOM 1438 C CA . VAL A 1 181 ? -2.607 13.571 14.658 1.00 92.06 181 VAL A CA 1
ATOM 1439 C C . VAL A 1 181 ? -2.921 14.631 13.612 1.00 92.06 181 VAL A C 1
ATOM 1441 O O . VAL A 1 181 ? -4.092 14.900 13.333 1.00 92.06 181 VAL A O 1
ATOM 1444 N N . LYS A 1 182 ? -1.871 15.183 13.004 1.00 94.94 182 LYS A N 1
ATOM 1445 C CA . LYS A 1 182 ? -1.944 16.024 11.810 1.00 94.94 182 LYS A CA 1
ATOM 1446 C C . LYS A 1 182 ? -1.416 15.242 10.608 1.00 94.94 182 LYS A C 1
ATOM 1448 O O . LYS A 1 182 ? -0.342 14.645 10.658 1.00 94.94 182 LYS A O 1
ATOM 1453 N N . GLY A 1 183 ? -2.209 15.208 9.549 1.00 93.69 183 GLY A N 1
ATOM 1454 C CA . GLY A 1 183 ? -1.926 14.529 8.295 1.00 93.69 183 GLY A CA 1
ATOM 1455 C C . GLY A 1 183 ? -1.433 15.516 7.246 1.00 93.69 183 GLY A C 1
ATOM 1456 O O . GLY A 1 183 ? -1.914 16.643 7.180 1.00 93.69 183 GLY A O 1
ATOM 1457 N N . LYS A 1 184 ? -0.499 15.085 6.406 1.00 92.81 184 LYS A N 1
ATOM 1458 C CA . LYS A 1 184 ? -0.117 15.769 5.171 1.00 92.81 184 LYS A CA 1
ATOM 1459 C C . LYS A 1 184 ? -0.349 14.813 4.013 1.00 92.81 184 LYS A C 1
ATOM 1461 O O . LYS A 1 184 ? 0.364 13.813 3.888 1.00 92.81 184 LYS A O 1
ATOM 1466 N N . LEU A 1 185 ? -1.352 15.118 3.197 1.00 91.25 185 LEU A N 1
ATOM 1467 C CA . LEU A 1 185 ? -1.630 14.419 1.954 1.00 91.25 185 LEU A CA 1
ATOM 1468 C C . LEU A 1 185 ? -0.786 15.049 0.849 1.00 91.25 185 LEU A C 1
ATOM 1470 O O . LEU A 1 185 ? -1.100 16.130 0.353 1.00 91.25 185 LEU A O 1
ATOM 1474 N N . HIS A 1 186 ? 0.279 14.364 0.454 1.00 86.06 186 HIS A N 1
ATOM 1475 C CA . HIS A 1 186 ? 1.088 14.784 -0.679 1.00 86.06 186 HIS A CA 1
ATOM 1476 C C . HIS A 1 186 ? 0.397 14.352 -1.972 1.00 86.06 186 HIS A C 1
ATOM 1478 O O . HIS A 1 186 ? 0.169 13.160 -2.175 1.00 86.06 186 HIS A O 1
ATOM 1484 N N . LEU A 1 187 ? 0.089 15.307 -2.845 1.00 82.50 187 LEU A N 1
ATOM 1485 C CA . LEU A 1 187 ? -0.400 15.097 -4.212 1.00 82.50 187 LEU A CA 1
ATOM 1486 C C . LEU A 1 187 ? 0.641 15.635 -5.196 1.00 82.50 187 LEU A C 1
ATOM 1488 O O . LEU A 1 187 ? 1.416 16.510 -4.833 1.00 82.50 187 LEU A O 1
ATOM 1492 N N . VAL A 1 188 ? 0.697 15.141 -6.433 1.00 74.69 188 VAL A N 1
ATOM 1493 C CA . VAL A 1 188 ? 1.735 15.553 -7.399 1.00 74.69 188 VAL A CA 1
ATOM 1494 C C . VAL A 1 188 ? 1.107 16.332 -8.559 1.00 74.69 188 VAL A C 1
ATOM 1496 O O . VAL A 1 188 ? 0.144 15.851 -9.149 1.00 74.69 188 VAL A O 1
ATOM 1499 N N . LYS A 1 189 ? 1.634 17.527 -8.879 1.00 62.84 189 LYS A N 1
ATOM 1500 C CA . LYS A 1 189 ? 1.040 18.478 -9.849 1.00 62.84 189 LYS A CA 1
ATOM 1501 C C . LYS A 1 189 ? 1.123 18.009 -11.307 1.00 62.84 189 LYS A C 1
ATOM 1503 O O . LYS A 1 189 ? 0.101 17.878 -11.968 1.00 62.84 189 LYS A O 1
ATOM 1508 N N . ASP A 1 190 ? 2.329 17.697 -11.789 1.00 52.69 190 ASP A N 1
ATOM 1509 C CA . ASP A 1 190 ? 2.590 17.359 -13.210 1.00 52.69 190 ASP A CA 1
ATOM 1510 C C . ASP A 1 190 ? 2.385 15.883 -13.537 1.00 52.69 190 ASP A C 1
ATOM 1512 O O . ASP A 1 190 ? 2.610 15.391 -14.646 1.00 52.69 190 ASP A O 1
ATOM 1516 N N . THR A 1 191 ? 1.962 15.145 -12.527 1.00 49.34 191 THR A N 1
ATOM 1517 C CA . THR A 1 191 ? 1.496 13.796 -12.679 1.00 49.34 191 THR A CA 1
ATOM 1518 C C . THR A 1 191 ? 0.135 13.701 -12.053 1.00 49.34 191 THR A C 1
ATOM 1520 O O . THR A 1 191 ? -0.024 13.419 -10.868 1.00 49.34 191 THR A O 1
ATOM 1523 N N . ILE A 1 192 ? -0.849 13.726 -12.932 1.00 47.22 192 ILE A N 1
ATOM 1524 C CA . ILE A 1 192 ? -2.067 12.944 -12.799 1.00 47.22 192 ILE A CA 1
ATOM 1525 C C . ILE A 1 192 ? -1.701 11.434 -12.801 1.00 47.22 192 ILE A C 1
ATOM 1527 O O . ILE A 1 192 ? -2.070 10.651 -13.670 1.00 47.22 192 ILE A O 1
ATOM 1531 N N . ARG A 1 193 ? -0.819 11.038 -11.878 1.00 47.19 193 ARG A N 1
ATOM 1532 C CA . ARG A 1 193 ? -0.190 9.726 -11.691 1.00 47.19 193 ARG A CA 1
ATOM 1533 C C . ARG A 1 193 ? 0.079 9.623 -10.191 1.00 47.19 193 ARG A C 1
ATOM 1535 O O . ARG A 1 193 ? 1.171 9.903 -9.720 1.00 47.19 193 ARG A O 1
ATOM 1542 N N . CYS A 1 194 ? -0.955 9.324 -9.414 1.00 35.53 194 CYS A N 1
ATOM 1543 C CA . CYS A 1 194 ? -0.783 9.052 -7.991 1.00 35.53 194 CYS A CA 1
ATOM 1544 C C . CYS A 1 194 ? -0.161 7.669 -7.841 1.00 35.53 194 CYS A C 1
ATOM 1546 O O . CYS A 1 194 ? 0.039 6.959 -8.827 1.00 35.53 194 CYS A O 1
ATOM 1548 N N . PHE A 1 195 ? 0.101 7.317 -6.585 1.00 36.91 195 PHE A N 1
ATOM 1549 C CA . PHE A 1 195 ? 0.432 6.005 -6.026 1.00 36.91 195 PHE A CA 1
ATOM 1550 C C . PHE A 1 195 ? 0.078 4.790 -6.909 1.00 36.91 195 PHE A C 1
ATOM 1552 O O . PHE A 1 195 ? 0.877 3.872 -7.079 1.00 36.91 195 PHE A O 1
ATOM 1559 N N . PHE A 1 196 ? -1.082 4.864 -7.560 1.00 41.09 196 PHE A N 1
ATOM 1560 C CA . PHE A 1 196 ? -1.568 3.966 -8.590 1.00 41.09 196 PHE A CA 1
ATOM 1561 C C . PHE A 1 196 ? -0.636 3.724 -9.775 1.00 41.09 196 PHE A C 1
ATOM 1563 O O . PHE A 1 196 ? -0.474 2.569 -10.076 1.00 41.09 196 PHE A O 1
ATOM 1570 N N . ASN A 1 197 ? 0.034 4.674 -10.436 1.00 39.84 197 ASN A N 1
ATOM 1571 C CA . ASN A 1 197 ? 0.883 4.350 -11.610 1.00 39.84 197 ASN A CA 1
ATOM 1572 C C . ASN A 1 197 ? 2.184 3.613 -11.260 1.00 39.84 197 ASN A C 1
ATOM 1574 O O . ASN A 1 197 ? 2.808 2.992 -12.116 1.00 39.84 197 ASN A O 1
ATOM 1578 N N . PHE A 1 198 ? 2.573 3.625 -9.989 1.00 40.78 198 PHE A N 1
ATOM 1579 C CA . PHE A 1 198 ? 3.683 2.815 -9.499 1.00 40.78 198 PHE A CA 1
ATOM 1580 C C . PHE A 1 198 ? 3.284 1.334 -9.311 1.00 40.78 198 PHE A C 1
ATOM 1582 O O . PHE A 1 198 ? 4.145 0.481 -9.120 1.00 40.78 198 PHE A O 1
ATOM 1589 N N . ILE A 1 199 ? 1.976 1.052 -9.393 1.00 35.88 199 ILE A N 1
ATOM 1590 C CA . ILE A 1 199 ? 1.317 -0.253 -9.276 1.00 35.88 199 ILE A CA 1
ATOM 1591 C C . ILE A 1 199 ? 0.550 -0.592 -10.591 1.00 35.88 199 ILE A C 1
ATOM 1593 O O . ILE A 1 199 ? 0.563 -1.725 -11.037 1.00 35.88 199 ILE A O 1
ATOM 1597 N N . PHE A 1 200 ? 0.047 0.382 -11.351 1.00 34.34 200 PHE A N 1
ATOM 1598 C CA . PHE A 1 200 ? -0.983 0.263 -12.391 1.00 34.34 200 PHE A CA 1
ATOM 1599 C C . PHE A 1 200 ? -0.673 1.060 -13.681 1.00 34.34 200 PHE A C 1
ATOM 1601 O O . PHE A 1 200 ? -1.571 1.699 -14.216 1.00 34.34 200 PHE A O 1
ATOM 1608 N N . THR A 1 201 ? 0.542 0.939 -14.246 1.00 34.19 201 THR A N 1
ATOM 1609 C CA . THR A 1 201 ? 0.873 1.123 -15.694 1.00 34.19 201 THR A CA 1
ATOM 1610 C C . THR A 1 201 ? 1.548 2.424 -16.212 1.00 34.19 201 THR A C 1
ATOM 1612 O O . THR A 1 201 ? 1.838 3.377 -15.492 1.00 34.19 201 THR A O 1
ATOM 1615 N N . SER A 1 202 ? 1.900 2.332 -17.503 1.00 33.50 202 SER A N 1
ATOM 1616 C CA . SER A 1 202 ? 2.865 2.998 -18.392 1.00 33.50 202 SER A CA 1
ATOM 1617 C C . SER A 1 202 ? 2.812 4.528 -18.539 1.00 33.50 202 SER A C 1
ATOM 1619 O O . SER A 1 202 ? 1.812 5.183 -18.247 1.00 33.50 202 SER A O 1
ATOM 1621 N N . ASP A 1 203 ? 3.900 5.097 -19.081 1.00 35.28 203 ASP A N 1
ATOM 1622 C CA . ASP A 1 203 ? 4.006 6.458 -19.647 1.00 35.28 203 ASP A CA 1
ATOM 1623 C C . ASP A 1 203 ? 3.063 6.635 -20.851 1.00 35.28 203 ASP A C 1
ATOM 1625 O O . ASP A 1 203 ? 3.482 6.549 -21.999 1.00 35.28 203 ASP A O 1
ATOM 1629 N N . VAL A 1 204 ? 1.776 6.897 -20.593 1.00 34.94 204 VAL A N 1
ATOM 1630 C CA . VAL A 1 204 ? 0.840 7.405 -21.611 1.00 34.94 204 VAL A CA 1
ATOM 1631 C C . VAL A 1 204 ? 0.646 8.915 -21.395 1.00 34.94 204 VAL A C 1
ATOM 1633 O O . VAL A 1 204 ? 0.142 9.314 -20.338 1.00 34.94 204 VAL A O 1
ATOM 1636 N N . PRO A 1 205 ? 1.063 9.777 -22.341 1.00 31.62 205 PRO A N 1
ATOM 1637 C CA . PRO A 1 205 ? 0.779 11.212 -22.302 1.00 31.62 205 PRO A CA 1
ATOM 1638 C C . PRO A 1 205 ? -0.737 11.480 -22.250 1.00 31.62 205 PRO A C 1
ATOM 1640 O O . PRO A 1 205 ? -1.495 10.853 -22.983 1.00 31.62 205 PRO A O 1
ATOM 1643 N N . GLY A 1 206 ? -1.186 12.414 -21.401 1.00 39.72 206 GLY A N 1
ATOM 1644 C CA . GLY A 1 206 ? -2.592 12.862 -21.352 1.00 39.72 206 GLY A CA 1
ATOM 1645 C C . GLY A 1 206 ? -3.519 12.139 -20.362 1.00 39.72 206 GLY A C 1
ATOM 1646 O O . GLY A 1 206 ? -4.736 12.300 -20.440 1.00 39.72 206 GLY A O 1
ATOM 1647 N N . ASN A 1 207 ? -2.984 11.356 -19.421 1.00 46.28 207 ASN A N 1
ATOM 1648 C CA . ASN A 1 207 ? -3.808 10.654 -18.433 1.00 46.28 207 ASN A CA 1
ATOM 1649 C C . ASN A 1 207 ? -4.433 11.651 -17.438 1.00 46.28 207 ASN A C 1
ATOM 1651 O O . ASN A 1 207 ? -3.710 12.455 -16.864 1.00 46.28 207 ASN A O 1
ATOM 1655 N N . GLN A 1 208 ? -5.753 11.610 -17.244 1.00 50.50 208 GLN A N 1
ATOM 1656 C CA . GLN A 1 208 ? -6.516 12.474 -16.326 1.00 50.50 208 GLN A CA 1
ATOM 1657 C C . GLN A 1 208 ? -7.126 11.631 -15.190 1.00 50.50 208 GLN A C 1
ATOM 1659 O O . GLN A 1 208 ? -7.342 10.430 -15.366 1.00 50.50 208 GLN A O 1
ATOM 1664 N N . TRP A 1 209 ? -7.419 12.226 -14.025 1.00 52.22 209 TRP A N 1
ATOM 1665 C CA . TRP A 1 209 ? -8.016 11.493 -12.906 1.00 52.22 209 TRP A CA 1
ATOM 1666 C C . TRP A 1 209 ? -9.448 11.149 -13.249 1.00 52.22 209 TRP A C 1
ATOM 1668 O O . TRP A 1 209 ? -10.250 12.055 -13.475 1.00 52.22 209 TRP A O 1
ATOM 1678 N N . THR A 1 210 ? -9.789 9.864 -13.215 1.00 64.38 210 THR A N 1
ATOM 1679 C CA . THR A 1 210 ? -11.193 9.495 -13.067 1.00 64.38 210 THR A CA 1
ATOM 1680 C C . THR A 1 210 ? -11.594 9.666 -11.613 1.00 64.38 210 THR A C 1
ATOM 1682 O O . THR A 1 210 ? -10.806 9.406 -10.696 1.00 64.38 210 THR A O 1
ATOM 1685 N N . ARG A 1 211 ? -12.839 10.089 -11.388 1.00 69.12 211 ARG A N 1
ATOM 1686 C CA . ARG A 1 211 ? -13.397 10.239 -10.040 1.00 69.12 211 ARG A CA 1
ATOM 1687 C C . ARG A 1 211 ? -13.251 8.953 -9.215 1.00 69.12 211 ARG A C 1
ATOM 1689 O O . ARG A 1 211 ? -12.936 9.019 -8.034 1.00 69.12 211 ARG A O 1
ATOM 1696 N N . LEU A 1 212 ? -13.395 7.784 -9.847 1.00 69.56 212 LEU A N 1
ATOM 1697 C CA . LEU A 1 212 ? -13.253 6.472 -9.200 1.00 69.56 212 LEU A CA 1
ATOM 1698 C C . LEU A 1 212 ? -11.807 6.152 -8.785 1.00 69.56 212 LEU A C 1
ATOM 1700 O O . LEU A 1 212 ? -11.579 5.654 -7.681 1.00 69.56 212 LEU A O 1
ATOM 1704 N N . ARG A 1 213 ? -10.816 6.461 -9.633 1.00 72.00 213 ARG A N 1
ATOM 1705 C CA . ARG A 1 213 ? -9.392 6.293 -9.284 1.00 72.00 213 ARG A CA 1
ATOM 1706 C C . ARG A 1 213 ? -8.993 7.231 -8.150 1.00 72.00 213 ARG A C 1
ATOM 1708 O O . ARG A 1 213 ? -8.244 6.837 -7.261 1.00 72.00 213 ARG A O 1
ATOM 1715 N N . PHE A 1 214 ? -9.525 8.451 -8.162 1.00 77.44 214 PHE A N 1
ATOM 1716 C CA . PHE A 1 214 ? -9.285 9.410 -7.093 1.00 77.44 214 PHE A CA 1
ATOM 1717 C C . PHE A 1 214 ? -9.922 8.968 -5.771 1.00 77.44 214 PHE A C 1
ATOM 1719 O O . PHE A 1 214 ? -9.258 8.988 -4.740 1.00 77.44 214 PHE A O 1
ATOM 1726 N N . GLN A 1 215 ? -11.160 8.468 -5.810 1.00 83.31 215 GLN A N 1
ATOM 1727 C CA . GLN A 1 215 ? -11.816 7.872 -4.645 1.00 83.31 215 GLN A CA 1
ATOM 1728 C C . GLN A 1 215 ? -10.980 6.731 -4.050 1.00 83.31 215 GLN A C 1
ATOM 1730 O O . GLN A 1 215 ? -10.743 6.704 -2.850 1.00 83.31 215 GLN A O 1
ATOM 1735 N N . SER A 1 216 ? -10.454 5.844 -4.897 1.00 84.81 216 SER A N 1
ATOM 1736 C CA . SER A 1 216 ? -9.620 4.715 -4.460 1.00 84.81 216 SER A CA 1
ATOM 1737 C C . SER A 1 216 ? -8.338 5.176 -3.749 1.00 84.81 216 SER A C 1
ATOM 1739 O O . SER A 1 216 ? -7.898 4.550 -2.788 1.00 84.81 216 SER A O 1
ATOM 1741 N N . LEU A 1 217 ? -7.751 6.298 -4.185 1.00 84.50 217 LEU A N 1
ATOM 1742 C CA . LEU A 1 217 ? -6.630 6.936 -3.492 1.00 84.50 217 LEU A CA 1
ATOM 1743 C C . LEU A 1 217 ? -7.037 7.504 -2.132 1.00 84.50 217 LEU A C 1
ATOM 1745 O O . LEU A 1 217 ? -6.285 7.356 -1.173 1.00 84.50 217 LEU A O 1
ATOM 1749 N N . MET A 1 218 ? -8.200 8.147 -2.036 1.00 90.06 218 MET A N 1
ATOM 1750 C CA . MET A 1 218 ? -8.695 8.682 -0.765 1.00 90.06 218 MET A CA 1
ATOM 1751 C C . MET A 1 218 ? -9.009 7.561 0.229 1.00 90.06 218 MET A C 1
ATOM 1753 O O . MET A 1 218 ? -8.630 7.659 1.397 1.00 90.06 218 MET A O 1
ATOM 1757 N N . ASP A 1 219 ? -9.610 6.465 -0.236 1.00 92.62 219 ASP A N 1
ATOM 1758 C CA . ASP A 1 219 ? -9.897 5.283 0.578 1.00 92.62 219 ASP A CA 1
ATOM 1759 C C . ASP A 1 219 ? -8.592 4.642 1.106 1.00 92.62 219 ASP A C 1
ATOM 1761 O O . ASP A 1 219 ? -8.515 4.237 2.270 1.00 92.62 219 ASP A O 1
ATOM 1765 N N . HIS A 1 220 ? -7.533 4.619 0.286 1.00 92.69 220 HIS A N 1
ATOM 1766 C CA . HIS A 1 220 ? -6.192 4.148 0.653 1.00 92.69 220 HIS A CA 1
ATOM 1767 C C . HIS A 1 220 ? -5.505 5.083 1.667 1.00 92.69 220 HIS A C 1
ATOM 1769 O O . HIS A 1 220 ? -5.232 4.707 2.806 1.00 92.69 220 HIS A O 1
ATOM 1775 N N . GLU A 1 221 ? -5.244 6.327 1.272 1.00 91.88 221 GLU A N 1
ATOM 1776 C CA . GLU A 1 221 ? -4.374 7.251 2.007 1.00 91.88 221 GLU A CA 1
ATOM 1777 C C . GLU A 1 221 ? -5.056 7.848 3.240 1.00 91.88 221 GLU A C 1
ATOM 1779 O O . GLU A 1 221 ? -4.489 7.892 4.334 1.00 91.88 221 GLU A O 1
ATOM 1784 N N . ILE A 1 222 ? -6.297 8.304 3.086 1.00 93.81 222 ILE A N 1
ATOM 1785 C CA . ILE A 1 222 ? -7.030 8.955 4.170 1.00 93.81 222 ILE A CA 1
ATOM 1786 C C . ILE A 1 222 ? -7.850 7.911 4.925 1.00 93.81 222 ILE A C 1
ATOM 1788 O O . ILE A 1 222 ? -7.679 7.746 6.133 1.00 93.81 222 ILE A O 1
ATOM 1792 N N . GLY A 1 223 ? -8.713 7.184 4.211 1.00 94.88 223 GLY A N 1
ATOM 1793 C CA . GLY A 1 223 ? -9.651 6.225 4.794 1.00 94.88 223 GLY A CA 1
ATOM 1794 C C . GLY A 1 223 ? -8.975 5.068 5.528 1.00 94.88 223 GLY A C 1
ATOM 1795 O O . GLY A 1 223 ? -9.544 4.536 6.478 1.00 94.88 223 GLY A O 1
ATOM 1796 N N . THR A 1 224 ? -7.746 4.714 5.148 1.00 95.19 224 THR A N 1
ATOM 1797 C CA . THR A 1 224 ? -6.990 3.650 5.816 1.00 95.19 224 THR A CA 1
ATOM 1798 C C . THR A 1 224 ? -5.878 4.210 6.694 1.00 95.19 224 THR A C 1
ATOM 1800 O O . THR A 1 224 ? -5.972 4.100 7.917 1.00 95.19 224 THR A O 1
ATOM 1803 N N . HIS A 1 225 ? -4.838 4.822 6.115 1.00 93.88 225 HIS A N 1
ATOM 1804 C CA . HIS A 1 225 ? -3.648 5.216 6.882 1.00 93.88 225 HIS A CA 1
ATOM 1805 C C . HIS A 1 225 ? -3.939 6.315 7.907 1.00 93.88 225 HIS A C 1
ATOM 1807 O O . HIS A 1 225 ? -3.679 6.146 9.105 1.00 93.88 225 HIS A O 1
ATOM 1813 N N . PHE A 1 226 ? -4.497 7.441 7.454 1.00 95.31 226 PHE A N 1
ATOM 1814 C CA . PHE A 1 226 ? -4.742 8.583 8.333 1.00 95.31 226 PHE A CA 1
ATOM 1815 C C . PHE A 1 226 ? -5.782 8.277 9.408 1.00 95.31 226 PHE A C 1
ATOM 1817 O O . PHE A 1 226 ? -5.512 8.491 10.588 1.00 95.31 226 PHE A O 1
ATOM 1824 N N . VAL A 1 227 ? -6.946 7.744 9.026 1.00 95.06 227 VAL A N 1
ATOM 1825 C CA . VAL A 1 227 ? -8.036 7.461 9.972 1.00 95.06 227 VAL A CA 1
ATOM 1826 C C . VAL A 1 227 ? -7.585 6.482 11.059 1.00 95.06 227 VAL A C 1
ATOM 1828 O O . VAL A 1 227 ? -7.802 6.751 12.243 1.00 95.06 227 VAL A O 1
ATOM 1831 N N . ARG A 1 228 ? -6.863 5.406 10.706 1.00 93.88 228 ARG A N 1
ATOM 1832 C CA . ARG A 1 228 ? -6.297 4.477 11.701 1.00 93.88 228 ARG A CA 1
ATOM 1833 C C . ARG A 1 228 ? -5.323 5.178 12.641 1.00 93.88 228 ARG A C 1
ATOM 1835 O O . ARG A 1 228 ? -5.377 4.944 13.846 1.00 93.88 228 ARG A O 1
ATOM 1842 N N . ALA A 1 229 ? -4.431 6.024 12.119 1.00 92.38 229 ALA A N 1
ATOM 1843 C CA . ALA A 1 229 ? -3.480 6.774 12.939 1.00 92.38 229 ALA A CA 1
ATOM 1844 C C . ALA A 1 229 ? -4.185 7.745 13.894 1.00 92.38 229 ALA A C 1
ATOM 1846 O O . ALA A 1 229 ? -3.883 7.763 15.089 1.00 92.38 229 ALA A O 1
ATOM 1847 N N . HIS A 1 230 ? -5.145 8.505 13.373 1.00 93.31 230 HIS A N 1
ATOM 1848 C CA . HIS A 1 230 ? -5.910 9.494 14.114 1.00 93.31 230 HIS A CA 1
ATOM 1849 C C . HIS A 1 230 ? -6.730 8.848 15.235 1.00 93.31 230 HIS A C 1
ATOM 1851 O O . HIS A 1 230 ? -6.613 9.237 16.399 1.00 93.31 230 HIS A O 1
ATOM 1857 N N . ASN A 1 231 ? -7.491 7.799 14.918 1.00 92.50 231 ASN A N 1
ATOM 1858 C CA . ASN A 1 231 ? -8.273 7.074 15.912 1.00 92.50 231 ASN A CA 1
ATOM 1859 C C . ASN A 1 231 ? -7.383 6.392 16.959 1.00 92.50 231 ASN A C 1
ATOM 1861 O O . ASN A 1 231 ? -7.675 6.456 18.152 1.00 92.50 231 ASN A O 1
ATOM 1865 N N . ASN A 1 232 ? -6.256 5.804 16.544 1.00 90.06 232 ASN A N 1
ATOM 1866 C CA . ASN A 1 232 ? -5.303 5.209 17.475 1.00 90.06 232 ASN A CA 1
ATOM 1867 C C . ASN A 1 232 ? -4.786 6.228 18.496 1.00 90.06 232 ASN A C 1
ATOM 1869 O O . ASN A 1 232 ? -4.696 5.913 19.679 1.00 90.06 232 ASN A O 1
ATOM 1873 N N . GLN A 1 233 ? -4.474 7.452 18.064 1.00 88.62 233 GLN A N 1
ATOM 1874 C CA . GLN A 1 233 ? -4.025 8.494 18.983 1.00 88.62 233 GLN A CA 1
ATOM 1875 C C . GLN A 1 233 ? -5.130 8.925 19.952 1.00 88.62 233 GLN A C 1
ATOM 1877 O O . GLN A 1 233 ? -4.841 9.106 21.131 1.00 88.62 233 GLN A O 1
ATOM 1882 N N . LYS A 1 234 ? -6.393 9.024 19.508 1.00 88.50 234 LYS A N 1
ATOM 1883 C CA . LYS A 1 234 ? -7.524 9.278 20.422 1.00 88.50 234 LYS A CA 1
ATOM 1884 C C . LYS A 1 234 ? -7.618 8.201 21.501 1.00 88.50 234 LYS A C 1
ATOM 1886 O O . LYS A 1 234 ? -7.707 8.519 22.683 1.00 88.50 234 LYS A O 1
ATOM 1891 N N . ILE A 1 235 ? -7.522 6.933 21.106 1.00 86.69 235 ILE A N 1
ATOM 1892 C CA . ILE A 1 235 ? -7.535 5.791 22.028 1.00 86.69 235 ILE A CA 1
ATOM 1893 C C . ILE A 1 235 ? -6.374 5.890 23.029 1.00 86.69 235 ILE A C 1
ATOM 1895 O O . ILE A 1 235 ? -6.590 5.716 24.228 1.00 86.69 235 ILE A O 1
ATOM 1899 N N . VAL A 1 236 ? -5.167 6.228 22.559 1.00 85.19 236 VAL A N 1
ATOM 1900 C CA . VAL A 1 236 ? -3.985 6.431 23.416 1.00 85.19 236 VAL A CA 1
ATOM 1901 C C . VAL A 1 236 ? -4.167 7.604 24.383 1.00 85.19 236 VAL A C 1
ATOM 1903 O O . VAL A 1 236 ? -3.773 7.503 25.541 1.00 85.19 236 VAL A O 1
ATOM 1906 N N . ASN A 1 237 ? -4.773 8.708 23.948 1.00 85.12 237 ASN A N 1
ATOM 1907 C CA . ASN A 1 237 ? -5.021 9.860 24.815 1.00 85.12 237 ASN A CA 1
ATOM 1908 C C . ASN A 1 237 ? -6.048 9.539 25.908 1.00 85.12 237 ASN A C 1
ATOM 1910 O O . ASN A 1 237 ? -5.903 9.997 27.037 1.00 85.12 237 ASN A O 1
ATOM 1914 N N . MET A 1 238 ? -7.076 8.749 25.587 1.00 81.06 238 MET A N 1
ATOM 1915 C CA . MET A 1 238 ? -8.178 8.460 26.510 1.00 81.06 238 MET A CA 1
ATOM 1916 C C . MET A 1 238 ? -7.867 7.335 27.500 1.00 81.06 238 MET A C 1
ATOM 1918 O O . MET A 1 238 ? -8.305 7.396 28.644 1.00 81.06 238 MET A O 1
ATOM 1922 N N . MET A 1 239 ? -7.128 6.304 27.081 1.00 78.38 239 MET A N 1
ATOM 1923 C CA . MET A 1 239 ? -6.827 5.136 27.924 1.00 78.38 239 MET A CA 1
ATOM 1924 C C . MET A 1 239 ? -5.364 5.059 28.376 1.00 78.38 239 MET A C 1
ATOM 1926 O O . MET A 1 239 ? -4.966 4.089 29.021 1.00 78.38 239 MET A O 1
ATOM 1930 N N . GLY A 1 240 ? -4.544 6.050 28.019 1.00 71.38 240 GLY A N 1
ATOM 1931 C CA . GLY A 1 240 ? -3.091 5.929 28.068 1.00 71.38 240 GLY A CA 1
ATOM 1932 C C . GLY A 1 240 ? -2.570 5.026 26.949 1.00 71.38 240 GLY A C 1
ATOM 1933 O O . GLY A 1 240 ? -3.327 4.522 26.114 1.00 71.38 240 GLY A O 1
ATOM 1934 N N . LYS A 1 241 ? -1.251 4.787 26.913 1.00 62.44 241 LYS A N 1
ATOM 1935 C CA . LYS A 1 241 ? -0.709 3.752 26.023 1.00 62.44 241 LYS A CA 1
ATOM 1936 C C . LYS A 1 241 ? -1.429 2.450 26.360 1.00 62.44 241 LYS A C 1
ATOM 1938 O O . LYS A 1 241 ? -1.219 1.913 27.444 1.00 62.44 241 LYS A O 1
ATOM 1943 N N . TRP A 1 242 ? -2.237 1.930 25.435 1.00 62.06 242 TRP A N 1
ATOM 1944 C CA . TRP A 1 242 ? -2.604 0.525 25.489 1.00 62.06 242 TRP A CA 1
ATOM 1945 C C . TRP A 1 242 ? -1.274 -0.228 25.476 1.00 62.06 242 TRP A C 1
ATOM 1947 O O . TRP A 1 242 ? -0.536 -0.168 24.491 1.00 62.06 242 TRP A O 1
ATOM 1957 N N . THR A 1 243 ? -0.895 -0.795 26.624 1.00 48.41 243 THR A N 1
ATOM 1958 C CA . THR A 1 243 ? 0.386 -1.470 26.830 1.00 48.41 243 THR A CA 1
ATOM 1959 C C . THR A 1 243 ? 0.344 -2.790 26.084 1.00 48.41 243 THR A C 1
ATOM 1961 O O . THR A 1 243 ? 0.210 -3.859 26.675 1.00 48.41 243 THR A O 1
ATOM 1964 N N . ARG A 1 244 ? 0.411 -2.712 24.758 1.00 58.69 244 ARG A N 1
ATOM 1965 C CA . ARG A 1 244 ? 0.848 -3.824 23.942 1.00 58.69 244 ARG A CA 1
ATOM 1966 C C . ARG A 1 244 ? 2.336 -3.976 24.194 1.00 58.69 244 ARG A C 1
ATOM 1968 O O . ARG A 1 244 ? 3.077 -2.994 24.113 1.00 58.69 244 ARG A O 1
ATOM 1975 N N . GLU A 1 245 ? 2.793 -5.196 24.432 1.00 50.81 245 GLU A N 1
ATOM 1976 C CA . GLU A 1 245 ? 4.157 -5.521 24.034 1.00 50.81 245 GLU A CA 1
ATOM 1977 C C . GLU A 1 245 ? 4.209 -5.280 22.528 1.00 50.81 245 GLU A C 1
ATOM 1979 O O . GLU A 1 245 ? 3.537 -5.975 21.769 1.00 50.81 245 GLU A O 1
ATOM 1984 N N . ALA A 1 246 ? 4.871 -4.209 22.091 1.00 50.09 246 ALA A N 1
ATOM 1985 C CA . ALA A 1 246 ? 4.876 -3.829 20.689 1.00 50.09 246 ALA A CA 1
ATOM 1986 C C . ALA A 1 246 ? 5.403 -5.006 19.849 1.00 50.09 246 ALA A C 1
ATOM 1988 O O . ALA A 1 246 ? 6.610 -5.197 19.733 1.00 50.09 246 ALA A O 1
ATOM 1989 N N . LYS A 1 247 ? 4.495 -5.801 19.256 1.00 59.50 247 LYS A N 1
ATOM 1990 C CA . LYS A 1 247 ? 4.841 -6.688 18.146 1.00 59.50 247 LYS A CA 1
ATOM 1991 C C . LYS A 1 247 ? 5.542 -5.849 17.082 1.00 59.50 247 LYS A C 1
ATOM 1993 O O . LYS A 1 247 ? 5.273 -4.648 16.981 1.00 59.50 247 LYS A O 1
ATOM 1998 N N . SER A 1 248 ? 6.451 -6.484 16.345 1.00 65.31 248 SER A N 1
ATOM 1999 C CA . SER A 1 248 ? 7.296 -5.822 15.347 1.00 65.31 248 SER A CA 1
ATOM 2000 C C . SER A 1 248 ? 6.478 -4.844 14.484 1.00 65.31 248 SER A C 1
ATOM 2002 O O . SER A 1 248 ? 5.404 -5.236 14.016 1.00 65.31 248 SER A O 1
ATOM 2004 N N . PRO A 1 249 ? 6.963 -3.609 14.231 1.00 73.50 249 PRO A N 1
ATOM 2005 C CA . PRO A 1 249 ? 6.295 -2.623 13.372 1.00 73.50 249 PRO A CA 1
ATOM 2006 C C . PRO A 1 249 ? 5.858 -3.170 12.004 1.00 73.50 249 PRO A C 1
ATOM 2008 O O . PRO A 1 249 ? 4.897 -2.683 11.415 1.00 73.50 249 PRO A O 1
ATOM 2011 N N . ILE A 1 250 ? 6.530 -4.214 11.514 1.00 78.50 250 ILE A N 1
ATOM 2012 C CA . ILE A 1 250 ? 6.188 -4.915 10.273 1.00 78.50 250 ILE A CA 1
ATOM 2013 C C . ILE A 1 250 ? 4.827 -5.603 10.341 1.00 78.50 250 ILE A C 1
ATOM 2015 O O . ILE A 1 250 ? 4.094 -5.614 9.360 1.00 78.50 250 ILE A O 1
ATOM 2019 N N . VAL A 1 251 ? 4.472 -6.179 11.483 1.00 82.94 251 VAL A N 1
ATOM 2020 C CA . VAL A 1 251 ? 3.237 -6.958 11.634 1.00 82.94 251 VAL A CA 1
ATOM 2021 C C . VAL A 1 251 ? 2.012 -6.035 11.570 1.00 82.94 251 VAL A C 1
ATOM 2023 O O . VAL A 1 251 ? 1.017 -6.342 10.907 1.00 82.94 251 VAL A O 1
ATOM 2026 N N . ASP A 1 252 ? 2.123 -4.845 12.165 1.00 84.94 252 ASP A N 1
ATOM 2027 C CA . ASP A 1 252 ? 1.123 -3.785 12.002 1.00 84.94 252 ASP A CA 1
ATOM 2028 C C . ASP A 1 252 ? 1.066 -3.289 10.559 1.00 84.94 252 ASP A C 1
ATOM 2030 O O . ASP A 1 252 ? -0.023 -3.109 10.010 1.00 84.94 252 ASP A O 1
ATOM 2034 N N . LEU A 1 253 ? 2.235 -3.125 9.935 1.00 87.75 253 LEU A N 1
ATOM 2035 C CA . LEU A 1 253 ? 2.354 -2.651 8.566 1.00 87.75 253 LEU A CA 1
ATOM 2036 C C . LEU A 1 253 ? 1.708 -3.608 7.558 1.00 87.75 253 LEU A C 1
ATOM 2038 O O . LEU A 1 253 ? 0.988 -3.152 6.679 1.00 87.75 253 LEU A O 1
ATOM 2042 N N . ILE A 1 254 ? 1.901 -4.922 7.707 1.00 91.62 254 ILE A N 1
ATOM 2043 C CA . ILE A 1 254 ? 1.244 -5.947 6.881 1.00 91.62 254 ILE A CA 1
ATOM 2044 C C . ILE A 1 254 ? -0.276 -5.780 6.943 1.00 91.62 254 ILE A C 1
ATOM 2046 O O . ILE A 1 254 ? -0.942 -5.772 5.915 1.00 91.62 254 ILE A O 1
ATOM 2050 N N . THR A 1 255 ? -0.838 -5.590 8.137 1.00 93.50 255 THR A N 1
ATOM 2051 C CA . THR A 1 255 ? -2.292 -5.416 8.278 1.00 93.50 255 THR A CA 1
ATOM 2052 C C . THR A 1 255 ? -2.769 -4.092 7.676 1.00 93.50 255 THR A C 1
ATOM 2054 O O . THR A 1 255 ? -3.792 -4.056 6.996 1.00 93.50 255 THR A O 1
ATOM 2057 N N . GLU A 1 256 ? -2.038 -3.003 7.915 1.00 94.12 256 GLU A N 1
ATOM 2058 C CA . GLU A 1 256 ? -2.390 -1.663 7.441 1.00 94.12 256 GLU A CA 1
ATOM 2059 C C . GLU A 1 256 ? -2.319 -1.549 5.907 1.00 94.12 256 GLU A C 1
ATOM 2061 O O . GLU A 1 256 ? -3.302 -1.158 5.281 1.00 94.12 256 GLU A O 1
ATOM 2066 N N . GLU A 1 257 ? -1.205 -1.955 5.294 1.00 93.50 257 GLU A N 1
ATOM 2067 C CA . GLU A 1 257 ? -1.008 -1.922 3.835 1.00 93.50 257 GLU A CA 1
ATOM 2068 C C . GLU A 1 257 ? -1.913 -2.941 3.121 1.00 93.50 257 GLU A C 1
ATOM 2070 O O . GLU A 1 257 ? -2.384 -2.698 2.008 1.00 93.50 257 GLU A O 1
ATOM 2075 N N . GLY A 1 258 ? -2.213 -4.072 3.771 1.00 95.94 258 GLY A N 1
ATOM 2076 C CA . GLY A 1 258 ? -3.193 -5.043 3.290 1.00 95.94 258 GLY A CA 1
ATOM 2077 C C . GLY A 1 258 ? -4.604 -4.462 3.196 1.00 95.94 258 GLY A C 1
ATOM 2078 O O . GLY A 1 258 ? -5.256 -4.599 2.162 1.00 95.94 258 GLY A O 1
ATOM 2079 N N . LEU A 1 259 ? -5.067 -3.762 4.240 1.00 96.69 259 LEU A N 1
ATOM 2080 C CA . LEU A 1 259 ? -6.352 -3.050 4.206 1.00 96.69 259 LEU A CA 1
ATOM 2081 C C . LEU A 1 259 ? -6.358 -1.974 3.124 1.00 96.69 259 LEU A C 1
ATOM 2083 O O . LEU A 1 259 ? -7.309 -1.896 2.351 1.00 96.69 259 LEU A O 1
ATOM 2087 N N . ALA A 1 260 ? -5.284 -1.191 3.025 1.00 94.50 260 ALA A N 1
ATOM 2088 C CA . ALA A 1 260 ? -5.180 -0.122 2.040 1.00 94.50 260 ALA A CA 1
ATOM 2089 C C . ALA A 1 260 ? -5.225 -0.680 0.602 1.00 94.50 260 ALA A C 1
ATOM 2091 O O . ALA A 1 260 ? -5.897 -0.120 -0.270 1.00 94.50 260 ALA A O 1
ATOM 2092 N N . SER A 1 261 ? -4.599 -1.841 0.367 1.00 93.81 261 SER A N 1
ATOM 2093 C CA . SER A 1 261 ? -4.647 -2.574 -0.911 1.00 93.81 261 SER A CA 1
ATOM 2094 C C . SER A 1 261 ? -6.047 -3.062 -1.272 1.00 93.81 261 SER A C 1
ATOM 2096 O O . SER A 1 261 ? -6.443 -2.994 -2.432 1.00 93.81 261 SER A O 1
ATOM 2098 N N . LEU A 1 262 ? -6.815 -3.549 -0.296 1.00 95.94 262 LEU A N 1
ATOM 2099 C CA . LEU A 1 262 ? -8.197 -3.976 -0.526 1.00 95.94 262 LEU A CA 1
ATOM 2100 C C . LEU A 1 262 ? -9.113 -2.775 -0.777 1.00 95.94 262 LEU A C 1
ATOM 2102 O O . LEU A 1 262 ? -9.914 -2.792 -1.710 1.00 95.94 262 LEU A O 1
ATOM 2106 N N . ASN A 1 263 ? -8.942 -1.708 0.007 1.00 94.56 263 ASN A N 1
ATOM 2107 C CA . ASN A 1 263 ? -9.731 -0.484 -0.103 1.00 94.56 263 ASN A CA 1
ATOM 2108 C C . ASN A 1 263 ? -9.520 0.215 -1.457 1.00 94.56 263 ASN A C 1
ATOM 2110 O O . ASN A 1 263 ? -10.458 0.731 -2.058 1.00 94.56 263 ASN A O 1
ATOM 2114 N N . THR A 1 264 ? -8.311 0.100 -2.002 1.00 87.50 264 THR A N 1
ATOM 2115 C CA . THR A 1 264 ? -7.961 0.519 -3.365 1.00 87.50 264 THR A CA 1
ATOM 2116 C C . THR A 1 264 ? -8.839 -0.140 -4.443 1.00 87.50 264 THR A C 1
ATOM 2118 O O . THR A 1 264 ? -9.131 0.470 -5.470 1.00 87.50 264 THR A O 1
ATOM 2121 N N . LEU A 1 265 ? -9.284 -1.381 -4.235 1.00 86.50 265 LEU A N 1
ATOM 2122 C CA . LEU A 1 265 ? -10.051 -2.135 -5.228 1.00 86.50 265 LEU A CA 1
ATOM 2123 C C . LEU A 1 265 ? -11.569 -1.989 -5.074 1.00 86.50 265 LEU A C 1
ATOM 2125 O O . LEU A 1 265 ? -12.304 -2.472 -5.936 1.00 86.50 265 LEU A O 1
ATOM 2129 N N . LEU A 1 266 ? -12.074 -1.309 -4.039 1.00 87.38 266 LEU A N 1
ATOM 2130 C CA . LEU A 1 266 ? -13.518 -1.224 -3.766 1.00 87.38 266 LEU A CA 1
ATOM 2131 C C . LEU A 1 266 ? -14.300 -0.618 -4.929 1.00 87.38 266 LEU A C 1
ATOM 2133 O O . LEU A 1 266 ? -15.333 -1.153 -5.325 1.00 87.38 266 LEU A O 1
ATOM 2137 N N . LYS A 1 267 ? -13.790 0.472 -5.509 1.00 79.88 267 LYS A N 1
ATOM 2138 C CA . LYS A 1 267 ? -14.427 1.178 -6.632 1.00 79.88 267 LYS A CA 1
ATOM 2139 C C . LYS A 1 267 ? -13.838 0.816 -7.996 1.00 79.88 267 LYS A C 1
ATOM 2141 O O . LYS A 1 267 ? -14.351 1.271 -9.015 1.00 79.88 267 LYS A O 1
ATOM 2146 N N . SER A 1 268 ? -12.797 -0.018 -8.022 1.00 74.62 268 SER A N 1
ATOM 2147 C CA . SER A 1 268 ? -12.222 -0.536 -9.264 1.00 74.62 268 SER A CA 1
ATOM 2148 C C . SER A 1 268 ? -13.198 -1.489 -9.954 1.00 74.62 268 SER A C 1
ATOM 2150 O O . SER A 1 268 ? -13.838 -2.305 -9.289 1.00 74.62 268 SER A O 1
ATOM 2152 N N . ARG A 1 269 ? -13.291 -1.419 -11.285 1.00 72.25 269 ARG A N 1
ATOM 2153 C CA . ARG A 1 269 ? -14.025 -2.414 -12.086 1.00 72.25 269 ARG A CA 1
ATOM 2154 C C . ARG A 1 269 ? -13.309 -3.763 -12.075 1.00 72.25 269 ARG A C 1
ATOM 2156 O O . ARG A 1 269 ? -13.949 -4.803 -11.999 1.00 72.25 269 ARG A O 1
ATOM 2163 N N . ASN A 1 270 ? -11.981 -3.731 -12.108 1.00 77.75 270 ASN A N 1
ATOM 2164 C CA . ASN A 1 270 ? -11.143 -4.912 -12.017 1.00 77.75 270 ASN A CA 1
ATOM 2165 C C . ASN A 1 270 ? -10.783 -5.185 -10.549 1.00 77.75 270 ASN A C 1
ATOM 2167 O O . ASN A 1 270 ? -10.121 -4.369 -9.904 1.00 77.75 270 ASN A O 1
ATOM 2171 N N . LYS A 1 271 ? -11.224 -6.330 -10.017 1.00 85.75 271 LYS A N 1
ATOM 2172 C CA . LYS A 1 271 ? -10.932 -6.762 -8.640 1.00 85.75 271 LYS A CA 1
ATOM 2173 C C . LYS A 1 271 ? -9.652 -7.596 -8.518 1.00 85.75 271 LYS A C 1
ATOM 2175 O O . LYS A 1 271 ? -9.344 -8.083 -7.431 1.00 85.75 271 LYS A O 1
ATOM 2180 N N . LEU A 1 272 ? -8.904 -7.788 -9.604 1.00 87.69 272 LEU A N 1
ATOM 2181 C CA . LEU A 1 272 ? -7.668 -8.561 -9.596 1.00 87.69 272 LEU A CA 1
ATOM 2182 C C . LEU A 1 272 ? -6.548 -7.793 -8.873 1.00 87.69 272 LEU A C 1
ATOM 2184 O O . LEU A 1 272 ? -6.191 -6.676 -9.240 1.00 87.69 272 LEU A O 1
ATOM 2188 N N . MET A 1 273 ? -5.932 -8.421 -7.874 1.00 91.62 273 MET A N 1
ATOM 2189 C CA . MET A 1 273 ? -4.802 -7.904 -7.095 1.00 91.62 273 MET A CA 1
ATOM 2190 C C . MET A 1 273 ? -3.467 -8.084 -7.834 1.00 91.62 273 MET A C 1
ATOM 2192 O O . MET A 1 273 ? -2.439 -8.370 -7.216 1.00 91.62 273 MET A O 1
ATOM 2196 N N . TRP A 1 274 ? -3.465 -7.913 -9.159 1.00 88.75 274 TRP A N 1
ATOM 2197 C CA . TRP A 1 274 ? -2.267 -8.071 -9.986 1.00 88.75 274 TRP A CA 1
ATOM 2198 C C . TRP A 1 274 ? -1.152 -7.118 -9.540 1.00 88.75 274 TRP A C 1
ATOM 2200 O O . TRP A 1 274 ? 0.013 -7.499 -9.512 1.00 88.75 274 TRP A O 1
ATOM 2210 N N . SER A 1 275 ? -1.538 -5.912 -9.110 1.00 84.50 275 SER A N 1
ATOM 2211 C CA . SER A 1 275 ? -0.707 -4.911 -8.441 1.00 84.50 275 SER A CA 1
ATOM 2212 C C . SER A 1 275 ? 0.142 -5.464 -7.282 1.00 84.50 275 SER A C 1
ATOM 2214 O O . SER A 1 275 ? 1.362 -5.682 -7.377 1.00 84.50 275 SER A O 1
ATOM 2216 N N . PRO A 1 276 ? -0.521 -5.724 -6.144 1.00 91.38 276 PRO A N 1
ATOM 2217 C CA . PRO A 1 276 ? 0.106 -6.349 -4.987 1.00 91.38 276 PRO A CA 1
ATOM 2218 C C . PRO A 1 276 ? 0.872 -7.635 -5.330 1.00 91.38 276 PRO A C 1
ATOM 2220 O O . PRO A 1 276 ? 1.972 -7.837 -4.814 1.00 91.38 276 PRO A O 1
ATOM 2223 N N . ALA A 1 277 ? 0.346 -8.469 -6.236 1.00 93.62 277 ALA A N 1
ATOM 2224 C CA . ALA A 1 277 ? 0.998 -9.703 -6.671 1.00 93.62 277 ALA A CA 1
ATOM 2225 C C . ALA A 1 277 ? 2.337 -9.448 -7.376 1.00 93.62 277 ALA A C 1
ATOM 2227 O O . ALA A 1 277 ? 3.356 -10.028 -7.000 1.00 93.62 277 ALA A O 1
ATOM 2228 N N . LEU A 1 278 ? 2.365 -8.526 -8.339 1.00 91.75 278 LEU A N 1
ATOM 2229 C CA . LEU A 1 278 ? 3.578 -8.148 -9.055 1.00 91.75 278 LEU A CA 1
ATOM 2230 C C . LEU A 1 278 ? 4.602 -7.516 -8.118 1.00 91.75 278 LEU A C 1
ATOM 2232 O O . LEU A 1 278 ? 5.790 -7.817 -8.216 1.00 91.75 278 LEU A O 1
ATOM 2236 N N . SER A 1 279 ? 4.151 -6.677 -7.185 1.00 89.88 279 SER A N 1
ATOM 2237 C CA . SER A 1 279 ? 5.016 -6.067 -6.172 1.00 89.88 279 SER A CA 1
ATOM 2238 C C . SER A 1 279 ? 5.662 -7.135 -5.286 1.00 89.88 279 SER A C 1
ATOM 2240 O O . SER A 1 279 ? 6.876 -7.104 -5.068 1.00 89.88 279 SER A O 1
ATOM 2242 N N . TYR A 1 280 ? 4.882 -8.110 -4.806 1.00 92.62 280 TYR A N 1
ATOM 2243 C CA . TYR A 1 280 ? 5.385 -9.221 -3.995 1.00 92.62 280 TYR A CA 1
ATOM 2244 C C . TYR A 1 280 ? 6.402 -10.065 -4.773 1.00 92.62 280 TYR A C 1
ATOM 2246 O O . TYR A 1 280 ? 7.519 -10.283 -4.298 1.00 92.62 280 TYR A O 1
ATOM 2254 N N . TYR A 1 281 ? 6.044 -10.474 -5.993 1.00 93.81 281 TYR A N 1
ATOM 2255 C CA . TYR A 1 281 ? 6.906 -11.252 -6.880 1.00 93.81 281 TYR A CA 1
ATOM 2256 C C . TYR A 1 281 ? 8.219 -10.517 -7.174 1.00 93.81 281 TYR A C 1
ATOM 2258 O O . TYR A 1 281 ? 9.291 -11.059 -6.915 1.00 93.81 281 TYR A O 1
ATOM 2266 N N . SER A 1 282 ? 8.152 -9.253 -7.603 1.00 92.06 282 SER A N 1
ATOM 2267 C CA . SER A 1 282 ? 9.331 -8.442 -7.943 1.00 92.06 282 SER A CA 1
ATOM 2268 C C . SER A 1 282 ? 10.329 -8.365 -6.789 1.00 92.06 282 SER A C 1
ATOM 2270 O O . SER A 1 282 ? 11.527 -8.502 -7.009 1.00 92.06 282 SER A O 1
ATOM 2272 N N . GLN A 1 283 ? 9.857 -8.216 -5.547 1.00 89.56 283 GLN A N 1
ATOM 2273 C CA . GLN A 1 283 ? 10.738 -8.191 -4.375 1.00 89.56 283 GLN A CA 1
ATOM 2274 C C . GLN A 1 283 ? 11.355 -9.551 -4.058 1.00 89.56 283 GLN A C 1
ATOM 2276 O O . GLN A 1 283 ? 12.464 -9.615 -3.532 1.00 89.56 283 GLN A O 1
ATOM 2281 N N . CYS A 1 284 ? 10.639 -10.647 -4.313 1.00 90.06 284 CYS A N 1
ATOM 2282 C CA . CYS A 1 284 ? 11.199 -11.987 -4.158 1.00 90.06 284 CYS A CA 1
ATOM 2283 C C . CYS A 1 284 ? 12.318 -12.202 -5.178 1.00 90.06 284 CYS A C 1
ATOM 2285 O O . CYS A 1 284 ? 13.428 -12.551 -4.798 1.00 90.06 284 CYS A O 1
ATOM 2287 N N . ARG A 1 285 ? 12.074 -11.855 -6.443 1.00 92.44 285 ARG A N 1
ATOM 2288 C CA . ARG A 1 285 ? 13.057 -11.985 -7.526 1.00 92.44 285 ARG A CA 1
ATOM 2289 C C . ARG A 1 285 ? 14.248 -11.045 -7.360 1.00 92.44 285 ARG A C 1
ATOM 2291 O O . ARG A 1 285 ? 15.392 -11.451 -7.528 1.00 92.44 285 ARG A O 1
ATOM 2298 N N . ALA A 1 286 ? 14.018 -9.816 -6.905 1.00 90.56 286 ALA A N 1
ATOM 2299 C CA . ALA A 1 286 ? 15.079 -8.862 -6.593 1.00 90.56 286 ALA A CA 1
ATOM 2300 C C . ALA A 1 286 ? 16.055 -9.366 -5.517 1.00 90.56 286 ALA A C 1
ATOM 2302 O O . ALA A 1 286 ? 17.198 -8.915 -5.474 1.00 90.56 286 ALA A O 1
ATOM 2303 N N . ARG A 1 287 ? 15.649 -10.302 -4.648 1.00 87.00 287 ARG A N 1
ATOM 2304 C CA . ARG A 1 287 ? 16.574 -10.900 -3.676 1.00 87.00 287 ARG A CA 1
ATOM 2305 C C . ARG A 1 287 ? 17.644 -11.782 -4.289 1.00 87.00 287 ARG A C 1
ATOM 2307 O O . ARG A 1 287 ? 18.659 -11.979 -3.639 1.00 87.00 287 ARG A O 1
ATOM 2314 N N . GLU A 1 288 ? 17.429 -12.253 -5.506 1.00 88.62 288 GLU A N 1
ATOM 2315 C CA . GLU A 1 288 ? 18.333 -13.159 -6.211 1.00 88.62 288 GLU A CA 1
ATOM 2316 C C . GLU A 1 288 ? 19.003 -12.473 -7.406 1.00 88.62 288 GLU A C 1
ATOM 2318 O O . GLU A 1 288 ? 20.145 -12.776 -7.733 1.00 88.62 288 GLU A O 1
ATOM 2323 N N . LEU A 1 289 ? 18.313 -11.523 -8.040 1.00 93.25 289 LEU A N 1
ATOM 2324 C CA . LEU A 1 289 ? 18.729 -10.906 -9.299 1.00 93.25 289 LEU A CA 1
ATOM 2325 C C . LEU A 1 289 ? 19.347 -9.523 -9.108 1.00 93.25 289 LEU A C 1
ATOM 2327 O O . LEU A 1 289 ? 18.969 -8.798 -8.187 1.00 93.25 289 LEU A O 1
ATOM 2331 N N . GLY A 1 290 ? 20.211 -9.112 -10.039 1.00 92.81 290 GLY A N 1
ATOM 2332 C CA . GLY A 1 290 ? 20.582 -7.707 -10.238 1.00 92.81 290 GLY A CA 1
ATOM 2333 C C . GLY A 1 290 ? 19.427 -6.873 -10.812 1.00 92.81 290 GLY A C 1
ATOM 2334 O O . GLY A 1 290 ? 18.351 -7.388 -11.126 1.00 92.81 290 GLY A O 1
ATOM 2335 N N . PHE A 1 291 ? 19.626 -5.563 -10.949 1.00 95.38 291 PHE A N 1
ATOM 2336 C CA . PHE A 1 291 ? 18.611 -4.640 -11.460 1.00 95.38 291 PHE A CA 1
ATOM 2337 C C . PHE A 1 291 ? 18.252 -4.930 -12.920 1.00 95.38 291 PHE A C 1
ATOM 2339 O O . PHE A 1 291 ? 17.068 -4.977 -13.260 1.00 95.38 291 PHE A O 1
ATOM 2346 N N . THR A 1 292 ? 19.254 -5.137 -13.779 1.00 97.12 292 THR A N 1
ATOM 2347 C CA . THR A 1 292 ? 19.052 -5.434 -15.202 1.00 97.12 292 THR A CA 1
ATOM 2348 C C . THR A 1 292 ? 18.327 -6.759 -15.399 1.00 97.12 292 THR A C 1
ATOM 2350 O O . THR A 1 292 ? 17.379 -6.821 -16.182 1.00 97.12 292 THR A O 1
ATOM 2353 N N . ASP A 1 293 ? 18.728 -7.812 -14.687 1.00 97.00 293 ASP A N 1
ATOM 2354 C CA . ASP A 1 293 ? 18.095 -9.126 -14.831 1.00 97.00 293 ASP A CA 1
ATOM 2355 C C . ASP A 1 293 ? 16.650 -9.103 -14.324 1.00 97.00 293 ASP A C 1
ATOM 2357 O O . ASP A 1 293 ? 15.757 -9.591 -15.014 1.00 97.00 293 ASP A O 1
ATOM 2361 N N . LEU A 1 294 ? 16.385 -8.431 -13.196 1.00 96.31 294 LEU A N 1
ATOM 2362 C CA . LEU A 1 294 ? 15.021 -8.190 -12.726 1.00 96.31 294 LEU A CA 1
ATOM 2363 C C . LEU A 1 294 ? 14.197 -7.411 -13.763 1.00 96.31 294 LEU A C 1
ATOM 2365 O O . LEU A 1 294 ? 13.064 -7.780 -14.059 1.00 96.31 294 LEU A O 1
ATOM 2369 N N . PHE A 1 295 ? 14.763 -6.358 -14.357 1.00 96.06 295 PHE A N 1
ATOM 2370 C CA . PHE A 1 295 ? 14.085 -5.556 -15.377 1.00 96.06 295 PHE A CA 1
ATOM 2371 C C . PHE A 1 295 ? 13.685 -6.392 -16.600 1.00 96.06 295 PHE A C 1
ATOM 2373 O O . PHE A 1 295 ? 12.584 -6.241 -17.135 1.00 96.06 295 PHE A O 1
ATOM 2380 N N . LEU A 1 296 ? 14.571 -7.278 -17.053 1.00 95.50 296 LEU A N 1
ATOM 2381 C CA . LEU A 1 296 ? 14.290 -8.176 -18.168 1.00 95.50 296 LEU A CA 1
ATOM 2382 C C . LEU A 1 296 ? 13.266 -9.248 -17.778 1.00 95.50 296 LEU A C 1
ATOM 2384 O O . LEU A 1 296 ? 12.364 -9.529 -18.564 1.00 95.50 296 LEU A O 1
ATOM 2388 N N . GLU A 1 297 ? 13.344 -9.790 -16.563 1.00 95.06 297 GLU A N 1
ATOM 2389 C CA . GLU A 1 297 ? 12.415 -10.813 -16.079 1.00 95.06 297 GLU A CA 1
ATOM 2390 C C . GLU A 1 297 ? 10.979 -10.284 -15.955 1.00 95.06 297 GLU A C 1
ATOM 2392 O O . GLU A 1 297 ? 10.029 -10.962 -16.355 1.00 95.06 297 GLU A O 1
ATOM 2397 N N . LEU A 1 298 ? 10.804 -9.046 -15.478 1.00 90.81 298 LEU A N 1
ATOM 2398 C CA . LEU A 1 298 ? 9.487 -8.417 -15.334 1.00 90.81 298 LEU A CA 1
ATOM 2399 C C . LEU A 1 298 ? 8.803 -8.107 -16.675 1.00 90.81 298 LEU A C 1
ATOM 2401 O O . LEU A 1 298 ? 7.601 -7.837 -16.691 1.00 90.81 298 LEU A O 1
ATOM 2405 N N . LYS A 1 299 ? 9.515 -8.194 -17.808 1.00 90.12 299 LYS A N 1
ATOM 2406 C CA . LYS A 1 299 ? 8.964 -7.976 -19.160 1.00 90.12 299 LYS A CA 1
ATOM 2407 C C . LYS A 1 299 ? 7.757 -8.853 -19.471 1.00 90.12 299 LYS A C 1
ATOM 2409 O O . LYS A 1 299 ? 6.848 -8.414 -20.166 1.00 90.12 299 LYS A O 1
ATOM 2414 N N . GLN A 1 300 ? 7.733 -10.068 -18.933 1.00 87.50 300 GLN A N 1
ATOM 2415 C CA . GLN A 1 300 ? 6.635 -11.013 -19.140 1.00 87.50 300 GLN A CA 1
ATOM 2416 C C . GLN A 1 300 ? 5.310 -10.576 -18.483 1.00 87.50 300 GLN A C 1
ATOM 2418 O O . GLN A 1 300 ? 4.270 -11.140 -18.802 1.00 87.50 300 GLN A O 1
ATOM 2423 N N . TYR A 1 301 ? 5.351 -9.622 -17.546 1.00 84.31 301 TYR A N 1
ATOM 2424 C CA . TYR A 1 301 ? 4.175 -9.086 -16.849 1.00 84.31 301 TYR A CA 1
ATOM 2425 C C . TYR A 1 301 ? 3.941 -7.603 -17.166 1.00 84.31 301 TYR A C 1
ATOM 2427 O O . TYR A 1 301 ? 2.814 -7.123 -17.099 1.00 84.31 301 TYR A O 1
ATOM 2435 N N . VAL A 1 302 ? 5.001 -6.857 -17.498 1.00 83.44 302 VAL A N 1
ATOM 2436 C CA . VAL A 1 302 ? 4.955 -5.406 -17.705 1.00 83.44 302 VAL A CA 1
ATOM 2437 C C . VAL A 1 302 ? 5.666 -5.032 -18.998 1.00 83.44 302 VAL A C 1
ATOM 2439 O O . VAL A 1 302 ? 6.895 -5.036 -19.077 1.00 83.44 302 VAL A O 1
ATOM 2442 N N . SER A 1 303 ? 4.895 -4.626 -20.005 1.00 80.69 303 SER A N 1
ATOM 2443 C CA . SER A 1 303 ? 5.445 -4.237 -21.306 1.00 80.69 303 SER A CA 1
ATOM 2444 C C . SER A 1 303 ? 6.210 -2.907 -21.247 1.00 80.69 303 SER A C 1
ATOM 2446 O O . SER A 1 303 ? 7.288 -2.794 -21.832 1.00 80.69 303 SER A O 1
ATOM 2448 N N . SER A 1 304 ? 5.698 -1.907 -20.513 1.00 79.69 304 SER A N 1
ATOM 2449 C CA . SER A 1 304 ? 6.324 -0.576 -20.436 1.00 79.69 304 SER A CA 1
ATOM 2450 C C . SER A 1 304 ? 7.684 -0.625 -19.725 1.00 79.69 304 SER A C 1
ATOM 2452 O O . SER A 1 304 ? 7.752 -1.025 -18.557 1.00 79.69 304 SER A O 1
ATOM 2454 N N . PRO A 1 305 ? 8.770 -0.186 -20.390 1.00 82.75 305 PRO A N 1
ATOM 2455 C CA . PRO A 1 305 ? 10.084 -0.016 -19.772 1.00 82.75 305 PRO A CA 1
ATOM 2456 C C . PRO A 1 305 ? 10.055 0.878 -18.526 1.00 82.75 305 PRO A C 1
ATOM 2458 O O . PRO A 1 305 ? 10.714 0.598 -17.531 1.00 82.75 305 PRO A O 1
ATOM 2461 N N . GLU A 1 306 ? 9.257 1.939 -18.532 1.00 80.44 306 GLU A N 1
ATOM 2462 C CA . GLU A 1 306 ? 9.182 2.909 -17.439 1.00 80.44 306 GLU A CA 1
ATOM 2463 C C . GLU A 1 306 ? 8.493 2.333 -16.203 1.00 80.44 306 GLU A C 1
ATOM 2465 O O . GLU A 1 306 ? 8.931 2.566 -15.070 1.00 80.44 306 GLU A O 1
ATOM 2470 N N . ALA A 1 307 ? 7.447 1.533 -16.414 1.00 75.44 307 ALA A N 1
ATOM 2471 C CA . ALA A 1 307 ? 6.809 0.786 -15.342 1.00 75.44 307 ALA A CA 1
ATOM 2472 C C . ALA A 1 307 ? 7.762 -0.284 -14.780 1.00 75.44 307 ALA A C 1
ATOM 2474 O O . ALA A 1 307 ? 7.910 -0.388 -13.564 1.00 75.44 307 ALA A O 1
ATOM 2475 N N . ARG A 1 308 ? 8.497 -1.010 -15.635 1.00 86.50 308 ARG A N 1
ATOM 2476 C CA . ARG A 1 308 ? 9.521 -1.973 -15.186 1.00 86.50 308 ARG A CA 1
ATOM 2477 C C . ARG A 1 308 ? 10.620 -1.318 -14.353 1.00 86.50 308 ARG A C 1
ATOM 2479 O O . ARG A 1 308 ? 10.916 -1.793 -13.262 1.00 86.50 308 ARG A O 1
ATOM 2486 N N . TRP A 1 309 ? 11.170 -0.194 -14.821 1.00 89.06 309 TRP A N 1
ATOM 2487 C CA . TRP A 1 309 ? 12.144 0.603 -14.067 1.00 89.06 309 TRP A CA 1
ATOM 2488 C C . TRP A 1 309 ? 11.623 0.945 -12.673 1.00 89.06 309 TRP A C 1
ATOM 2490 O O . TRP A 1 309 ? 12.343 0.821 -11.684 1.00 89.06 309 TRP A O 1
ATOM 2500 N N . SER A 1 310 ? 10.357 1.351 -12.599 1.00 82.31 310 SER A N 1
ATOM 2501 C CA . SER A 1 310 ? 9.702 1.722 -11.353 1.00 82.31 310 SER A CA 1
ATOM 2502 C C . SER A 1 310 ? 9.675 0.558 -10.359 1.00 82.31 310 SER A C 1
ATOM 2504 O O . SER A 1 310 ? 10.125 0.736 -9.229 1.00 82.31 310 SER A O 1
ATOM 2506 N N . TYR A 1 311 ? 9.262 -0.642 -10.783 1.00 85.56 311 TYR A N 1
ATOM 2507 C CA . TYR A 1 311 ? 9.308 -1.849 -9.944 1.00 85.56 311 TYR A CA 1
ATOM 2508 C C . TYR A 1 311 ? 10.730 -2.219 -9.513 1.00 85.56 311 TYR A C 1
ATOM 2510 O O . TYR A 1 311 ? 10.959 -2.493 -8.331 1.00 85.56 311 TYR A O 1
ATOM 2518 N N . CYS A 1 312 ? 11.702 -2.178 -10.428 1.00 90.56 312 CYS A N 1
ATOM 2519 C CA . CYS A 1 312 ? 13.095 -2.465 -10.090 1.00 90.56 312 CYS A CA 1
ATOM 2520 C C . CYS A 1 312 ? 13.635 -1.474 -9.054 1.00 90.56 312 CYS A C 1
ATOM 2522 O O . CYS A 1 312 ? 14.229 -1.885 -8.058 1.00 90.56 312 CYS A O 1
ATOM 2524 N N . LEU A 1 313 ? 13.359 -0.177 -9.227 1.00 87.06 313 LEU A N 1
ATOM 2525 C CA . LEU A 1 313 ? 13.739 0.864 -8.277 1.00 87.06 313 LEU A CA 1
ATOM 2526 C C . LEU A 1 313 ? 13.094 0.645 -6.902 1.00 87.06 313 LEU A C 1
ATOM 2528 O O . LEU A 1 313 ? 13.781 0.814 -5.899 1.00 87.06 313 LEU A O 1
ATOM 2532 N N . ARG A 1 314 ? 11.818 0.233 -6.813 1.00 82.62 314 ARG A N 1
ATOM 2533 C CA . ARG A 1 314 ? 11.173 -0.094 -5.519 1.00 82.62 314 ARG A CA 1
ATOM 2534 C C . ARG A 1 314 ? 11.946 -1.129 -4.735 1.00 82.62 314 ARG A C 1
ATOM 2536 O O . ARG A 1 314 ? 12.166 -0.951 -3.538 1.00 82.62 314 ARG A O 1
ATOM 2543 N N . CYS A 1 315 ? 12.331 -2.192 -5.430 1.00 85.50 315 CYS A N 1
ATOM 2544 C CA . CYS A 1 315 ? 12.987 -3.331 -4.823 1.00 85.50 315 CYS A CA 1
ATOM 2545 C C . CYS A 1 315 ? 14.441 -2.997 -4.481 1.00 85.50 315 CYS A C 1
ATOM 2547 O O . CYS A 1 315 ? 14.914 -3.332 -3.401 1.00 85.50 315 CYS A O 1
ATOM 2549 N N . LYS A 1 316 ? 15.145 -2.301 -5.380 1.00 85.44 316 LYS A N 1
ATOM 2550 C CA . LYS A 1 316 ? 16.595 -2.078 -5.296 1.00 85.44 316 LYS A CA 1
ATOM 2551 C C . LYS A 1 316 ? 17.005 -0.781 -4.600 1.00 85.44 316 LYS A C 1
ATOM 2553 O O . LYS A 1 316 ? 18.172 -0.643 -4.234 1.00 85.44 316 LYS A O 1
ATOM 2558 N N . ARG A 1 317 ? 16.088 0.167 -4.373 1.00 81.25 317 ARG A N 1
ATOM 2559 C CA . ARG A 1 31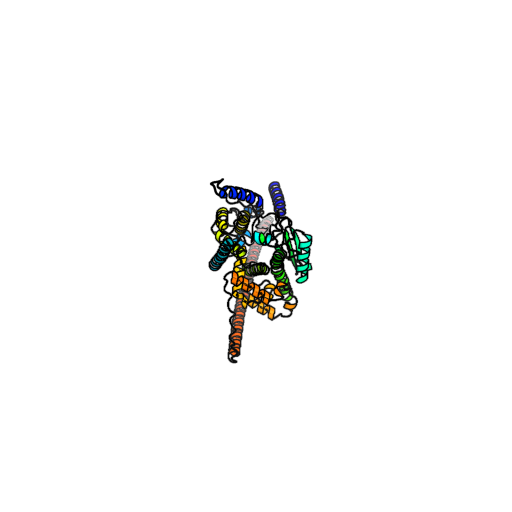7 ? 16.397 1.381 -3.602 1.00 81.25 317 ARG A CA 1
ATOM 2560 C C . ARG A 1 317 ? 16.812 1.020 -2.175 1.00 81.25 317 ARG A C 1
ATOM 2562 O O . ARG A 1 317 ? 16.223 0.161 -1.529 1.00 81.25 317 ARG A O 1
ATOM 2569 N N . GLY A 1 318 ? 17.833 1.700 -1.680 1.00 75.50 318 GLY A N 1
ATOM 2570 C CA . GLY A 1 318 ? 18.587 1.309 -0.492 1.00 75.50 318 GLY A CA 1
ATOM 2571 C C . GLY A 1 318 ? 19.933 0.654 -0.818 1.00 75.50 318 GLY A C 1
ATOM 2572 O O . GLY A 1 318 ? 20.853 0.805 -0.017 1.00 75.50 318 GLY A O 1
ATOM 2573 N N . LEU A 1 319 ? 20.102 0.032 -1.996 1.00 77.06 319 LEU A N 1
ATOM 2574 C CA . LEU A 1 319 ? 21.404 -0.450 -2.479 1.00 77.06 319 LEU A CA 1
ATOM 2575 C C . LEU A 1 319 ? 22.132 0.632 -3.268 1.00 77.06 319 LEU A C 1
ATOM 2577 O O . LEU A 1 319 ? 21.522 1.314 -4.090 1.00 77.06 319 LEU A O 1
ATOM 2581 N N . ARG A 1 320 ? 23.446 0.756 -3.046 1.00 77.25 320 ARG A N 1
ATOM 2582 C CA . ARG A 1 320 ? 24.340 1.585 -3.877 1.00 77.25 320 ARG A CA 1
ATOM 2583 C C . ARG A 1 320 ? 24.665 0.876 -5.190 1.00 77.25 320 ARG A C 1
ATOM 2585 O O . ARG A 1 320 ? 24.497 1.448 -6.260 1.00 77.25 320 ARG A O 1
ATOM 2592 N N . ASN A 1 321 ? 25.086 -0.383 -5.093 1.00 82.38 321 ASN A N 1
ATOM 2593 C CA . ASN A 1 321 ? 25.291 -1.247 -6.247 1.00 82.38 321 ASN A CA 1
ATOM 2594 C C . ASN A 1 321 ? 24.026 -2.080 -6.486 1.00 82.38 321 ASN A C 1
ATOM 2596 O O . ASN A 1 321 ? 23.765 -3.030 -5.748 1.00 82.38 321 ASN A O 1
ATOM 2600 N N . SER A 1 322 ? 23.237 -1.710 -7.496 1.00 88.00 322 SER A N 1
ATOM 2601 C CA . SER A 1 322 ? 21.976 -2.394 -7.797 1.00 88.00 322 SER A CA 1
ATOM 2602 C C . SER A 1 322 ? 22.153 -3.741 -8.516 1.00 88.00 322 SER A C 1
ATOM 2604 O O . SER A 1 322 ? 21.190 -4.504 -8.600 1.00 88.00 322 SER A O 1
ATOM 2606 N N . ALA A 1 323 ? 23.381 -4.077 -8.939 1.00 88.88 323 ALA A N 1
ATOM 2607 C CA . ALA A 1 323 ? 23.736 -5.406 -9.440 1.00 88.88 323 ALA A CA 1
ATOM 2608 C C . ALA A 1 323 ? 23.740 -6.472 -8.331 1.00 88.88 323 ALA A C 1
ATOM 2610 O O . ALA A 1 323 ? 23.645 -7.663 -8.615 1.00 88.88 323 ALA A O 1
ATOM 2611 N N . LEU A 1 324 ? 23.864 -6.061 -7.062 1.00 83.81 324 LEU A N 1
ATOM 2612 C CA . LEU A 1 324 ? 23.900 -6.998 -5.944 1.00 83.81 324 LEU A CA 1
ATOM 2613 C C . LEU A 1 324 ? 22.504 -7.570 -5.637 1.00 83.81 324 LEU A C 1
ATOM 2615 O O . LEU A 1 324 ? 21.503 -6.843 -5.725 1.00 83.81 324 LEU A O 1
ATOM 2619 N N . PRO A 1 325 ? 22.425 -8.845 -5.216 1.00 83.56 325 PRO A N 1
ATOM 2620 C CA . PRO A 1 325 ? 21.189 -9.438 -4.729 1.00 83.56 325 PRO A CA 1
ATOM 2621 C C . PRO A 1 325 ? 20.628 -8.697 -3.508 1.00 83.56 325 PRO A C 1
ATOM 2623 O O . PRO A 1 325 ? 21.361 -8.165 -2.673 1.00 83.56 325 PRO A O 1
ATOM 2626 N N . GLY A 1 326 ? 19.299 -8.680 -3.409 1.00 80.25 326 GLY A N 1
ATOM 2627 C CA . GLY A 1 326 ? 18.553 -8.188 -2.256 1.00 80.25 326 GLY A CA 1
ATOM 2628 C C . GLY A 1 326 ? 17.415 -7.229 -2.638 1.00 80.25 326 GLY A C 1
ATOM 2629 O O . GLY A 1 326 ? 17.417 -6.626 -3.717 1.00 80.25 326 GLY A O 1
ATOM 2630 N N . SER A 1 327 ? 16.442 -7.092 -1.731 1.00 81.94 327 SER A N 1
ATOM 2631 C CA . SER A 1 327 ? 15.270 -6.233 -1.912 1.00 81.94 327 SER A CA 1
ATOM 2632 C C . SER A 1 327 ? 14.846 -5.525 -0.628 1.00 81.94 327 SER A C 1
ATOM 2634 O O . SER A 1 327 ? 14.819 -6.141 0.439 1.00 81.94 327 SER A O 1
ATOM 2636 N N . LEU A 1 328 ? 14.357 -4.290 -0.760 1.00 78.69 328 LEU A N 1
ATOM 2637 C CA . LEU A 1 328 ? 13.554 -3.617 0.256 1.00 78.69 328 LEU A CA 1
ATOM 2638 C C . LEU A 1 328 ? 12.208 -4.350 0.378 1.00 78.69 328 LEU A C 1
ATOM 2640 O O . LEU A 1 328 ? 11.396 -4.292 -0.540 1.00 78.69 328 LEU A O 1
ATOM 2644 N N . GLY A 1 329 ? 11.988 -5.070 1.482 1.00 75.94 329 GLY A N 1
ATOM 2645 C CA . GLY A 1 329 ? 10.867 -6.013 1.641 1.00 75.94 329 GLY A CA 1
ATOM 2646 C C . GLY A 1 329 ? 9.508 -5.394 1.978 1.00 75.94 329 GLY A C 1
ATOM 2647 O O . GLY A 1 329 ? 8.547 -6.128 2.202 1.00 75.94 329 GLY A O 1
ATOM 2648 N N . LYS A 1 330 ? 9.415 -4.060 2.037 1.00 80.38 330 LYS A N 1
ATOM 2649 C CA . LYS A 1 330 ? 8.219 -3.357 2.513 1.00 80.38 330 LYS A CA 1
ATOM 2650 C C . LYS A 1 330 ? 6.971 -3.688 1.694 1.00 80.38 330 LYS A C 1
ATOM 2652 O O . LYS A 1 330 ? 5.906 -3.900 2.268 1.00 80.38 330 LYS A O 1
ATOM 2657 N N . ASP A 1 331 ? 7.090 -3.741 0.373 1.00 85.50 331 ASP A N 1
ATOM 2658 C CA . ASP A 1 331 ? 5.924 -3.866 -0.501 1.00 85.50 331 ASP A CA 1
ATOM 2659 C C . ASP A 1 331 ? 5.331 -5.289 -0.471 1.00 85.50 331 ASP A C 1
ATOM 2661 O O . ASP A 1 331 ? 4.339 -5.583 -1.131 1.00 85.50 331 ASP A O 1
ATOM 2665 N N . ARG A 1 332 ? 5.928 -6.217 0.293 1.00 87.06 332 ARG A N 1
ATOM 2666 C CA . ARG A 1 332 ? 5.331 -7.532 0.576 1.00 87.06 332 ARG A CA 1
ATOM 2667 C C . ARG A 1 332 ? 4.066 -7.404 1.410 1.00 87.06 332 ARG A C 1
ATOM 2669 O O . ARG A 1 332 ? 3.136 -8.187 1.229 1.00 87.06 332 ARG A O 1
ATOM 2676 N N . ALA A 1 333 ? 4.032 -6.384 2.268 1.00 90.25 333 ALA A N 1
ATOM 2677 C CA . ALA A 1 333 ? 2.923 -6.083 3.159 1.00 90.25 333 ALA A CA 1
ATOM 2678 C C . ALA A 1 333 ? 1.583 -5.946 2.418 1.00 90.25 333 ALA A C 1
ATOM 2680 O O . ALA A 1 333 ? 0.566 -6.386 2.947 1.00 90.25 333 ALA A O 1
ATOM 2681 N N . TYR A 1 334 ? 1.589 -5.416 1.187 1.00 92.62 334 TYR A N 1
ATOM 2682 C CA . TYR A 1 334 ? 0.382 -5.232 0.377 1.00 92.62 334 TYR A CA 1
ATOM 2683 C C . TYR A 1 334 ? -0.346 -6.558 0.110 1.00 92.62 334 TYR A C 1
ATOM 2685 O O . TYR A 1 334 ? -1.493 -6.734 0.520 1.00 92.62 334 TYR A O 1
ATOM 2693 N N . LEU A 1 335 ? 0.325 -7.513 -0.547 1.00 94.81 335 LEU A N 1
ATOM 2694 C CA . LEU A 1 335 ? -0.295 -8.791 -0.908 1.00 94.81 335 LEU A CA 1
ATOM 2695 C C . LEU A 1 335 ? -0.495 -9.684 0.317 1.00 94.81 335 LEU A C 1
ATOM 2697 O O . LEU A 1 335 ? -1.576 -10.241 0.500 1.00 94.81 335 LEU A O 1
ATOM 2701 N N . GLU A 1 336 ? 0.536 -9.816 1.154 1.00 94.69 336 GLU A N 1
ATOM 2702 C CA . GLU A 1 336 ? 0.481 -10.677 2.335 1.00 94.69 336 GLU A CA 1
ATOM 2703 C C . GLU A 1 336 ? -0.654 -10.249 3.272 1.00 94.69 336 GLU A C 1
ATOM 2705 O O . GLU A 1 336 ? -1.446 -11.077 3.725 1.00 94.69 336 GLU A O 1
ATOM 2710 N N . GLY A 1 337 ? -0.770 -8.945 3.522 1.00 95.31 337 GLY A N 1
ATOM 2711 C CA . GLY A 1 337 ? -1.832 -8.379 4.335 1.00 95.31 337 GLY A CA 1
ATOM 2712 C C . GLY A 1 337 ? -3.209 -8.633 3.744 1.00 95.31 337 GLY A C 1
ATOM 2713 O O . GLY A 1 337 ? -4.089 -9.140 4.440 1.00 95.31 337 GLY A O 1
ATOM 2714 N N . ALA A 1 338 ? -3.384 -8.336 2.453 1.00 97.56 338 ALA A N 1
ATOM 2715 C CA . ALA A 1 338 ? -4.649 -8.540 1.758 1.00 97.56 338 ALA A CA 1
ATOM 2716 C C . ALA A 1 338 ? -5.103 -10.009 1.827 1.00 97.56 338 ALA A C 1
ATOM 2718 O O . ALA A 1 338 ? -6.238 -10.277 2.219 1.00 97.56 338 ALA A O 1
ATOM 2719 N N . ILE A 1 339 ? -4.209 -10.968 1.554 1.00 97.44 339 ILE A N 1
ATOM 2720 C CA . ILE A 1 339 ? -4.517 -12.404 1.644 1.00 97.44 339 ILE A CA 1
ATOM 2721 C C . ILE A 1 339 ? -4.930 -12.785 3.070 1.00 97.44 339 ILE A C 1
ATOM 2723 O O . ILE A 1 339 ? -5.979 -13.404 3.255 1.00 97.44 339 ILE A O 1
ATOM 2727 N N . LYS A 1 340 ? -4.156 -12.394 4.094 1.00 95.94 340 LYS A N 1
ATOM 2728 C CA . LYS A 1 340 ? -4.472 -12.726 5.496 1.00 95.94 340 LYS A CA 1
ATOM 2729 C C . LYS A 1 340 ? -5.827 -12.164 5.941 1.00 95.94 340 LYS A C 1
ATOM 2731 O O . LYS A 1 340 ? -6.544 -12.823 6.700 1.00 95.94 340 LYS A O 1
ATOM 2736 N N . ILE A 1 341 ? -6.177 -10.959 5.486 1.00 97.56 341 ILE A N 1
ATOM 2737 C CA . ILE A 1 341 ? -7.466 -10.319 5.774 1.00 97.56 341 ILE A CA 1
ATOM 2738 C C . ILE A 1 341 ? -8.601 -11.079 5.084 1.00 97.56 341 ILE A C 1
ATOM 2740 O O . ILE A 1 341 ? -9.563 -11.461 5.751 1.00 97.56 341 ILE A O 1
ATOM 2744 N N . LEU A 1 342 ? -8.480 -11.348 3.779 1.00 97.81 342 LEU A N 1
ATOM 2745 C CA . LEU A 1 342 ? -9.504 -12.052 2.999 1.00 97.81 342 LEU A CA 1
ATOM 2746 C C . LEU A 1 342 ? -9.753 -13.470 3.529 1.00 97.81 342 LEU A C 1
ATOM 2748 O O . LEU A 1 342 ? -10.901 -13.866 3.719 1.00 97.81 342 LEU A O 1
ATOM 2752 N N . GLN A 1 343 ? -8.697 -14.199 3.899 1.00 96.31 343 GLN A N 1
ATOM 2753 C CA . GLN A 1 343 ? -8.818 -15.521 4.522 1.00 96.31 343 GLN A CA 1
ATOM 2754 C C . GLN A 1 343 ? -9.609 -15.498 5.837 1.00 96.31 343 GLN A C 1
ATOM 2756 O O . GLN A 1 343 ? -10.167 -16.519 6.230 1.00 96.31 343 GLN A O 1
ATOM 2761 N N . ARG A 1 344 ? -9.654 -14.361 6.541 1.00 95.44 344 ARG A N 1
ATOM 2762 C CA . ARG A 1 344 ? -10.364 -14.179 7.818 1.00 95.44 344 ARG A CA 1
ATOM 2763 C C . ARG A 1 344 ? -11.595 -13.273 7.694 1.00 95.44 344 ARG A C 1
ATOM 2765 O O . ARG A 1 344 ? -12.142 -12.867 8.717 1.00 95.44 344 ARG A O 1
ATOM 2772 N N . LEU A 1 345 ? -12.061 -12.978 6.478 1.00 95.31 345 LEU A N 1
ATOM 2773 C CA . LEU A 1 345 ? -13.120 -11.998 6.187 1.00 95.31 345 LEU A CA 1
ATOM 2774 C C . LEU A 1 345 ? -14.373 -12.174 7.063 1.00 95.31 345 LEU A C 1
ATOM 2776 O O . LEU A 1 345 ? -14.949 -11.194 7.543 1.00 95.31 345 LEU A O 1
ATOM 2780 N N . ASN A 1 346 ? -14.775 -13.421 7.320 1.00 92.56 346 ASN A N 1
ATOM 2781 C CA . ASN A 1 346 ? -15.970 -13.740 8.107 1.00 92.56 346 ASN A CA 1
ATOM 2782 C C . ASN A 1 346 ? -15.810 -13.534 9.627 1.00 92.56 346 ASN A C 1
ATOM 2784 O O . ASN A 1 346 ? -16.810 -13.345 10.326 1.00 92.56 346 ASN A O 1
ATOM 2788 N N . ASP A 1 347 ? -14.575 -13.538 10.130 1.00 91.38 347 ASP A N 1
ATOM 2789 C CA . ASP A 1 347 ? -14.246 -13.430 11.559 1.00 91.38 347 ASP A CA 1
ATOM 2790 C C . ASP A 1 347 ? -13.861 -11.998 11.975 1.00 91.38 347 ASP A C 1
ATOM 2792 O O . ASP A 1 347 ? -13.834 -11.663 13.168 1.00 91.38 347 ASP A O 1
ATOM 2796 N N . LEU A 1 348 ? -13.557 -11.146 10.993 1.00 94.19 348 LEU A N 1
ATOM 2797 C CA . LEU A 1 348 ? -13.086 -9.784 11.204 1.00 94.19 348 LEU A CA 1
ATOM 2798 C C . LEU A 1 348 ? -14.234 -8.765 11.277 1.00 94.19 348 LEU A C 1
ATOM 2800 O O . LEU A 1 348 ? -15.227 -8.804 10.538 1.00 94.19 348 LEU A O 1
ATOM 2804 N N . ASP A 1 349 ? -14.053 -7.830 12.202 1.00 93.31 349 ASP A N 1
ATOM 2805 C CA . ASP A 1 349 ? -14.798 -6.595 12.359 1.00 93.31 349 ASP A CA 1
ATOM 2806 C C . ASP A 1 349 ? -13.978 -5.485 11.698 1.00 93.31 349 ASP A C 1
ATOM 2808 O O . ASP A 1 349 ? -12.929 -5.067 12.194 1.00 93.31 349 ASP A O 1
ATOM 2812 N N . PHE A 1 350 ? -14.439 -5.051 10.529 1.00 94.69 350 PHE A N 1
ATOM 2813 C CA . PHE A 1 350 ? -13.733 -4.057 9.733 1.00 94.69 350 PHE A CA 1
ATOM 2814 C C . PHE A 1 350 ? -13.852 -2.648 10.310 1.00 94.69 350 PHE A C 1
ATOM 2816 O O . PHE A 1 350 ? -12.944 -1.848 10.095 1.00 94.69 350 PHE A O 1
ATOM 2823 N N . VAL A 1 351 ? -14.892 -2.357 11.098 1.00 92.62 351 VAL A N 1
ATOM 2824 C CA . VAL A 1 351 ? -14.995 -1.085 11.824 1.00 92.62 351 VAL A CA 1
ATOM 2825 C C . VAL A 1 351 ? -13.884 -1.022 12.864 1.00 92.62 351 VAL A C 1
ATOM 2827 O O . VAL A 1 351 ? -13.140 -0.043 12.907 1.00 92.62 351 VAL A O 1
ATOM 2830 N N . LEU A 1 352 ? -13.684 -2.101 13.628 1.00 91.19 352 LEU A N 1
ATOM 2831 C CA . LEU A 1 352 ? -12.571 -2.209 14.574 1.00 91.19 352 LEU A CA 1
ATOM 2832 C C . LEU A 1 352 ? -11.217 -2.050 13.880 1.00 91.19 352 LEU A C 1
ATOM 2834 O O . LEU A 1 352 ? -10.374 -1.286 14.349 1.00 91.19 352 LEU A O 1
ATOM 2838 N N . LEU A 1 353 ? -11.001 -2.739 12.757 1.00 92.81 353 LEU A N 1
ATOM 2839 C CA . LEU A 1 353 ? -9.730 -2.653 12.038 1.00 92.81 353 LEU A CA 1
ATOM 2840 C C . LEU A 1 353 ? -9.423 -1.229 11.550 1.00 92.81 353 LEU A C 1
ATOM 2842 O O . LEU A 1 353 ? -8.259 -0.854 11.514 1.00 92.81 353 LEU A O 1
ATOM 2846 N N . HIS A 1 354 ? -10.415 -0.406 11.218 1.00 92.94 354 HIS A N 1
ATOM 2847 C CA . HIS A 1 354 ? -10.179 1.000 10.848 1.00 92.94 354 HIS A CA 1
ATOM 2848 C C . HIS A 1 354 ? -10.176 1.952 12.059 1.00 92.94 354 HIS A C 1
ATOM 2850 O O . HIS A 1 354 ? -9.716 3.089 11.973 1.00 92.94 354 HIS A O 1
ATOM 2856 N N . SER A 1 355 ? -10.623 1.471 13.219 1.00 89.25 355 SER A N 1
ATOM 2857 C CA . SER A 1 355 ? -10.695 2.233 14.467 1.00 89.25 355 SER A CA 1
ATOM 2858 C C . SER A 1 355 ? -9.352 2.372 15.185 1.00 89.25 355 SER A C 1
ATOM 2860 O O . SER A 1 355 ? -9.243 3.181 16.097 1.00 89.25 355 SER A O 1
ATOM 2862 N N . MET A 1 356 ? -8.318 1.602 14.835 1.00 86.75 356 MET A N 1
ATOM 2863 C CA . MET A 1 356 ? -7.012 1.716 15.493 1.00 86.75 356 MET A CA 1
ATOM 2864 C C . MET A 1 356 ? -5.873 1.084 14.693 1.00 86.75 356 MET A C 1
ATOM 2866 O O . MET A 1 356 ? -6.093 0.308 13.761 1.00 86.75 356 MET A O 1
ATOM 2870 N N . LYS A 1 357 ? -4.629 1.371 15.095 1.00 88.06 357 LYS A N 1
ATOM 2871 C CA . LYS A 1 357 ? -3.448 0.691 14.560 1.00 88.06 357 LYS A CA 1
ATOM 2872 C C . LYS A 1 357 ? -3.292 -0.656 15.253 1.00 88.06 357 LYS A C 1
ATOM 2874 O O . LYS A 1 357 ? -2.667 -0.763 16.301 1.00 88.06 357 LYS A O 1
ATOM 2879 N N . VAL A 1 358 ? -3.911 -1.672 14.663 1.00 88.25 358 VAL A N 1
ATOM 2880 C CA . VAL A 1 358 ? -3.876 -3.052 15.152 1.00 88.25 358 VAL A CA 1
ATOM 2881 C C . VAL A 1 358 ? -3.471 -4.010 14.038 1.00 88.25 358 VAL A C 1
ATOM 2883 O O . VAL A 1 358 ? -3.886 -3.844 12.883 1.00 88.25 358 VAL A O 1
ATOM 2886 N N . SER A 1 359 ? -2.668 -5.005 14.408 1.00 90.75 359 SER A N 1
ATOM 2887 C CA . SER A 1 359 ? -2.339 -6.153 13.573 1.00 90.75 359 SER A CA 1
ATOM 2888 C C . SER A 1 359 ? -3.403 -7.252 13.650 1.00 90.75 359 SER A C 1
ATOM 2890 O O . SER A 1 359 ? -4.147 -7.372 14.625 1.00 90.75 359 SER A O 1
ATOM 2892 N N . LEU A 1 360 ? -3.458 -8.130 12.654 1.00 90.94 360 LEU A N 1
ATOM 2893 C CA . LEU A 1 360 ? -4.338 -9.300 12.696 1.00 90.94 360 LEU A CA 1
ATOM 2894 C C . LEU A 1 360 ? -4.037 -10.248 13.867 1.00 90.94 360 LEU A C 1
ATOM 2896 O O . LEU A 1 360 ? -4.933 -10.967 14.326 1.00 90.94 360 LEU A O 1
ATOM 2900 N N . GLU A 1 361 ? -2.797 -10.262 14.338 1.00 88.06 361 GLU A N 1
ATOM 2901 C CA . GLU A 1 361 ? -2.298 -11.063 15.447 1.00 88.06 361 GLU A CA 1
ATOM 2902 C C . GLU A 1 361 ? -2.746 -10.508 16.807 1.00 88.06 361 GLU A C 1
ATOM 2904 O O . GLU A 1 361 ? -2.824 -11.271 17.766 1.00 88.06 361 GLU A O 1
ATOM 2909 N N . ASP A 1 362 ? -3.044 -9.210 16.896 1.00 86.94 362 ASP A N 1
ATOM 2910 C CA . ASP A 1 362 ? -3.524 -8.525 18.112 1.00 86.94 362 ASP A CA 1
ATOM 2911 C C . ASP A 1 362 ? -5.023 -8.223 18.087 1.00 86.94 362 ASP A C 1
ATOM 2913 O O . ASP A 1 362 ? -5.580 -7.663 19.032 1.00 86.94 362 ASP A O 1
ATOM 2917 N N . TYR A 1 363 ? -5.696 -8.597 17.002 1.00 89.62 363 TYR A N 1
ATOM 2918 C CA . TYR A 1 363 ? -7.099 -8.281 16.763 1.00 89.62 363 TYR A CA 1
ATOM 2919 C C . TYR A 1 363 ? -8.021 -8.670 17.932 1.00 89.62 363 TYR A C 1
ATOM 2921 O O . TYR A 1 363 ? -8.914 -7.906 18.292 1.00 89.62 363 TYR A O 1
ATOM 2929 N N . ASN A 1 364 ? -7.807 -9.836 18.552 1.00 89.25 364 ASN A N 1
ATOM 2930 C CA . ASN A 1 364 ? -8.649 -10.288 19.664 1.00 89.25 364 ASN A CA 1
ATOM 2931 C C . ASN A 1 364 ? -8.471 -9.421 20.917 1.00 89.25 364 ASN A C 1
ATOM 2933 O O . ASN A 1 364 ? -9.461 -9.096 21.574 1.00 89.25 364 ASN A O 1
ATOM 2937 N N . ASP A 1 365 ? -7.240 -9.011 21.222 1.00 85.69 365 ASP A N 1
ATOM 2938 C CA . ASP A 1 365 ? -6.954 -8.166 22.381 1.00 85.69 365 ASP A CA 1
ATOM 2939 C C . ASP A 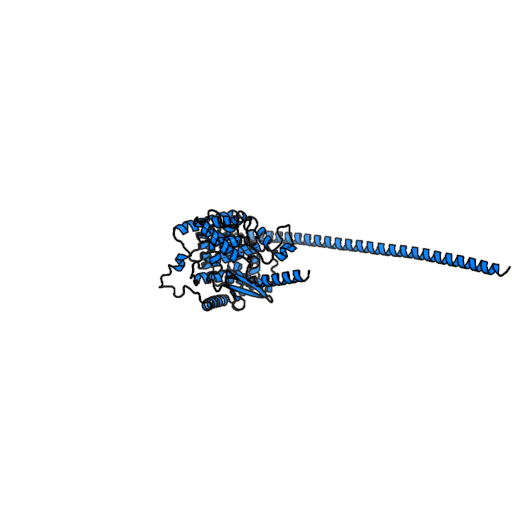1 365 ? -7.519 -6.761 22.168 1.00 85.69 365 ASP A C 1
ATOM 2941 O O . ASP A 1 365 ? -8.222 -6.233 23.033 1.00 85.69 365 ASP A O 1
ATOM 2945 N N . ALA A 1 366 ? -7.325 -6.199 20.972 1.00 85.81 366 ALA A N 1
ATOM 2946 C CA . ALA A 1 366 ? -7.939 -4.937 20.566 1.00 85.81 366 ALA A CA 1
ATOM 2947 C C . ALA A 1 366 ? -9.471 -4.981 20.649 1.00 85.81 366 ALA A C 1
ATOM 2949 O O . ALA A 1 366 ? -10.105 -4.040 21.130 1.00 85.81 366 ALA A O 1
ATOM 2950 N N . LYS A 1 367 ? -10.080 -6.100 20.247 1.00 87.44 367 LYS A N 1
ATOM 2951 C CA . LYS A 1 367 ? -11.528 -6.301 20.350 1.00 87.44 367 LYS A CA 1
ATOM 2952 C C . LYS A 1 367 ? -12.008 -6.279 21.792 1.00 87.44 367 LYS A C 1
ATOM 2954 O O . LYS A 1 367 ? -12.998 -5.616 22.084 1.00 87.44 367 LYS A O 1
ATOM 2959 N N . ILE A 1 368 ? -11.308 -6.952 22.703 1.00 85.62 368 ILE A N 1
ATOM 2960 C CA . ILE A 1 368 ? -11.639 -6.923 24.135 1.00 85.62 368 ILE A CA 1
ATOM 2961 C C . ILE A 1 368 ? -11.534 -5.496 24.682 1.00 85.62 368 ILE A C 1
ATOM 2963 O O . ILE A 1 368 ? -12.405 -5.064 25.437 1.00 85.62 368 ILE A O 1
ATOM 2967 N N . VAL A 1 369 ? -10.497 -4.755 24.288 1.00 81.94 369 VAL A N 1
ATOM 2968 C CA . VAL A 1 369 ? -10.284 -3.366 24.714 1.00 81.94 369 VAL A CA 1
ATOM 2969 C C . VAL A 1 369 ? -11.427 -2.462 24.261 1.00 81.94 369 VAL A C 1
ATOM 2971 O O . VAL A 1 369 ? -11.995 -1.760 25.096 1.00 81.94 369 VAL A O 1
ATOM 2974 N N . LEU A 1 370 ? -11.809 -2.503 22.982 1.00 81.06 370 LEU A N 1
ATOM 2975 C CA . LEU A 1 370 ? -12.912 -1.678 22.479 1.00 81.06 370 LEU A CA 1
ATOM 2976 C C . LEU A 1 370 ? -14.260 -2.080 23.086 1.00 81.06 370 LEU A C 1
ATOM 2978 O O . LEU A 1 370 ? -15.046 -1.208 23.444 1.00 81.06 370 LEU A O 1
ATOM 2982 N N . LEU A 1 371 ? -14.520 -3.379 23.273 1.00 82.81 371 LEU A N 1
ATOM 2983 C CA . LEU A 1 371 ? -15.759 -3.854 23.901 1.00 82.81 371 LEU A CA 1
ATOM 2984 C C . LEU A 1 371 ? -15.899 -3.384 25.355 1.00 82.81 371 LEU A C 1
ATOM 2986 O O . LEU A 1 371 ? -16.999 -3.045 25.783 1.00 82.81 371 LEU A O 1
ATOM 2990 N N . ARG A 1 372 ? -14.795 -3.334 26.110 1.00 82.56 372 ARG A N 1
ATOM 2991 C CA . ARG A 1 372 ? -14.782 -2.811 27.489 1.00 82.56 372 ARG A CA 1
ATOM 2992 C C . ARG A 1 372 ? -14.975 -1.299 27.562 1.00 82.56 372 ARG A C 1
ATOM 2994 O O . ARG A 1 372 ? -15.324 -0.792 28.620 1.00 82.56 372 ARG A O 1
ATOM 3001 N N . ASN A 1 373 ? -14.763 -0.597 26.454 1.00 77.88 373 ASN A N 1
ATOM 3002 C CA . ASN A 1 373 ? -14.779 0.856 26.384 1.00 77.88 373 ASN A CA 1
ATOM 3003 C C . ASN A 1 373 ? -15.704 1.325 25.254 1.00 77.88 373 ASN A C 1
ATOM 3005 O O . ASN A 1 373 ? -15.314 2.095 24.378 1.00 77.88 373 ASN A O 1
ATOM 3009 N N . SER A 1 374 ? -16.951 0.852 25.268 1.00 74.25 374 SER A N 1
ATOM 3010 C CA . SER A 1 374 ? -17.951 1.111 24.221 1.00 74.25 374 SER A CA 1
ATOM 3011 C C . SER A 1 374 ? -18.320 2.590 24.037 1.00 74.25 374 SER A C 1
ATOM 3013 O O . SER A 1 374 ? -18.896 2.962 23.019 1.00 74.25 374 SER A O 1
ATOM 3015 N N . SER A 1 375 ? -17.984 3.460 24.991 1.00 77.06 375 SER A N 1
ATOM 3016 C CA . SER A 1 375 ? -18.093 4.914 24.836 1.00 77.06 375 SER A CA 1
ATOM 3017 C C . SER A 1 375 ? -17.048 5.489 23.872 1.00 77.06 375 SER A C 1
ATOM 3019 O O . SER A 1 375 ? -17.322 6.504 23.232 1.00 77.06 375 SER A O 1
ATOM 3021 N N . LEU A 1 376 ? -15.886 4.836 23.719 1.00 76.75 376 LEU A N 1
ATOM 3022 C CA . LEU A 1 376 ? -14.816 5.270 22.816 1.00 76.75 376 LEU A CA 1
ATOM 3023 C C . LEU A 1 376 ? -15.228 5.149 21.359 1.00 76.75 376 LEU A C 1
ATOM 3025 O O . LEU A 1 376 ? -14.948 6.047 20.574 1.00 76.75 376 LEU A O 1
ATOM 3029 N N . THR A 1 377 ? -15.919 4.067 20.998 1.00 74.06 377 THR A N 1
ATOM 3030 C CA . THR A 1 377 ? -16.268 3.771 19.601 1.00 74.06 377 THR A CA 1
ATOM 3031 C C . THR A 1 377 ? -17.157 4.844 18.975 1.00 74.06 377 THR A C 1
ATOM 3033 O O . THR A 1 377 ? -17.097 5.038 17.767 1.00 74.06 377 THR A O 1
ATOM 3036 N N . ARG A 1 378 ? -17.916 5.601 19.781 1.00 78.44 378 ARG A N 1
ATOM 3037 C CA . ARG A 1 378 ? -18.746 6.726 19.314 1.00 78.44 378 ARG A CA 1
ATOM 3038 C C . ARG A 1 378 ? -17.942 7.967 18.912 1.00 78.44 378 ARG A C 1
ATOM 3040 O O . ARG A 1 378 ? -18.487 8.834 18.245 1.00 78.44 378 ARG A O 1
ATOM 3047 N N . GLN A 1 379 ? -16.684 8.079 19.343 1.00 82.12 379 GLN A N 1
ATOM 3048 C CA . GLN A 1 379 ? -15.823 9.248 19.096 1.00 82.12 379 GLN A CA 1
ATOM 3049 C C . GLN A 1 379 ? -14.796 9.013 17.975 1.00 82.12 379 GLN A C 1
ATOM 3051 O O . GLN A 1 379 ? -13.990 9.902 17.663 1.00 82.12 379 GLN A O 1
ATOM 3056 N N . LEU A 1 380 ? -14.783 7.806 17.403 1.00 89.25 380 LEU A N 1
ATOM 3057 C CA . LEU A 1 380 ? -13.855 7.410 16.350 1.00 89.25 380 LEU A CA 1
ATOM 3058 C C . LEU A 1 380 ? -14.435 7.739 14.979 1.00 89.25 380 LEU A C 1
ATOM 3060 O O . LEU A 1 380 ? -15.631 7.591 14.740 1.00 89.25 380 LEU A O 1
ATOM 3064 N N . HIS A 1 381 ? -13.561 8.158 14.072 1.00 92.19 381 HIS A N 1
ATOM 3065 C CA . HIS A 1 381 ? -13.932 8.428 12.692 1.00 92.19 381 HIS A CA 1
ATOM 3066 C C . HIS A 1 381 ? -13.985 7.122 11.914 1.00 92.19 381 HIS A C 1
ATOM 3068 O O . HIS A 1 381 ? -13.028 6.347 11.939 1.00 92.19 381 HIS A O 1
ATOM 3074 N N . ILE A 1 382 ? -15.084 6.887 11.206 1.00 91.50 382 ILE A N 1
ATOM 3075 C CA . ILE A 1 382 ? -15.265 5.701 10.374 1.00 91.50 382 ILE A CA 1
ATOM 3076 C C . ILE A 1 382 ? -15.318 6.147 8.909 1.00 91.50 382 ILE A C 1
ATOM 3078 O O . ILE A 1 382 ? -16.101 7.040 8.589 1.00 91.50 382 ILE A O 1
ATOM 3082 N N . PRO A 1 383 ? -14.506 5.561 8.013 1.00 93.25 383 PRO A N 1
ATOM 3083 C CA . PRO A 1 383 ? -14.551 5.889 6.593 1.00 93.25 383 PRO A CA 1
ATOM 3084 C C . PRO A 1 383 ? -15.928 5.613 5.980 1.00 93.25 383 PRO A C 1
ATOM 3086 O O . PRO A 1 383 ? -16.575 4.616 6.312 1.00 93.25 383 PRO A O 1
ATOM 3089 N N . SER A 1 384 ? -16.351 6.449 5.030 1.00 90.06 384 SER A N 1
ATOM 3090 C CA . SER A 1 384 ? -17.684 6.365 4.417 1.00 90.06 384 SER A CA 1
ATOM 3091 C C . SER A 1 384 ? -17.940 5.032 3.703 1.00 90.06 384 SER A C 1
ATOM 3093 O O . SER A 1 384 ? -19.062 4.526 3.738 1.00 90.06 384 SER A O 1
ATOM 3095 N N . PHE A 1 385 ? -16.909 4.384 3.148 1.00 92.62 385 PHE A N 1
ATOM 3096 C CA . PHE A 1 385 ? -17.026 3.053 2.536 1.00 92.62 385 PHE A CA 1
ATOM 3097 C C . PHE A 1 385 ? -17.333 1.916 3.531 1.00 92.62 385 PHE A C 1
ATOM 3099 O O . PHE A 1 385 ? -17.650 0.811 3.096 1.00 92.62 385 PHE A O 1
ATOM 3106 N N . LEU A 1 386 ? -17.270 2.164 4.846 1.00 93.81 386 LEU A N 1
ATOM 3107 C CA . LEU A 1 386 ? -17.706 1.224 5.889 1.00 93.81 386 LEU A CA 1
ATOM 3108 C C . LEU A 1 386 ? -19.111 1.520 6.428 1.00 93.81 386 LEU A C 1
ATOM 3110 O O . LEU A 1 386 ? -19.583 0.777 7.287 1.00 93.81 386 LEU A O 1
ATOM 3114 N N . SER A 1 387 ? -19.785 2.568 5.940 1.00 89.69 387 SER A N 1
ATOM 3115 C CA . SER A 1 387 ? -21.164 2.893 6.343 1.00 89.69 387 SER A CA 1
ATOM 3116 C C . SER A 1 387 ? -22.123 1.725 6.093 1.00 89.69 387 SER A C 1
ATOM 3118 O O . SER A 1 387 ? -22.952 1.416 6.947 1.00 89.69 387 SER A O 1
ATOM 3120 N N . ASN A 1 388 ? -21.945 1.015 4.974 1.00 92.75 388 ASN A N 1
ATOM 3121 C CA . ASN A 1 388 ? -22.587 -0.264 4.707 1.00 92.75 388 ASN A CA 1
ATOM 3122 C C . ASN A 1 388 ? -21.564 -1.409 4.755 1.00 92.75 388 ASN A C 1
ATOM 3124 O O . ASN A 1 388 ? -20.905 -1.748 3.771 1.00 92.75 388 ASN A O 1
ATOM 3128 N N . ILE A 1 389 ? -21.457 -2.041 5.926 1.00 94.69 389 ILE A N 1
ATOM 3129 C CA . ILE A 1 389 ? -20.548 -3.173 6.153 1.00 94.69 389 ILE A CA 1
ATOM 3130 C C . ILE A 1 389 ? -20.908 -4.375 5.266 1.00 94.69 389 ILE A C 1
ATOM 3132 O O . ILE A 1 389 ? -20.016 -5.149 4.915 1.00 94.69 389 ILE A O 1
ATOM 3136 N N . ALA A 1 390 ? -22.185 -4.559 4.912 1.00 94.62 390 ALA A N 1
ATOM 3137 C CA . ALA A 1 390 ? -22.604 -5.667 4.057 1.00 94.62 390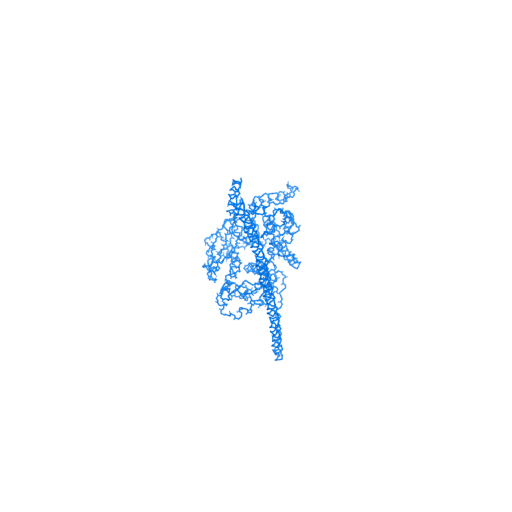 ALA A CA 1
ATOM 3138 C C . ALA A 1 390 ? -22.037 -5.499 2.640 1.00 94.62 390 ALA A C 1
ATOM 3140 O O . ALA A 1 390 ? -21.372 -6.414 2.156 1.00 94.62 390 ALA A O 1
ATOM 3141 N N . ASP A 1 391 ? -22.186 -4.313 2.045 1.00 93.88 391 ASP A N 1
ATOM 3142 C CA . ASP A 1 391 ? -21.644 -3.994 0.715 1.00 93.88 391 ASP A CA 1
ATOM 3143 C C . ASP A 1 391 ? -20.114 -4.060 0.698 1.00 93.88 391 ASP A C 1
ATOM 3145 O O . ASP A 1 391 ? -19.505 -4.578 -0.244 1.00 93.88 391 ASP A O 1
ATOM 3149 N N . TYR A 1 392 ? -19.477 -3.575 1.769 1.00 96.12 392 TYR A N 1
ATOM 3150 C CA . TYR A 1 392 ? -18.031 -3.671 1.933 1.00 96.12 392 TYR A CA 1
ATOM 3151 C C . TYR A 1 392 ? -17.573 -5.133 1.952 1.00 96.12 392 TYR A C 1
ATOM 3153 O O . TYR A 1 392 ? -16.681 -5.523 1.200 1.00 96.12 392 TYR A O 1
ATOM 3161 N N . LYS A 1 393 ? -18.216 -5.979 2.770 1.00 96.19 393 LYS A N 1
ATOM 3162 C CA . LYS A 1 393 ? -17.897 -7.411 2.834 1.00 96.19 393 LYS A CA 1
ATOM 3163 C C . LYS A 1 393 ? -18.168 -8.118 1.513 1.00 96.19 393 LYS A C 1
ATOM 3165 O O . LYS A 1 393 ? -17.389 -8.997 1.160 1.00 96.19 393 LYS A O 1
ATOM 3170 N N . GLU A 1 394 ? -19.221 -7.752 0.793 1.00 95.31 394 GLU A N 1
ATOM 3171 C CA . GLU A 1 394 ? -19.518 -8.339 -0.513 1.00 95.31 394 GLU A CA 1
ATOM 3172 C C . GLU A 1 394 ? -18.451 -7.972 -1.549 1.00 95.31 394 GLU A C 1
ATOM 3174 O O . GLU A 1 394 ? -17.920 -8.854 -2.222 1.00 95.31 394 GLU A O 1
ATOM 3179 N N . SER A 1 395 ? -18.013 -6.711 -1.564 1.00 94.56 395 SER A N 1
ATOM 3180 C CA . SER A 1 395 ? -16.883 -6.265 -2.391 1.00 94.56 395 SER A CA 1
ATOM 3181 C C . SER A 1 395 ? -15.602 -7.047 -2.070 1.00 94.56 395 SER A C 1
ATOM 3183 O O . SER A 1 395 ? -14.869 -7.452 -2.970 1.00 94.56 395 SER A O 1
ATOM 3185 N N . LEU A 1 396 ? -15.330 -7.316 -0.787 1.00 97.56 396 LEU A N 1
ATOM 3186 C CA . LEU A 1 396 ? -14.175 -8.124 -0.384 1.00 97.56 396 LEU A CA 1
ATOM 3187 C C . LEU A 1 396 ? -14.304 -9.602 -0.784 1.00 97.56 396 LEU A C 1
ATOM 3189 O O . LEU A 1 396 ? -13.302 -10.212 -1.157 1.00 97.56 396 LEU A O 1
ATOM 3193 N N . LYS A 1 397 ? -15.506 -10.189 -0.732 1.00 96.75 397 LYS A N 1
ATOM 3194 C CA . LYS A 1 397 ? -15.737 -11.558 -1.225 1.00 96.75 397 LYS A CA 1
ATOM 3195 C C . LYS A 1 397 ? -15.518 -11.642 -2.729 1.00 96.75 397 LYS A C 1
ATOM 3197 O O . LYS A 1 397 ? -14.924 -12.610 -3.194 1.00 96.75 397 LYS A O 1
ATOM 3202 N N . GLU A 1 398 ? -15.954 -10.632 -3.477 1.00 94.50 398 GLU A N 1
ATOM 3203 C CA . GLU A 1 398 ? -15.692 -10.546 -4.910 1.00 94.50 398 GLU A CA 1
ATOM 3204 C C . GLU A 1 398 ? -14.184 -10.498 -5.191 1.00 94.50 398 GLU A C 1
ATOM 3206 O O . GLU A 1 398 ? -13.693 -11.277 -6.009 1.00 94.50 398 GLU A O 1
ATOM 3211 N N . ILE A 1 399 ? -13.434 -9.662 -4.459 1.00 94.88 399 ILE A N 1
ATOM 3212 C CA . ILE A 1 399 ? -11.968 -9.618 -4.551 1.00 94.88 399 ILE A CA 1
ATOM 3213 C C . ILE A 1 399 ? -11.371 -10.996 -4.233 1.00 94.88 399 ILE A C 1
ATOM 3215 O O . ILE A 1 399 ? -10.551 -11.490 -5.00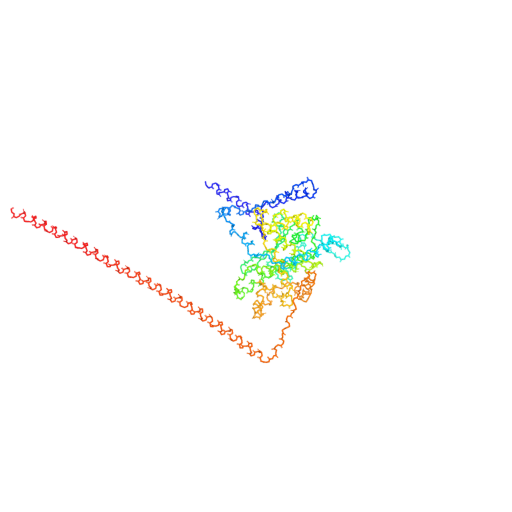5 1.00 94.88 399 ILE A O 1
ATOM 3219 N N . ALA A 1 400 ? -11.790 -11.660 -3.152 1.00 97.25 400 ALA A N 1
ATOM 3220 C CA . ALA A 1 400 ? -11.297 -12.999 -2.817 1.00 97.25 400 ALA A CA 1
ATOM 3221 C C . ALA A 1 400 ? -11.570 -14.018 -3.935 1.00 97.25 400 ALA A C 1
ATOM 3223 O O . ALA A 1 400 ? -10.664 -14.750 -4.333 1.00 97.25 400 ALA A O 1
ATOM 3224 N N . ARG A 1 401 ? -12.787 -14.011 -4.494 1.00 95.81 401 ARG A N 1
ATOM 3225 C CA . ARG A 1 401 ? -13.212 -14.907 -5.575 1.00 95.81 401 ARG A CA 1
ATOM 3226 C C . ARG A 1 401 ? -12.382 -14.708 -6.843 1.00 95.81 401 ARG A C 1
ATOM 3228 O O . ARG A 1 401 ? -11.885 -15.683 -7.394 1.00 95.81 401 ARG A O 1
ATOM 3235 N N . VAL A 1 402 ? -12.216 -13.462 -7.298 1.00 92.50 402 VAL A N 1
ATOM 3236 C CA . VAL A 1 402 ? -11.445 -13.134 -8.515 1.00 92.50 402 VAL A CA 1
ATOM 3237 C C . VAL A 1 402 ? -9.972 -13.519 -8.369 1.00 92.50 402 VAL A C 1
ATOM 3239 O O . VAL A 1 402 ? -9.340 -13.920 -9.340 1.00 92.50 402 VAL A O 1
ATOM 3242 N N . ASN A 1 403 ? -9.429 -13.435 -7.155 1.00 94.75 403 ASN A N 1
ATOM 3243 C CA . ASN A 1 403 ? -8.025 -13.729 -6.878 1.00 94.75 403 ASN A CA 1
ATOM 3244 C C . ASN A 1 403 ? -7.766 -15.167 -6.420 1.00 94.75 403 ASN A C 1
ATOM 3246 O O . ASN A 1 403 ? -6.639 -15.452 -6.022 1.00 94.75 403 ASN A O 1
ATOM 3250 N N . LEU A 1 404 ? -8.765 -16.057 -6.467 1.00 95.81 404 LEU A N 1
ATOM 3251 C CA . LEU A 1 404 ? -8.657 -17.458 -6.041 1.00 95.81 404 LEU A CA 1
ATOM 3252 C C . LEU A 1 404 ? -8.138 -17.602 -4.599 1.00 95.81 404 LEU A C 1
ATOM 3254 O O . LEU A 1 404 ? -7.185 -18.338 -4.340 1.00 95.81 404 LEU A O 1
ATOM 3258 N N . ILE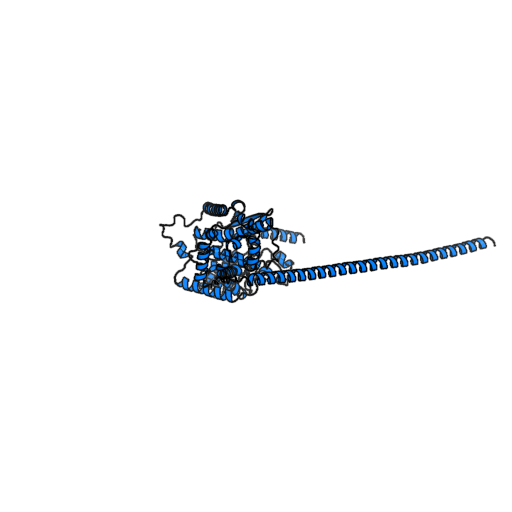 A 1 405 ? -8.722 -16.843 -3.668 1.00 96.62 405 ILE A N 1
ATOM 3259 C CA . ILE A 1 405 ? -8.375 -16.883 -2.244 1.00 96.62 405 ILE A CA 1
ATOM 3260 C C . ILE A 1 405 ? -9.524 -17.504 -1.461 1.00 96.62 405 ILE A C 1
ATOM 3262 O O . ILE A 1 405 ? -10.629 -16.960 -1.420 1.00 96.62 405 ILE A O 1
ATOM 3266 N N . ASP A 1 406 ? -9.225 -18.599 -0.768 1.00 93.75 406 ASP A N 1
ATOM 3267 C CA . ASP A 1 406 ? -10.195 -19.274 0.082 1.00 93.75 406 ASP A CA 1
ATOM 3268 C C . ASP A 1 406 ? -10.503 -18.446 1.331 1.00 93.75 406 ASP A C 1
ATOM 3270 O O . ASP A 1 406 ? -9.641 -18.165 2.174 1.00 93.75 406 ASP A O 1
ATOM 3274 N N . VAL A 1 407 ? -11.772 -18.072 1.471 1.00 92.81 407 VAL A N 1
ATOM 3275 C CA . VAL A 1 407 ? -12.284 -17.425 2.675 1.00 92.81 407 VAL A CA 1
ATOM 3276 C C . VAL A 1 407 ? -12.616 -18.508 3.693 1.00 92.81 407 VAL A C 1
ATOM 3278 O O . VAL A 1 407 ? -13.441 -19.381 3.426 1.00 92.81 407 VAL A O 1
ATOM 3281 N N . LYS A 1 408 ? -12.020 -18.447 4.890 1.00 88.81 408 LYS A N 1
ATOM 3282 C CA . LYS A 1 408 ? -12.350 -19.408 5.947 1.00 88.81 408 LYS A CA 1
ATOM 3283 C C . LYS A 1 408 ? -13.816 -19.267 6.331 1.00 88.81 408 LYS A C 1
ATOM 3285 O O . LYS A 1 408 ? -14.316 -18.164 6.592 1.00 88.81 408 LYS A O 1
ATOM 3290 N N . GLU A 1 409 ? -14.500 -20.402 6.400 1.00 79.62 409 GLU A N 1
ATOM 3291 C CA . GLU A 1 409 ? -15.833 -20.437 6.974 1.00 79.62 409 GLU A CA 1
ATOM 3292 C C . GLU A 1 409 ? -15.776 -19.954 8.420 1.00 79.62 409 GLU A C 1
ATOM 3294 O O . GLU A 1 409 ? -14.860 -20.285 9.183 1.00 79.62 409 GLU A O 1
ATOM 3299 N N . LYS A 1 410 ? -16.784 -19.171 8.806 1.00 73.12 410 LYS A N 1
ATOM 3300 C CA . LYS A 1 410 ? -16.947 -18.774 10.197 1.00 73.12 410 LYS A CA 1
ATOM 3301 C C . LYS A 1 410 ? -17.084 -20.054 11.005 1.00 73.12 410 LYS A C 1
ATOM 3303 O O . LYS A 1 410 ? -18.055 -20.789 10.815 1.00 73.12 410 LYS A O 1
ATOM 3308 N N . LYS A 1 411 ? -16.154 -20.324 11.926 1.00 61.56 411 LYS A N 1
ATOM 3309 C CA . LYS A 1 411 ? -16.358 -21.404 12.896 1.00 61.56 411 LYS A CA 1
ATOM 3310 C C . LYS A 1 411 ? -17.665 -21.083 13.611 1.00 61.56 411 LYS A C 1
ATOM 3312 O O . LYS A 1 411 ? -17.711 -20.130 14.391 1.00 61.56 411 LYS A O 1
ATOM 3317 N N . ARG A 1 412 ? -18.743 -21.827 13.314 1.00 51.12 412 ARG A N 1
ATOM 3318 C CA . ARG A 1 412 ? -19.976 -21.747 14.102 1.00 51.12 412 ARG A CA 1
ATOM 3319 C C . ARG A 1 412 ? -19.520 -21.906 15.541 1.00 51.12 412 ARG A C 1
ATOM 3321 O O . ARG A 1 412 ? -18.875 -22.906 15.866 1.00 51.12 412 ARG A O 1
ATOM 3328 N N . ALA A 1 413 ? -19.785 -20.903 16.376 1.00 50.41 413 ALA A N 1
ATOM 3329 C CA . ALA A 1 413 ? -19.679 -21.100 17.806 1.00 50.41 413 ALA A CA 1
ATOM 3330 C C . ALA A 1 413 ? -20.560 -22.317 18.071 1.00 50.41 413 ALA A C 1
ATOM 3332 O O . ALA A 1 413 ? -21.773 -22.244 17.868 1.00 50.41 413 ALA A O 1
ATOM 3333 N N . ARG A 1 414 ? -19.951 -23.473 18.373 1.00 38.56 414 ARG A N 1
ATOM 3334 C CA . ARG A 1 414 ? -20.720 -24.616 18.847 1.00 38.56 414 ARG A CA 1
ATOM 3335 C C . ARG A 1 414 ? -21.537 -24.038 19.985 1.00 38.56 414 ARG A C 1
ATOM 3337 O O . ARG A 1 414 ? -20.953 -23.481 20.914 1.00 38.56 414 ARG A O 1
ATOM 3344 N N . SER A 1 415 ? -22.858 -24.074 19.837 1.00 39.28 415 SER A N 1
ATOM 3345 C CA . SER A 1 415 ? -23.793 -23.767 20.905 1.00 39.28 415 SER A CA 1
ATOM 3346 C C . SER A 1 415 ? -23.510 -24.771 22.013 1.00 39.28 415 SER A C 1
ATOM 3348 O O . SER A 1 415 ? -24.116 -25.830 22.094 1.00 39.28 415 SER A O 1
ATOM 3350 N N . PHE A 1 416 ? -22.510 -24.467 22.826 1.00 37.81 416 PHE A N 1
ATOM 3351 C CA . PHE A 1 416 ? -22.159 -25.207 24.018 1.00 37.81 416 PHE A CA 1
ATOM 3352 C C . PHE A 1 416 ? -22.919 -24.576 25.185 1.00 37.81 416 PHE A C 1
ATOM 3354 O O . PHE A 1 416 ? -22.376 -24.374 26.264 1.00 37.81 416 PHE A O 1
ATOM 3361 N N . PHE A 1 417 ? -24.194 -24.249 24.967 1.00 35.62 417 PHE A N 1
ATOM 3362 C CA . PHE A 1 417 ? -25.152 -24.045 26.043 1.00 35.62 417 PHE A CA 1
ATOM 3363 C C . PHE A 1 417 ? -25.612 -25.426 26.529 1.00 35.62 417 PHE A C 1
ATOM 3365 O O . PHE A 1 417 ? -26.756 -25.825 26.366 1.00 35.62 417 PHE A O 1
ATOM 3372 N N . SER A 1 418 ? -24.687 -26.179 27.126 1.00 37.81 418 SER A N 1
ATOM 3373 C CA . SER A 1 418 ? -25.048 -27.058 28.232 1.00 37.81 418 SER A CA 1
ATOM 3374 C C . SER A 1 418 ? -24.673 -26.298 29.500 1.00 37.81 418 SER A C 1
ATOM 3376 O O . SER A 1 418 ? -23.562 -25.776 29.609 1.00 37.81 418 SER A O 1
ATOM 3378 N N . LEU A 1 419 ? -25.585 -26.209 30.471 1.00 40.47 419 LEU A N 1
ATOM 3379 C CA . LEU A 1 419 ? -25.334 -25.550 31.762 1.00 40.47 419 LEU A CA 1
ATOM 3380 C C . LEU A 1 419 ? -24.093 -26.104 32.499 1.00 40.47 419 LEU A C 1
ATOM 3382 O O . LEU A 1 419 ? -23.537 -25.446 33.374 1.00 40.47 419 LEU A O 1
ATOM 3386 N N . THR A 1 420 ? -23.595 -27.276 32.100 1.00 42.72 420 THR A N 1
ATOM 3387 C CA . THR A 1 420 ? -22.350 -27.880 32.587 1.00 42.72 420 THR A CA 1
ATOM 3388 C C . THR A 1 420 ? -21.068 -27.209 32.058 1.00 42.72 420 THR A C 1
ATOM 3390 O O . THR A 1 420 ? -20.032 -27.269 32.725 1.00 42.72 420 THR A O 1
ATOM 3393 N N . SER A 1 421 ? -21.109 -26.516 30.912 1.00 46.59 421 SER A N 1
ATOM 3394 C CA . SER A 1 421 ? -19.925 -25.933 30.255 1.00 46.59 421 SER A CA 1
ATOM 3395 C C . SER A 1 421 ? -19.531 -24.558 30.801 1.00 46.59 421 SER A C 1
ATOM 3397 O O . SER A 1 421 ? -18.343 -24.258 30.898 1.00 46.59 421 SER A O 1
ATOM 3399 N N . VAL A 1 422 ? -20.502 -23.750 31.242 1.00 46.44 422 VAL A N 1
ATOM 3400 C CA . VAL A 1 422 ? -20.246 -22.436 31.858 1.00 46.44 422 VAL A CA 1
ATOM 3401 C C . VAL A 1 422 ? -19.520 -22.617 33.192 1.00 46.44 422 VAL A C 1
ATOM 3403 O O . VAL A 1 422 ? -18.567 -21.897 33.477 1.00 46.44 422 VAL A O 1
ATOM 3406 N N . GLY A 1 423 ? -19.886 -23.643 33.968 1.00 46.53 423 GLY A N 1
ATOM 3407 C CA . GLY A 1 423 ? -19.170 -24.020 35.189 1.00 46.53 423 GLY A CA 1
ATOM 3408 C C . GLY A 1 423 ? -17.753 -24.541 34.922 1.00 46.53 423 GLY A C 1
ATOM 3409 O O . GLY A 1 423 ? -16.835 -24.256 35.686 1.00 46.53 423 GLY A O 1
ATOM 3410 N N . ALA A 1 424 ? -17.529 -25.277 33.829 1.00 50.00 424 ALA A N 1
ATOM 3411 C CA . ALA A 1 424 ? -16.190 -25.724 33.431 1.00 50.00 424 ALA A CA 1
ATOM 3412 C C . ALA A 1 424 ? -15.315 -24.568 32.909 1.00 50.00 424 ALA A C 1
ATOM 3414 O O . ALA A 1 424 ? -14.141 -24.472 33.259 1.00 50.00 424 ALA A O 1
ATOM 3415 N N . MET A 1 425 ? -15.894 -23.647 32.135 1.00 47.28 425 MET A N 1
ATOM 3416 C CA . MET A 1 425 ? -15.204 -22.469 31.611 1.00 47.28 425 MET A CA 1
ATOM 3417 C C . MET A 1 425 ? -14.869 -21.477 32.729 1.00 47.28 425 MET A C 1
ATOM 3419 O O . MET A 1 425 ? -13.752 -20.971 32.769 1.00 47.28 425 MET A O 1
ATOM 3423 N N . ARG A 1 426 ? -15.785 -21.270 33.685 1.00 51.19 426 ARG A N 1
ATOM 3424 C CA . ARG A 1 426 ? -15.542 -20.470 34.892 1.00 51.19 426 ARG A CA 1
ATOM 3425 C C . ARG A 1 426 ? -14.419 -21.063 35.741 1.00 51.19 426 ARG A C 1
ATOM 3427 O O . ARG A 1 426 ? -13.493 -20.335 36.070 1.00 51.19 426 ARG A O 1
ATOM 3434 N N . ARG A 1 427 ? -14.420 -22.385 35.963 1.00 53.06 427 ARG A N 1
ATOM 3435 C CA . ARG A 1 427 ? -13.324 -23.093 36.652 1.00 53.06 427 ARG A CA 1
ATOM 3436 C C . ARG A 1 427 ? -11.992 -23.011 35.905 1.00 53.06 427 ARG A C 1
ATOM 3438 O O . ARG A 1 427 ? -10.956 -22.863 36.537 1.00 53.06 427 ARG A O 1
ATOM 3445 N N . SER A 1 428 ? -11.997 -23.057 34.572 1.00 52.75 428 SER A N 1
ATOM 3446 C CA . SER A 1 428 ? -10.778 -22.910 33.760 1.00 52.75 428 SER A CA 1
ATOM 3447 C C . SER A 1 428 ? -10.238 -21.472 33.768 1.00 52.75 428 SER A C 1
ATOM 3449 O O . SER A 1 428 ? -9.026 -21.269 33.824 1.00 52.75 428 SER A O 1
ATOM 3451 N N . PHE A 1 429 ? -11.120 -20.466 33.779 1.00 52.25 429 PHE A N 1
ATOM 3452 C CA . PHE A 1 429 ? -10.746 -19.062 33.966 1.00 52.25 429 PHE A CA 1
ATOM 3453 C C . PHE A 1 429 ? -10.246 -18.778 35.384 1.00 52.25 429 PHE A C 1
ATOM 3455 O O . PHE A 1 429 ? -9.264 -18.058 35.534 1.00 52.25 429 PHE A O 1
ATOM 3462 N N . GLU A 1 430 ? -10.883 -19.347 36.408 1.00 58.41 430 GLU A N 1
ATOM 3463 C CA . GLU A 1 430 ? -10.438 -19.259 37.802 1.00 58.41 430 GLU A CA 1
ATOM 3464 C C . GLU A 1 430 ? -9.088 -19.962 37.988 1.00 58.41 430 GLU A C 1
ATOM 3466 O O . GLU A 1 430 ? -8.192 -19.355 38.562 1.00 58.41 430 GLU A O 1
ATOM 3471 N N . MET A 1 431 ? -8.867 -21.144 37.394 1.00 56.44 431 MET A N 1
ATOM 3472 C CA . MET A 1 431 ? -7.548 -21.793 37.378 1.00 56.44 431 MET A CA 1
ATOM 3473 C C . MET A 1 431 ? -6.491 -20.946 36.670 1.00 56.44 431 MET A C 1
ATOM 3475 O O . MET A 1 431 ? -5.448 -20.690 37.256 1.00 56.44 431 MET A O 1
ATOM 3479 N N . ARG A 1 432 ? -6.749 -20.436 35.457 1.00 58.28 432 ARG A N 1
ATOM 3480 C CA . ARG A 1 432 ? -5.783 -19.567 34.754 1.00 58.28 432 ARG A CA 1
ATOM 3481 C C . ARG A 1 432 ? -5.512 -18.267 35.498 1.00 58.28 432 ARG A C 1
ATOM 3483 O O . ARG A 1 432 ? -4.400 -17.753 35.442 1.00 58.28 432 ARG A O 1
ATOM 3490 N N . ARG A 1 433 ? -6.517 -17.715 36.179 1.00 60.66 433 ARG A N 1
ATOM 3491 C CA . ARG A 1 433 ? -6.360 -16.533 37.028 1.00 60.66 433 ARG A CA 1
ATOM 3492 C C . ARG A 1 433 ? -5.512 -16.858 38.258 1.00 60.66 433 ARG A C 1
ATOM 3494 O O . ARG A 1 433 ? -4.657 -16.045 38.592 1.00 60.66 433 ARG A O 1
ATOM 3501 N N . SER A 1 434 ? -5.707 -18.018 38.882 1.00 61.75 434 SER A N 1
ATOM 3502 C CA . SER A 1 434 ? -4.872 -18.500 39.986 1.00 61.75 434 SER A CA 1
ATOM 3503 C C . SER A 1 434 ? -3.438 -18.776 39.532 1.00 61.75 434 SER A C 1
ATOM 3505 O O . SER A 1 434 ? -2.522 -18.254 40.149 1.00 61.75 434 SER A O 1
ATOM 3507 N N . GLU A 1 435 ? -3.226 -19.450 38.398 1.00 68.62 435 GLU A N 1
ATOM 3508 C CA . GLU A 1 435 ? -1.895 -19.677 37.812 1.00 68.62 435 GLU A CA 1
ATOM 3509 C C . GLU A 1 435 ? -1.185 -18.363 37.452 1.00 68.62 435 GLU A C 1
ATOM 3511 O O . GLU A 1 435 ? 0.022 -18.223 37.636 1.00 68.62 435 GLU A O 1
ATOM 3516 N N . LEU A 1 436 ? -1.915 -17.376 36.918 1.00 63.84 436 LEU A N 1
ATOM 3517 C CA . LEU A 1 436 ? -1.353 -16.063 36.596 1.00 63.84 436 LEU A CA 1
ATOM 3518 C C . LEU A 1 436 ? -1.017 -15.272 37.869 1.00 63.84 436 LEU A C 1
ATOM 3520 O O . LEU A 1 436 ? 0.002 -14.585 37.907 1.00 63.84 436 LEU A O 1
ATOM 3524 N N . MET A 1 437 ? -1.850 -15.376 38.908 1.00 60.88 437 MET A N 1
ATOM 3525 C CA . MET A 1 437 ? -1.573 -14.799 40.226 1.00 60.88 437 MET A CA 1
ATOM 3526 C C . MET A 1 437 ? -0.353 -15.455 40.875 1.00 60.88 437 MET A C 1
ATOM 3528 O O . MET A 1 437 ? 0.504 -14.738 41.376 1.00 60.88 437 MET A O 1
ATOM 3532 N N . GLU A 1 438 ? -0.225 -16.778 40.802 1.00 69.94 438 GLU A N 1
ATOM 3533 C CA . GLU A 1 438 ? 0.904 -17.542 41.339 1.00 69.94 438 GLU A CA 1
ATOM 3534 C C . GLU A 1 438 ? 2.208 -17.195 40.607 1.00 69.94 438 GLU A C 1
ATOM 3536 O O . GLU A 1 438 ? 3.183 -16.798 41.240 1.00 69.94 438 GLU A O 1
ATOM 3541 N N . LYS A 1 439 ? 2.191 -17.151 39.266 1.00 71.94 439 LYS A N 1
ATOM 3542 C CA . LYS A 1 439 ? 3.330 -16.669 38.460 1.00 71.94 439 LYS A CA 1
ATOM 3543 C C . LYS A 1 439 ? 3.707 -15.221 38.775 1.00 71.94 439 LYS A C 1
ATOM 3545 O O . LYS A 1 439 ? 4.889 -14.871 38.765 1.00 71.94 439 LYS A O 1
ATOM 3550 N N . ASN A 1 440 ? 2.724 -14.360 39.044 1.00 71.12 440 ASN A N 1
ATOM 3551 C CA . ASN A 1 440 ? 2.984 -12.983 39.456 1.00 71.12 440 ASN A CA 1
ATOM 3552 C C . ASN A 1 440 ? 3.567 -12.915 40.875 1.00 71.12 440 ASN A C 1
ATOM 3554 O O . ASN A 1 440 ? 4.494 -12.135 41.093 1.00 71.12 440 ASN A O 1
ATOM 3558 N N . LEU A 1 441 ? 3.099 -13.746 41.810 1.00 71.62 441 LEU A N 1
ATOM 3559 C CA . LEU A 1 441 ? 3.670 -13.875 43.153 1.00 71.62 441 LEU A CA 1
ATOM 3560 C C . LEU A 1 441 ? 5.110 -14.393 43.111 1.00 71.62 441 LEU A C 1
ATOM 3562 O O . LEU A 1 441 ? 5.966 -13.850 43.810 1.00 71.62 441 LEU A O 1
ATOM 3566 N N . ASP A 1 442 ? 5.413 -15.365 42.254 1.00 73.56 442 ASP A N 1
ATOM 3567 C CA . ASP A 1 442 ? 6.772 -15.865 42.040 1.00 73.56 442 ASP A CA 1
ATOM 3568 C C . ASP A 1 442 ? 7.682 -14.783 41.466 1.00 73.56 442 ASP A C 1
ATOM 3570 O O . ASP A 1 442 ? 8.820 -14.603 41.913 1.00 73.56 442 ASP A O 1
ATOM 3574 N N . LYS A 1 443 ? 7.172 -14.001 40.508 1.00 76.62 443 LYS A N 1
ATOM 3575 C CA . LYS A 1 443 ? 7.908 -12.884 39.910 1.00 76.62 443 LYS A CA 1
ATOM 3576 C C . LYS A 1 443 ? 8.184 -11.789 40.940 1.00 76.62 443 LYS A C 1
ATOM 3578 O O . LYS A 1 443 ? 9.328 -11.341 41.033 1.00 76.62 443 LYS A O 1
ATOM 3583 N N . ILE A 1 444 ? 7.195 -11.421 41.756 1.00 71.62 444 ILE A N 1
ATOM 3584 C CA . ILE A 1 444 ? 7.344 -10.468 42.868 1.00 71.62 444 ILE A CA 1
ATOM 3585 C C . ILE A 1 444 ? 8.344 -11.001 43.901 1.00 71.62 444 ILE A C 1
ATOM 3587 O O . ILE A 1 444 ? 9.261 -10.282 44.289 1.00 71.62 444 ILE A O 1
ATOM 3591 N N . SER A 1 445 ? 8.250 -12.277 44.275 1.00 73.81 445 SER A N 1
ATOM 3592 C CA . SER A 1 445 ? 9.170 -12.923 45.221 1.00 73.81 445 SER A CA 1
ATOM 3593 C C . SER A 1 445 ? 10.598 -13.017 44.673 1.00 73.81 445 SER A C 1
ATOM 3595 O O . SER A 1 445 ? 11.574 -12.886 45.411 1.00 73.81 445 SER A O 1
ATOM 3597 N N . SER A 1 446 ? 10.762 -13.218 43.362 1.00 78.19 446 SER A N 1
ATOM 3598 C CA . SER A 1 446 ? 12.071 -13.192 42.697 1.00 78.19 446 SER A CA 1
ATOM 3599 C C . SER A 1 446 ? 12.677 -11.785 42.676 1.00 78.19 446 SER A C 1
ATOM 3601 O O . SER A 1 446 ? 13.874 -11.626 42.910 1.00 78.19 446 SER A O 1
ATOM 3603 N N . LEU A 1 447 ? 11.854 -10.755 42.451 1.00 77.94 447 LEU A N 1
ATOM 3604 C CA . LEU A 1 447 ? 12.272 -9.354 42.481 1.00 77.94 447 LEU A CA 1
ATOM 3605 C C . LEU A 1 447 ? 12.635 -8.918 43.902 1.00 77.94 447 LEU A C 1
ATOM 3607 O O . LEU A 1 447 ? 13.662 -8.270 44.087 1.00 77.94 447 LEU A O 1
ATOM 3611 N N . ALA A 1 448 ? 11.856 -9.332 44.902 1.00 73.81 448 ALA A N 1
ATOM 3612 C CA . ALA A 1 448 ? 12.142 -9.079 46.309 1.00 73.81 448 ALA A CA 1
ATOM 3613 C C . ALA A 1 448 ? 13.472 -9.718 46.740 1.00 73.81 448 ALA A C 1
ATOM 3615 O O . ALA A 1 448 ? 14.282 -9.052 47.382 1.00 73.81 448 ALA A O 1
ATOM 3616 N N . ARG A 1 449 ? 13.750 -10.963 46.316 1.00 77.00 449 ARG A N 1
ATOM 3617 C CA . ARG A 1 449 ? 15.047 -11.628 46.546 1.00 77.00 449 ARG A CA 1
ATOM 3618 C C . ARG A 1 449 ? 16.207 -10.873 45.895 1.00 77.00 449 ARG A C 1
ATOM 3620 O O . ARG A 1 449 ? 17.166 -10.543 46.580 1.00 77.00 449 ARG A O 1
ATOM 3627 N N . LYS A 1 450 ? 16.081 -10.492 44.618 1.00 78.81 450 LYS A N 1
ATOM 3628 C CA . LYS A 1 450 ? 17.099 -9.679 43.922 1.00 78.81 450 LYS A CA 1
ATOM 3629 C C . LYS A 1 450 ? 17.344 -8.335 44.611 1.00 78.81 450 LYS A C 1
ATOM 3631 O O . LYS A 1 450 ? 18.484 -7.886 44.698 1.00 78.81 450 LYS A O 1
ATOM 3636 N N . HIS A 1 451 ? 16.289 -7.693 45.106 1.00 77.56 451 HIS A N 1
ATOM 3637 C CA . HIS A 1 451 ? 16.403 -6.434 45.835 1.00 77.56 451 HIS A CA 1
ATOM 3638 C C . HIS A 1 451 ? 17.083 -6.628 47.201 1.00 77.56 451 HIS A C 1
ATOM 3640 O O . HIS A 1 451 ? 17.946 -5.835 47.574 1.00 77.56 451 HIS A O 1
ATOM 3646 N N . ALA A 1 452 ? 16.769 -7.709 47.920 1.00 78.69 452 ALA A N 1
ATOM 3647 C CA . ALA A 1 452 ? 17.442 -8.069 49.167 1.00 78.69 452 ALA A CA 1
ATOM 3648 C C . ALA A 1 452 ? 18.936 -8.368 48.949 1.00 78.69 452 ALA A C 1
ATOM 3650 O O . ALA A 1 452 ? 19.769 -7.883 49.714 1.00 78.69 452 ALA A O 1
ATOM 3651 N N . ASP A 1 453 ? 19.289 -9.075 47.873 1.00 80.25 453 ASP A N 1
ATOM 3652 C CA . ASP A 1 453 ? 20.683 -9.347 47.503 1.00 80.25 453 ASP A CA 1
ATOM 3653 C C . ASP A 1 453 ? 21.447 -8.062 47.161 1.00 80.25 453 ASP A C 1
ATOM 3655 O O . ASP A 1 453 ? 22.588 -7.874 47.596 1.00 80.25 453 ASP A O 1
ATOM 3659 N N . LEU A 1 454 ? 20.807 -7.129 46.447 1.00 78.44 454 LEU A N 1
ATOM 3660 C CA . LEU A 1 454 ? 21.366 -5.804 46.172 1.00 78.44 454 LEU A CA 1
ATOM 3661 C C . LEU A 1 454 ? 21.614 -5.021 47.468 1.00 78.44 454 LEU A C 1
ATOM 3663 O O . LEU A 1 454 ? 22.705 -4.478 47.650 1.00 78.44 454 LEU A O 1
ATOM 3667 N N . LEU A 1 455 ? 20.666 -5.026 48.409 1.00 76.50 455 LEU A N 1
ATOM 3668 C CA . LEU A 1 455 ? 20.829 -4.373 49.711 1.00 76.50 455 LEU A CA 1
ATOM 3669 C C . LEU A 1 455 ? 21.943 -5.022 50.546 1.00 76.50 455 LEU A C 1
ATOM 3671 O O . LEU A 1 455 ? 22.762 -4.309 51.129 1.00 76.50 455 LEU A O 1
ATOM 3675 N N . LEU A 1 456 ? 22.042 -6.355 50.556 1.00 77.69 456 LEU A N 1
ATOM 3676 C CA . LEU A 1 456 ? 23.129 -7.075 51.228 1.00 77.69 456 LEU A CA 1
ATOM 3677 C C . LEU A 1 456 ? 24.492 -6.772 50.602 1.00 77.69 456 LEU A C 1
ATOM 3679 O O . LEU A 1 456 ? 25.479 -6.605 51.323 1.00 77.69 456 LEU A O 1
ATOM 3683 N N . SER A 1 457 ? 24.566 -6.705 49.273 1.00 74.50 457 SER A N 1
ATOM 3684 C CA . SER A 1 457 ? 25.807 -6.396 48.561 1.00 74.50 457 SER A CA 1
ATOM 3685 C C . SER A 1 457 ? 26.269 -4.962 48.846 1.00 74.50 457 SER A C 1
ATOM 3687 O O . SER A 1 457 ? 27.437 -4.751 49.185 1.00 74.50 457 SER A O 1
ATOM 3689 N N . SER A 1 458 ? 25.333 -4.007 48.863 1.00 76.19 458 SER A N 1
ATOM 3690 C CA . SER A 1 458 ? 25.568 -2.616 49.262 1.00 76.19 458 SER A CA 1
ATOM 3691 C C . SER A 1 458 ? 26.024 -2.516 50.725 1.00 76.19 458 SER A C 1
ATOM 3693 O O . SER A 1 458 ? 27.033 -1.875 51.030 1.00 76.19 458 SER A O 1
ATOM 3695 N N . ALA A 1 459 ? 25.379 -3.246 51.642 1.00 74.06 459 ALA A N 1
ATOM 3696 C CA . ALA A 1 459 ? 25.766 -3.288 53.053 1.00 74.06 459 ALA A CA 1
ATOM 3697 C C . ALA A 1 459 ? 27.167 -3.891 53.267 1.00 74.06 459 ALA A C 1
ATOM 3699 O O . ALA A 1 459 ? 27.956 -3.368 54.060 1.00 74.06 459 ALA A O 1
ATOM 3700 N N . LYS A 1 460 ? 27.520 -4.960 52.538 1.00 77.50 460 LYS A N 1
ATOM 3701 C CA . LYS A 1 460 ? 28.871 -5.552 52.546 1.00 77.50 460 LYS A CA 1
ATOM 3702 C C . LYS A 1 460 ? 29.915 -4.567 52.017 1.00 77.50 460 LYS A C 1
ATOM 3704 O O . LYS A 1 460 ? 30.991 -4.446 52.608 1.00 77.50 460 LYS A O 1
ATOM 3709 N N . GLN A 1 461 ? 29.599 -3.837 50.949 1.00 73.62 461 GLN A N 1
ATOM 3710 C CA . GLN A 1 461 ? 30.490 -2.829 50.377 1.00 73.62 461 GLN A CA 1
ATOM 3711 C C . GLN A 1 461 ? 30.702 -1.652 51.340 1.00 73.62 461 GLN A C 1
ATOM 3713 O O . GLN A 1 461 ? 31.840 -1.218 51.527 1.00 73.62 461 GLN A O 1
ATOM 3718 N N . ASN A 1 462 ? 29.649 -1.208 52.031 1.00 72.31 462 ASN A N 1
ATOM 3719 C CA . ASN A 1 462 ? 29.747 -0.191 53.078 1.00 72.31 462 ASN A CA 1
ATOM 3720 C C . ASN A 1 462 ? 30.579 -0.675 54.270 1.00 72.31 462 ASN A C 1
ATOM 3722 O O . ASN A 1 462 ? 31.502 0.026 54.669 1.00 72.31 462 ASN A O 1
ATOM 3726 N N . ARG A 1 463 ? 30.372 -1.904 54.769 1.00 71.62 463 ARG A N 1
ATOM 3727 C CA . ARG A 1 463 ? 31.230 -2.485 55.823 1.00 71.62 463 ARG A CA 1
ATOM 3728 C C . ARG A 1 463 ? 32.699 -2.558 55.401 1.00 71.62 463 ARG A C 1
ATOM 3730 O O . ARG A 1 463 ? 33.576 -2.271 56.213 1.00 71.62 463 ARG A O 1
ATOM 3737 N N . LYS A 1 464 ? 32.985 -2.905 54.139 1.00 73.06 464 LYS A N 1
ATOM 3738 C CA . LYS A 1 464 ? 34.355 -2.929 53.600 1.00 73.06 464 LYS A CA 1
ATOM 3739 C C . LYS A 1 464 ? 34.972 -1.527 53.575 1.00 73.06 464 LYS A C 1
ATOM 3741 O O . LYS A 1 464 ? 36.107 -1.377 54.020 1.00 73.06 464 LYS A O 1
ATOM 3746 N N . LYS A 1 465 ? 34.215 -0.509 53.146 1.00 72.12 465 LYS A N 1
ATOM 3747 C CA . LYS A 1 465 ? 34.640 0.902 53.189 1.00 72.12 465 LYS A CA 1
ATOM 3748 C C . LYS A 1 465 ? 34.895 1.378 54.621 1.00 72.12 465 LYS A C 1
ATOM 3750 O O . LYS A 1 465 ? 35.939 1.966 54.880 1.00 72.12 465 LYS A O 1
ATOM 3755 N N . THR A 1 466 ? 34.008 1.066 55.567 1.00 72.19 466 THR A N 1
ATOM 3756 C CA . THR A 1 466 ? 34.198 1.409 56.987 1.00 72.19 466 THR A CA 1
ATOM 3757 C C . THR A 1 466 ? 35.441 0.732 57.561 1.00 72.19 466 THR A C 1
ATOM 3759 O O . THR A 1 466 ? 36.241 1.382 58.225 1.00 72.19 466 THR A O 1
ATOM 3762 N N . ARG A 1 467 ? 35.662 -0.554 57.260 1.00 70.81 467 ARG A N 1
ATOM 3763 C CA . ARG A 1 467 ? 36.840 -1.297 57.729 1.00 70.81 467 ARG A CA 1
ATOM 3764 C C . ARG A 1 467 ? 38.138 -0.736 57.139 1.00 70.81 467 ARG A C 1
ATOM 3766 O O . ARG A 1 467 ? 39.109 -0.584 57.871 1.00 70.81 467 ARG A O 1
ATOM 3773 N N . GLN A 1 468 ? 38.141 -0.358 55.859 1.00 71.06 468 GLN A N 1
ATOM 3774 C CA . GLN A 1 468 ? 39.269 0.342 55.231 1.00 71.06 468 GLN A CA 1
ATOM 3775 C C . GLN A 1 468 ? 39.524 1.717 55.866 1.00 71.06 468 GLN A C 1
ATOM 3777 O O . GLN A 1 468 ? 40.677 2.059 56.110 1.00 71.06 468 GLN A O 1
ATOM 3782 N N . ALA A 1 469 ? 38.475 2.473 56.201 1.00 67.31 469 ALA A N 1
ATOM 3783 C CA . ALA A 1 469 ? 38.606 3.761 56.883 1.00 67.31 469 ALA A CA 1
ATOM 3784 C C . ALA A 1 469 ? 39.171 3.623 58.310 1.00 67.31 469 ALA A C 1
ATOM 3786 O O . ALA A 1 469 ? 39.997 4.435 58.726 1.00 67.31 469 ALA A O 1
ATOM 3787 N N . VAL A 1 470 ? 38.776 2.579 59.048 1.00 69.06 470 VAL A N 1
ATOM 3788 C CA . VAL A 1 470 ? 39.335 2.268 60.375 1.00 69.06 470 VAL A CA 1
ATOM 3789 C C . VAL A 1 470 ? 40.809 1.875 60.266 1.00 69.06 470 VAL A C 1
ATOM 3791 O O . VAL A 1 470 ? 41.629 2.432 60.990 1.00 69.06 470 VAL A O 1
ATOM 3794 N N . ILE A 1 471 ? 41.169 0.999 59.320 1.00 68.25 471 ILE A N 1
ATOM 3795 C CA . ILE A 1 471 ? 42.571 0.618 59.074 1.00 68.25 471 ILE A CA 1
ATOM 3796 C C . ILE A 1 471 ? 43.409 1.852 58.714 1.00 68.25 471 ILE A C 1
ATOM 3798 O O . ILE A 1 471 ? 44.473 2.052 59.292 1.00 68.25 471 ILE A O 1
ATOM 3802 N N . ALA A 1 472 ? 42.914 2.721 57.828 1.00 64.31 472 ALA A N 1
ATOM 3803 C CA . ALA A 1 472 ? 43.602 3.959 57.464 1.00 64.31 472 ALA A CA 1
ATOM 3804 C C . ALA A 1 472 ? 43.816 4.891 58.674 1.00 64.31 472 ALA A C 1
ATOM 3806 O O . ALA A 1 472 ? 44.880 5.498 58.798 1.00 64.31 472 ALA A O 1
ATOM 3807 N N . ARG A 1 473 ? 42.850 4.964 59.603 1.00 63.66 473 ARG A N 1
ATOM 3808 C CA . ARG A 1 473 ? 43.004 5.694 60.874 1.00 63.66 473 ARG A CA 1
ATOM 3809 C C . ARG A 1 473 ? 44.065 5.072 61.779 1.00 63.66 473 ARG A C 1
ATOM 3811 O O . ARG A 1 473 ? 44.896 5.809 62.295 1.00 63.66 473 ARG A O 1
ATOM 3818 N N . CYS A 1 474 ? 44.070 3.750 61.947 1.00 63.88 474 CYS A N 1
ATOM 3819 C CA . CYS A 1 474 ? 45.061 3.056 62.774 1.00 63.88 474 CYS A CA 1
ATOM 3820 C C . CYS A 1 474 ? 46.489 3.229 62.229 1.00 63.88 474 CYS A C 1
ATOM 3822 O O . CYS A 1 474 ? 47.399 3.547 62.991 1.00 63.88 474 CYS A O 1
ATOM 3824 N N . VAL A 1 475 ? 46.674 3.110 60.909 1.00 62.03 475 VAL A N 1
ATOM 3825 C CA . VAL A 1 475 ? 47.968 3.363 60.247 1.00 62.03 475 VAL A CA 1
ATOM 3826 C C . VAL A 1 475 ? 48.391 4.829 60.406 1.00 62.03 475 VAL A C 1
ATOM 3828 O O . VAL A 1 475 ? 49.560 5.118 60.654 1.00 62.03 475 VAL A O 1
ATOM 3831 N N . GLY A 1 476 ? 47.441 5.767 60.326 1.00 59.09 476 GLY A N 1
ATOM 3832 C CA . GLY A 1 476 ? 47.690 7.186 60.583 1.00 59.09 476 GLY A CA 1
ATOM 3833 C C . GLY A 1 476 ? 48.127 7.486 62.022 1.00 59.09 476 GLY A C 1
ATOM 3834 O O . GLY A 1 476 ? 48.999 8.331 62.220 1.00 59.09 476 GLY A O 1
ATOM 3835 N N . SER A 1 477 ? 47.567 6.794 63.019 1.00 58.91 477 SER A N 1
ATOM 3836 C CA . SER A 1 477 ? 47.962 6.940 64.427 1.00 58.91 477 SER A CA 1
ATOM 3837 C C . SER A 1 477 ? 49.366 6.395 64.696 1.00 58.91 477 SER A C 1
ATOM 3839 O O . SER A 1 477 ? 50.156 7.086 65.330 1.00 58.91 477 SER A O 1
ATOM 3841 N N . SER A 1 478 ? 49.716 5.231 64.138 1.00 58.28 478 SER A N 1
ATOM 3842 C CA . SER A 1 478 ? 51.063 4.653 64.268 1.00 58.28 478 SER A CA 1
ATOM 3843 C C . SER A 1 478 ? 52.144 5.563 63.665 1.00 58.28 478 SER A C 1
ATOM 3845 O O . SER A 1 478 ? 53.145 5.837 64.322 1.00 58.28 478 SER A O 1
ATOM 3847 N N . LYS A 1 479 ? 51.893 6.167 62.491 1.00 60.19 479 LYS A N 1
ATOM 3848 C CA . LYS A 1 479 ? 52.802 7.173 61.903 1.00 60.19 479 LYS A CA 1
ATOM 3849 C C . LYS A 1 479 ? 52.943 8.446 62.744 1.00 60.19 479 LYS A C 1
ATOM 3851 O O . LYS A 1 479 ? 54.005 9.062 62.751 1.00 60.19 479 LYS A O 1
ATOM 3856 N N . ARG A 1 480 ? 51.882 8.881 63.436 1.00 60.28 480 ARG A N 1
ATOM 3857 C CA . ARG A 1 480 ? 51.957 10.035 64.355 1.00 60.28 480 ARG A CA 1
ATOM 3858 C C . ARG A 1 480 ? 52.777 9.713 65.601 1.00 60.28 480 ARG A C 1
ATOM 3860 O O . ARG A 1 480 ? 53.462 10.596 66.104 1.00 60.28 480 ARG A O 1
ATOM 3867 N N . GLU A 1 481 ? 52.710 8.477 66.077 1.00 62.84 481 GLU A N 1
ATOM 3868 C CA . GLU A 1 481 ? 53.457 8.008 67.242 1.00 62.84 481 GLU A CA 1
ATOM 3869 C C . GLU A 1 481 ? 54.952 7.837 66.932 1.00 62.84 481 GLU A C 1
ATOM 3871 O O . GLU A 1 481 ? 55.786 8.322 67.693 1.00 62.84 481 GLU A O 1
ATOM 3876 N N . GLU A 1 482 ? 55.300 7.308 65.753 1.00 63.38 482 GLU A N 1
ATOM 3877 C CA . GLU A 1 482 ? 56.682 7.303 65.246 1.00 63.38 482 GLU A CA 1
ATOM 3878 C C . GLU A 1 482 ? 57.254 8.723 65.110 1.00 63.38 482 GLU A C 1
ATOM 3880 O O . GLU A 1 482 ? 58.350 8.996 65.600 1.00 63.38 482 GLU A O 1
ATOM 3885 N N . ASN A 1 483 ? 56.495 9.662 64.529 1.00 65.62 483 ASN A N 1
ATOM 3886 C CA . ASN A 1 483 ? 56.926 11.063 64.431 1.00 65.62 483 ASN A CA 1
ATOM 3887 C C . ASN A 1 483 ? 57.098 11.723 65.807 1.00 65.62 483 ASN A C 1
ATOM 3889 O O . ASN A 1 483 ? 58.024 12.507 66.004 1.00 65.62 483 ASN A O 1
ATOM 3893 N N . ARG A 1 484 ? 56.225 11.415 66.772 1.00 65.94 484 ARG A N 1
ATOM 3894 C CA . ARG A 1 484 ? 56.342 11.929 68.142 1.00 65.94 484 ARG A CA 1
ATOM 3895 C C . ARG A 1 484 ? 57.607 11.406 68.824 1.00 65.94 484 ARG A C 1
ATOM 3897 O O . ARG A 1 484 ? 58.298 12.190 69.468 1.00 65.94 484 ARG A O 1
ATOM 3904 N N . ASN A 1 485 ? 57.928 10.126 68.655 1.00 70.31 485 ASN A N 1
ATOM 3905 C CA . ASN A 1 485 ? 59.145 9.536 69.213 1.00 70.31 485 ASN A CA 1
ATOM 3906 C C . ASN A 1 485 ? 60.409 10.112 68.560 1.00 70.31 485 ASN A C 1
ATOM 3908 O O . ASN A 1 485 ? 61.352 10.440 69.272 1.00 70.31 485 ASN A O 1
ATOM 3912 N N . ALA A 1 486 ? 60.399 10.350 67.244 1.00 69.62 486 ALA A N 1
ATOM 3913 C CA . ALA A 1 486 ? 61.505 11.018 66.554 1.00 69.62 486 ALA A CA 1
ATOM 3914 C C . ALA A 1 486 ? 61.743 12.453 67.067 1.00 69.62 486 ALA A C 1
ATOM 3916 O O . ALA A 1 486 ? 62.885 12.855 67.279 1.00 69.62 486 ALA A O 1
ATOM 3917 N N . ILE A 1 487 ? 60.672 13.216 67.325 1.00 69.62 487 ILE A N 1
ATOM 3918 C CA . ILE A 1 487 ? 60.768 14.562 67.918 1.00 69.62 487 ILE A CA 1
ATOM 3919 C C . ILE A 1 487 ? 61.339 14.495 69.342 1.00 69.62 487 ILE A C 1
ATOM 3921 O O . ILE A 1 487 ? 62.187 15.311 69.701 1.00 69.62 487 ILE A O 1
ATOM 3925 N N . LEU A 1 488 ? 60.901 13.526 70.152 1.00 68.19 488 LEU A N 1
ATOM 3926 C CA . LEU A 1 488 ? 61.407 13.344 71.516 1.00 68.19 488 LEU A CA 1
ATOM 3927 C C . LEU A 1 488 ? 62.900 12.980 71.535 1.00 68.19 488 LEU A C 1
ATOM 3929 O O . LEU A 1 488 ? 63.641 13.541 72.344 1.00 68.19 488 LEU A O 1
ATOM 3933 N N . ASP A 1 489 ? 63.353 12.124 70.619 1.00 74.19 489 ASP A N 1
ATOM 3934 C CA . ASP A 1 489 ? 64.770 11.781 70.455 1.00 74.19 489 ASP A CA 1
ATOM 3935 C C . ASP A 1 489 ? 65.616 12.992 70.039 1.00 74.19 489 ASP A C 1
ATOM 3937 O O . ASP A 1 489 ? 66.715 13.203 70.561 1.00 74.19 489 ASP A O 1
ATOM 3941 N N . GLU A 1 490 ? 65.103 13.829 69.135 1.00 75.94 490 GLU A N 1
ATOM 3942 C CA . GLU A 1 490 ? 65.777 15.060 68.714 1.00 75.94 490 GLU A CA 1
ATOM 3943 C C . GLU A 1 490 ? 65.890 16.056 69.882 1.00 75.94 490 GLU A C 1
ATOM 3945 O O . GLU A 1 490 ? 66.969 16.599 70.146 1.00 75.94 490 GLU A O 1
ATOM 3950 N N . CYS A 1 491 ? 64.816 16.229 70.663 1.00 72.00 491 CYS A N 1
ATOM 3951 C CA . CYS A 1 491 ? 64.834 17.026 71.890 1.00 72.00 491 CYS A CA 1
ATOM 3952 C C . CYS A 1 491 ? 65.832 16.477 72.923 1.00 72.00 491 CYS A C 1
ATOM 3954 O O . CYS A 1 491 ? 66.537 17.252 73.576 1.00 72.00 491 CYS A O 1
ATOM 3956 N N . PHE A 1 492 ? 65.939 15.153 73.063 1.00 72.12 492 PHE A N 1
ATOM 3957 C CA . PHE A 1 492 ? 66.892 14.527 73.979 1.00 72.12 492 PHE A CA 1
ATOM 3958 C C . PHE A 1 492 ? 68.346 14.770 73.545 1.00 72.12 492 PHE A C 1
ATOM 3960 O O . PHE A 1 492 ? 69.184 15.157 74.365 1.00 72.12 492 PHE A O 1
ATOM 3967 N N . LYS A 1 493 ? 68.645 14.648 72.244 1.00 77.50 493 LYS A N 1
ATOM 3968 C CA . LYS A 1 493 ? 69.965 14.970 71.672 1.00 77.50 493 LYS A CA 1
ATOM 3969 C C . LYS A 1 493 ? 70.331 16.443 71.854 1.00 77.50 493 LYS A C 1
ATOM 3971 O O . LYS A 1 493 ? 71.477 16.748 72.193 1.00 77.50 493 LYS A O 1
ATOM 3976 N N . GLN A 1 494 ? 69.377 17.358 71.674 1.00 75.00 494 GLN A N 1
ATOM 3977 C CA . GLN A 1 494 ? 69.592 18.784 71.934 1.00 75.00 494 GLN A CA 1
ATOM 3978 C C . GLN A 1 494 ? 69.898 19.045 73.411 1.00 75.00 494 GLN A C 1
ATOM 3980 O O . GLN A 1 494 ? 70.862 19.744 73.716 1.00 75.00 494 GLN A O 1
ATOM 3985 N N . ARG A 1 495 ? 69.167 18.407 74.333 1.00 71.50 495 ARG A N 1
ATOM 3986 C CA . ARG A 1 495 ? 69.414 18.536 75.776 1.00 71.50 495 ARG A CA 1
ATOM 3987 C C . ARG A 1 495 ? 70.788 17.997 76.184 1.00 71.50 495 ARG A C 1
ATOM 3989 O O . ARG A 1 495 ? 71.467 18.623 76.995 1.00 71.50 495 ARG A O 1
ATOM 3996 N N . GLN A 1 496 ? 71.249 16.895 75.586 1.00 74.56 496 GLN A N 1
ATOM 3997 C CA . GLN A 1 496 ? 72.614 16.403 75.806 1.00 74.56 496 GLN A CA 1
ATOM 3998 C C . GLN A 1 496 ? 73.688 17.353 75.257 1.00 74.56 496 GLN A C 1
ATOM 4000 O O . GLN A 1 496 ? 74.714 17.546 75.911 1.00 74.56 496 GLN A O 1
ATOM 4005 N N . LYS A 1 497 ? 73.461 17.985 74.096 1.00 72.19 497 LYS A N 1
ATOM 4006 C CA . LYS A 1 497 ? 74.357 19.034 73.576 1.00 72.19 497 LYS A CA 1
ATOM 4007 C C . LYS A 1 497 ? 74.406 20.244 74.510 1.00 72.19 497 LYS A C 1
ATOM 4009 O O . LYS A 1 497 ? 75.499 20.705 74.825 1.00 72.19 497 LYS A O 1
ATOM 4014 N N . SER A 1 498 ? 73.259 20.711 75.003 1.00 68.50 498 SER A N 1
ATOM 4015 C CA . SER A 1 498 ? 73.192 21.813 75.970 1.00 68.50 498 SER A CA 1
ATOM 4016 C C . SER A 1 498 ? 73.907 21.473 77.280 1.00 68.50 498 SER A C 1
ATOM 4018 O O . SER A 1 498 ? 74.691 22.285 77.757 1.00 68.50 498 SER A O 1
ATOM 4020 N N . ASN A 1 499 ? 73.739 20.260 77.819 1.00 67.50 499 ASN A N 1
ATOM 4021 C CA . ASN A 1 499 ? 74.449 19.834 79.032 1.00 67.50 499 ASN A CA 1
ATOM 4022 C C . ASN A 1 499 ? 75.969 19.715 78.821 1.00 67.50 499 ASN A C 1
ATOM 4024 O O . ASN A 1 499 ? 76.734 20.074 79.712 1.00 67.50 499 ASN A O 1
ATOM 4028 N N . LYS A 1 500 ? 76.432 19.281 77.638 1.00 67.50 500 LYS A N 1
ATOM 4029 C CA . LYS A 1 500 ? 77.867 19.304 77.296 1.00 67.50 500 LYS A CA 1
ATOM 4030 C C . LYS A 1 500 ? 78.419 20.731 77.190 1.00 67.50 500 LYS A C 1
ATOM 4032 O O . LYS A 1 500 ? 79.532 20.974 77.638 1.00 67.50 500 LYS A O 1
ATOM 4037 N N . LEU A 1 501 ? 77.643 21.675 76.655 1.00 61.84 501 LEU A N 1
ATOM 4038 C CA . LEU A 1 501 ? 78.010 23.097 76.575 1.00 61.84 501 LEU A CA 1
ATOM 4039 C C . LEU A 1 501 ? 78.024 23.797 77.944 1.00 61.84 501 LEU A C 1
ATOM 4041 O O . LEU A 1 501 ? 78.845 24.684 78.155 1.00 61.84 501 LEU A O 1
ATOM 4045 N N . VAL A 1 502 ? 77.145 23.402 78.871 1.00 62.31 502 VAL A N 1
ATOM 4046 C CA . VAL A 1 502 ? 77.140 23.910 80.255 1.00 62.31 502 VAL A CA 1
ATOM 4047 C C . VAL A 1 502 ? 78.327 23.353 81.047 1.00 62.31 502 VAL A C 1
ATOM 4049 O O . VAL A 1 502 ? 78.990 24.112 81.746 1.00 62.31 502 VAL A O 1
ATOM 4052 N N . ASN A 1 503 ? 78.674 22.074 80.871 1.00 59.16 503 ASN A N 1
ATOM 4053 C CA . ASN A 1 503 ? 79.845 21.489 81.533 1.00 59.16 503 ASN A CA 1
ATOM 4054 C C . ASN A 1 503 ? 81.180 22.008 80.971 1.00 59.16 503 ASN A C 1
ATOM 4056 O O . ASN A 1 503 ? 82.131 22.131 81.729 1.00 59.16 503 ASN A O 1
ATOM 4060 N N . ALA A 1 504 ? 81.246 22.383 79.689 1.00 59.16 504 ALA A N 1
ATOM 4061 C CA . ALA A 1 504 ? 82.438 22.997 79.090 1.00 59.16 504 ALA A CA 1
ATOM 4062 C C . ALA A 1 504 ? 82.649 24.477 79.478 1.00 59.16 504 ALA A C 1
ATOM 4064 O O . ALA A 1 504 ? 83.684 25.046 79.150 1.00 59.16 504 ALA A O 1
ATOM 4065 N N . LYS A 1 505 ? 81.678 25.116 80.148 1.00 59.19 505 LYS A N 1
ATOM 4066 C CA . LYS A 1 505 ? 81.802 26.484 80.687 1.00 59.19 505 LYS A CA 1
ATOM 4067 C C . LYS A 1 505 ? 82.154 26.529 82.182 1.00 59.19 505 LYS A C 1
ATOM 4069 O O . LYS A 1 505 ? 82.369 27.620 82.696 1.00 59.19 505 LYS A O 1
ATOM 4074 N N . ASN A 1 506 ? 82.222 25.374 82.850 1.00 55.91 506 ASN A N 1
ATOM 4075 C CA . ASN A 1 506 ? 82.533 25.234 84.280 1.00 55.91 506 ASN A CA 1
ATOM 4076 C C . ASN A 1 506 ? 83.849 24.464 84.539 1.00 55.91 506 ASN A C 1
ATOM 4078 O O . ASN A 1 506 ? 84.034 23.920 85.627 1.00 55.91 506 ASN A O 1
ATOM 4082 N N . THR A 1 507 ? 84.750 24.419 83.555 1.00 50.00 507 THR A N 1
ATOM 4083 C CA . THR A 1 507 ? 86.127 23.899 83.673 1.00 50.00 507 THR A CA 1
ATOM 4084 C C . THR A 1 507 ? 87.126 24.918 83.182 1.00 50.00 507 THR A C 1
ATOM 4086 O O . THR A 1 507 ? 86.830 25.513 82.119 1.00 50.00 507 THR A O 1
#

Radius of gyration: 35.44 Å; chains: 1; bounding box: 112×54×116 Å

Secondary structure (DSSP, 8-state):
-HHHHHHHHHHHHHHHTTS-SSTTGGGS-TTHHHHHHHHHHHHHHHHTTS-SSPPPPPB---TTHHHHHTT-SSS--TTHHHHHHHTT-SPPHHHHHHHHHHHHHHHHHHTT--TTTTHHHH---TTS-TT--B--HHHHHHHHHHHHHHHT-TTTEEEEEE-TTT-SS-EEEEEEETTEEEEEEEEESS-S--GGGGTS----TT--B-HHHHHHHHHHIIIIIIHHHHHHHHHHHHH---------HHHHHHHHHHHHHHHHTSS-S----HHHHHHHHHHHHHTTS-HHHHHHHGGGT---HHHHHHHHHHHHTT-SBTTSS---GGGHHHHHHHHHHHHTTTT--HHHHHHS---TTTHHHHHHHHHHTTTTGGGS---GGGSSHHHHHHHHHHHHHHTT-PPPPP--------HHHHHHHHHHHHHHHHHHHHHHHHHHHHHHHHHHHHHHHHHHHHHHHHHHHHHHHHHHHHHHHHHHHHHHHHHHHHHHHHHHHHHTT--